Protein AF-A0A7Z9ZG39-F1 (afdb_monomer)

Nearest PDB structures (foldseek):
  4e17-assembly1_A  TM=6.446E-01  e=8.050E-02  Gallus gallus
  4dj9-assembly1_A  TM=6.312E-01  e=9.927E-02  Homo sapiens
  1dow-assembly1_A  TM=7.136E-01  e=3.326E+00  Mus musculus
  6o3e-assembly1_B  TM=4.241E-01  e=3.326E+00  Mus musculus
  4igg-assembly1_B  TM=3.725E-01  e=6.927E+00  Homo sapiens

pLDDT: mean 73.25, std 21.47, range [21.52, 98.75]

Mean predicted aligned error: 18.49 Å

Radius of gyration: 30.35 Å; Cα contacts (8 Å, |Δi|>4): 955; chains: 1; bounding box: 60×97×84 Å

Secondary structure (DSSP, 8-state):
-PPP-------EEEEEES--SS--PEEEEEEEESSTTPPP-SSPPTT--EEEEEEEEEEEEEEEEEEEEE-TT--EEEEEEEEEEEEEEEEEEEEHHHHHHHHHHHHHHHHHHHHHHHHHHHT-SSHHHHHHHHHHHHHHHHHHHHHHHHHTTS---HHHHHHHHHHHHHHHHHHHHHHHHHHTS-TTTHHHHIIIIIHHHHHHHHHHHHHHHHHHTT-----S-SS------EEEE---SS---------PPP-----------PPPPPPPP-PPP-PPPP-------PPPPP-PPPPPPPPPPPPEEEEEEPPGGGEEEEETTEEEEE--SSS-EEEEEE-SSTT-EEEEEEEEEE-TTS-TT-EEEEEEEEEEEEEEEE--TTS--EEEEEEEPGGGTTTTTT--HIIIIIIS-EEEEEEEEEEGGG--TT-EEEEEPPTTTHHHHHHHHHTTSEEEEEEEEE-S-TTS-EEEEE--SSSS---EEEEEEE--

Solvent-accessible surface area (backbone atoms only — not comparable to full-atom values): 27617 Å² total; per-residue (Å²): 136,83,78,84,81,84,75,74,63,27,46,31,49,30,51,42,70,75,68,76,92,78,63,74,58,47,77,42,77,72,41,40,13,81,40,82,85,47,66,80,49,63,57,57,66,53,58,42,41,48,42,20,46,29,32,32,43,32,57,26,68,74,34,35,41,29,46,34,34,21,41,63,89,63,49,71,22,39,77,52,74,48,76,36,65,45,63,52,79,46,66,45,80,46,37,23,58,50,41,49,51,24,47,54,52,49,36,50,52,21,47,51,51,20,48,55,24,43,52,50,19,57,69,37,94,42,48,72,55,15,33,53,26,34,60,58,17,46,56,31,43,56,52,24,51,53,46,52,54,58,57,67,71,52,92,70,53,74,66,26,51,48,28,42,49,50,16,51,56,30,42,52,51,26,51,51,47,42,49,38,48,62,76,68,52,54,67,92,46,36,56,58,44,37,63,75,44,36,47,57,28,48,53,50,18,51,53,26,37,50,53,15,54,55,58,60,66,75,69,85,84,52,53,57,34,89,52,90,51,64,47,52,77,45,72,50,72,63,67,77,99,63,93,76,84,84,87,84,84,88,82,78,85,75,86,81,76,81,80,78,84,79,80,83,84,83,82,78,84,76,86,81,79,81,87,78,87,84,82,82,85,77,91,75,81,84,79,77,91,73,81,79,77,74,84,72,78,75,78,74,82,74,82,78,67,69,73,45,77,49,77,40,65,33,52,36,66,47,11,6,22,27,32,64,76,40,46,73,44,53,48,45,55,74,46,50,17,36,29,20,37,27,66,60,69,93,77,39,33,46,28,28,16,34,40,37,36,72,41,75,88,51,66,81,73,42,48,63,78,41,42,33,41,38,42,27,22,64,39,53,90,46,50,41,71,85,43,62,41,38,37,40,40,28,37,44,41,74,84,48,54,86,48,47,80,68,38,12,22,44,47,64,65,70,65,37,49,72,75,44,75,39,41,68,74,37,44,60,89,75,58,42,62,76,37,73,45,71,25,46,52,51,82,87,49,34,60,57,58,43,50,23,49,70,64,78,27,38,51,40,35,38,32,45,58,49,62,94,43,68,81,42,56,28,32,41,25,27,34,18,35,85,85,78,46,34,34,30,42,36,40,31,27,33,60,116

Foldseek 3Di:
DDDQPDDAWAKEKEKDWDDPPPFDKDKDPFAKDLDQPDHHDQWDFFQRFKIKGKIKIARFDQTKIKTFIATPLRQGLAIDIDTDHHIDIDIDIDGLVSSLVSLLVLLVVLLVQLLVLLVVLLVDPFLVSSLVSLVVSLVSLVSNLVSLVVVLSDDFDPLLNVLSVLLNVLSVQLNVLSVCSNPPDDRVCNNVSSVVPNNVSSVSSVVSSVSSVVRVVPDPDDRSGHDTHRHPHNYDHPDPDDDDDDDDDDDDDDPPDDDDDDDDDDDDDDDDDDDDDDDDDDDDDDDDDDDDDDPDPDPDDDDFFDKDKDKFFFDQLLWAKAWPVWFFAGPGNPWWQKAFADCDDPRHTGIKTKTKTQQVVPPLPWAFQWKKKKWAFADQPQADLVQKWWKWKFWWDCVCFVCSSRGHCCVPPPVTDGPDIFADTDISVQHDHGRIDMTIDDRVRSVVVNVCSNPVSMIMMMMHMDGPRNNGGHMTTTTSCPVPDGIIMMIMIGDD

Sequence (496 aa):
MRRLILIPLILSLSVLLANSAGADVIISNLHMSDAPDGPEVVHFDSGIQTVYAIFDYQDAEEVELTVMVRDGAGHPVFEDAAIYSGSGHRVVAISGDDVFEGYQGLAQSYGTAMHEYVEQALAASSPGQARGFVVVALGPGFRLRSVLHTLSLYEMSPEAALHLGQALDLLDQALEEGSAIVEEVPDEEVHDRIEQVLLPLVEQTLDEMAQALALLGEGEGRALLDGPYMTVLLAETDIGTAPVQSVEWEVRPSEEGNPTPTTEMTPTPTPEGTPQPTETPTPTSTPTPTLTPTPTRTPTPTPTPTPVEIAIPSAGDVTGYVYSGDLLVNHFGGGPMWTGLTPGGAGKGTYHGAVQFDLSSIPSDAEIIGAQVELTGVSTRFLDPGAGGQWSLRLLDSSVDLFWRSSGYWDIVVLAEVEETIGPVLGAADLGVGIVNVFPFREDQVPRLQERLNTTGRASFRLDYTTWLPHFKTIFAWDGGLDRHPPVLRVVYTPP

Structure (mmCIF, N/CA/C/O backbone):
data_AF-A0A7Z9ZG39-F1
#
_entry.id   AF-A0A7Z9ZG39-F1
#
loop_
_atom_site.group_PDB
_atom_site.id
_atom_site.type_symbol
_atom_site.label_atom_id
_atom_site.label_alt_id
_atom_site.label_comp_id
_atom_site.label_asym_id
_atom_site.label_entity_id
_atom_site.label_seq_id
_atom_site.pdbx_PDB_ins_code
_atom_site.Cartn_x
_atom_site.Cartn_y
_atom_site.Cartn_z
_atom_site.occupancy
_atom_site.B_iso_or_equiv
_atom_site.auth_seq_id
_atom_site.auth_comp_id
_atom_site.auth_asym_id
_atom_site.auth_atom_id
_atom_site.pdbx_PDB_model_num
ATOM 1 N N . MET A 1 1 ? 27.208 -11.120 11.548 1.00 28.47 1 MET A N 1
ATOM 2 C CA . MET A 1 1 ? 26.911 -11.396 10.128 1.00 28.47 1 MET A CA 1
ATOM 3 C C . MET A 1 1 ? 25.413 -11.237 9.944 1.00 28.47 1 MET A C 1
ATOM 5 O O . MET A 1 1 ? 24.677 -12.182 10.200 1.00 28.47 1 MET A O 1
ATOM 9 N N . ARG A 1 2 ? 24.951 -10.016 9.651 1.00 23.88 2 ARG A N 1
ATOM 10 C CA . ARG A 1 2 ? 23.551 -9.780 9.276 1.00 23.88 2 ARG A CA 1
ATOM 11 C C . ARG A 1 2 ? 23.411 -10.205 7.814 1.00 23.88 2 ARG A C 1
ATOM 13 O O . ARG A 1 2 ? 24.245 -9.832 6.999 1.00 23.88 2 ARG A O 1
ATOM 20 N N . ARG A 1 3 ? 22.443 -11.078 7.535 1.00 21.64 3 ARG A N 1
ATOM 21 C CA . ARG A 1 3 ? 22.067 -11.468 6.173 1.00 21.64 3 ARG A CA 1
ATOM 22 C C . ARG A 1 3 ? 21.471 -10.233 5.495 1.00 21.64 3 ARG A C 1
ATOM 24 O O . ARG A 1 3 ? 20.555 -9.652 6.069 1.00 21.64 3 ARG A O 1
ATOM 31 N N . LEU A 1 4 ? 22.007 -9.854 4.333 1.00 24.73 4 LEU A N 1
ATOM 32 C CA . LEU A 1 4 ? 21.374 -8.909 3.413 1.00 24.73 4 LEU A CA 1
ATOM 33 C C . LEU A 1 4 ? 19.963 -9.429 3.108 1.00 24.73 4 LEU A C 1
ATOM 35 O O . LEU A 1 4 ? 19.819 -10.535 2.584 1.00 24.73 4 LEU A O 1
ATOM 39 N N . ILE A 1 5 ? 18.938 -8.665 3.472 1.00 23.45 5 ILE A N 1
ATOM 40 C CA . ILE A 1 5 ? 17.595 -8.842 2.925 1.00 23.45 5 ILE A CA 1
ATOM 41 C C . ILE A 1 5 ? 17.587 -7.977 1.664 1.00 23.45 5 ILE A C 1
ATOM 43 O O . ILE A 1 5 ? 17.615 -6.755 1.744 1.00 23.45 5 ILE A O 1
ATOM 47 N N . LEU A 1 6 ? 17.702 -8.642 0.516 1.00 29.22 6 LEU A N 1
ATOM 48 C CA . LEU A 1 6 ? 17.779 -8.044 -0.816 1.00 29.22 6 LEU A CA 1
ATOM 49 C C . LEU A 1 6 ? 16.384 -7.548 -1.217 1.00 29.22 6 LEU A C 1
ATOM 51 O O . LEU A 1 6 ? 15.484 -8.369 -1.380 1.00 29.22 6 LEU A O 1
ATOM 55 N N . ILE A 1 7 ? 16.202 -6.235 -1.368 1.00 30.14 7 ILE A N 1
ATOM 56 C CA . ILE A 1 7 ? 14.962 -5.656 -1.907 1.00 30.14 7 ILE A CA 1
ATOM 57 C C . ILE A 1 7 ? 15.173 -5.353 -3.401 1.00 30.14 7 ILE A C 1
ATOM 59 O O . ILE A 1 7 ? 16.161 -4.701 -3.741 1.00 30.14 7 ILE A O 1
ATOM 63 N N . PRO A 1 8 ? 14.301 -5.829 -4.310 1.00 32.19 8 PRO A N 1
ATOM 64 C CA . PRO A 1 8 ? 14.418 -5.551 -5.738 1.00 32.19 8 PRO A CA 1
ATOM 65 C C . PRO A 1 8 ? 14.089 -4.082 -6.041 1.00 32.19 8 PRO A C 1
ATOM 67 O O . PRO A 1 8 ? 12.988 -3.608 -5.762 1.00 32.19 8 PRO A O 1
ATOM 70 N N . LEU A 1 9 ? 15.036 -3.369 -6.654 1.00 37.06 9 LEU A N 1
ATOM 71 C CA . LEU A 1 9 ? 14.797 -2.062 -7.259 1.00 37.06 9 LEU A CA 1
ATOM 72 C C . LEU A 1 9 ? 14.167 -2.290 -8.644 1.00 37.06 9 LEU A C 1
ATOM 74 O O . LEU A 1 9 ? 14.850 -2.693 -9.583 1.00 37.06 9 LEU A O 1
ATOM 78 N N . ILE A 1 10 ? 12.855 -2.087 -8.773 1.00 39.59 10 ILE A N 1
ATOM 79 C CA . ILE A 1 10 ? 12.192 -2.074 -10.084 1.00 39.59 10 ILE A CA 1
ATOM 80 C C . ILE A 1 10 ? 12.428 -0.696 -10.686 1.00 39.59 10 ILE A C 1
ATOM 82 O O . ILE A 1 10 ? 11.985 0.284 -10.105 1.00 39.59 10 ILE A O 1
ATOM 86 N N . LEU A 1 11 ? 13.123 -0.633 -11.824 1.00 42.00 11 LEU A N 1
ATOM 87 C CA . LEU A 1 11 ? 13.349 0.605 -12.560 1.00 42.00 11 LEU A CA 1
ATOM 88 C C . LEU A 1 11 ? 12.402 0.693 -13.757 1.00 42.00 11 LEU A C 1
ATOM 90 O O . LEU A 1 11 ? 12.576 -0.011 -14.751 1.00 42.00 11 LEU A O 1
ATOM 94 N N . SER A 1 12 ? 11.404 1.574 -13.684 1.00 43.88 12 SER A N 1
ATOM 95 C CA . SER A 1 12 ? 10.583 1.921 -14.851 1.00 43.88 12 SER A CA 1
ATOM 96 C C . SER A 1 12 ? 11.220 3.080 -15.611 1.00 43.88 12 SER A C 1
ATOM 98 O O . SER A 1 12 ? 11.506 4.104 -14.991 1.00 43.88 12 SER A O 1
ATOM 100 N N . LEU A 1 13 ? 11.391 2.942 -16.928 1.00 43.03 13 LEU A N 1
ATOM 101 C CA . LEU A 1 13 ? 11.883 3.997 -17.815 1.00 43.03 13 LEU A CA 1
ATOM 102 C C . LEU A 1 13 ? 10.711 4.591 -18.587 1.00 43.03 13 LEU A C 1
ATOM 104 O O . LEU A 1 13 ? 10.083 3.903 -19.391 1.00 43.03 13 LEU A O 1
ATOM 108 N N . SER A 1 14 ? 10.451 5.877 -18.394 1.00 43.69 14 SER A N 1
ATOM 109 C CA . SER A 1 14 ? 9.454 6.602 -19.186 1.00 43.69 14 SER A CA 1
ATOM 110 C C . SER A 1 14 ? 10.080 7.809 -19.861 1.00 43.69 14 SER A C 1
ATOM 112 O O . SER A 1 14 ? 10.902 8.489 -19.248 1.00 43.69 14 SER A O 1
ATOM 114 N N . VAL A 1 15 ? 9.653 8.079 -21.096 1.00 48.12 15 VAL A N 1
ATOM 115 C CA . VAL A 1 15 ? 9.944 9.322 -21.815 1.00 48.12 15 VAL A CA 1
ATOM 116 C C . VAL A 1 15 ? 8.660 10.148 -21.875 1.00 48.12 15 VAL A C 1
ATOM 118 O O . VAL A 1 15 ? 7.709 9.745 -22.544 1.00 48.12 15 VAL A O 1
ATOM 121 N N . LEU A 1 16 ? 8.615 11.268 -21.150 1.00 44.84 16 LEU A N 1
ATOM 122 C CA . LEU A 1 16 ? 7.439 12.147 -21.073 1.00 44.84 16 LEU A CA 1
ATOM 123 C C . LEU A 1 16 ? 7.550 13.315 -22.057 1.00 44.84 16 LEU A C 1
ATOM 125 O O . LEU A 1 16 ? 8.612 13.916 -22.174 1.00 44.84 16 LEU A O 1
ATOM 129 N N . LEU A 1 17 ? 6.437 13.653 -22.715 1.00 44.56 17 LEU A N 1
ATOM 130 C CA . LEU A 1 17 ? 6.318 14.771 -23.657 1.00 44.56 17 LEU A CA 1
ATOM 131 C C . LEU A 1 17 ? 5.679 15.987 -22.982 1.00 44.56 17 LEU A C 1
ATOM 133 O O . LEU A 1 17 ? 4.456 16.051 -22.832 1.00 44.56 17 LEU A O 1
ATOM 137 N N . ALA A 1 18 ? 6.476 16.990 -22.628 1.00 39.84 18 ALA A N 1
ATOM 138 C CA . ALA A 1 18 ? 5.984 18.206 -21.980 1.00 39.84 18 ALA A CA 1
ATOM 139 C C . ALA A 1 18 ? 5.711 19.339 -22.993 1.00 39.84 18 ALA A C 1
ATOM 141 O O . ALA A 1 18 ? 6.334 20.390 -22.943 1.00 39.84 18 ALA A O 1
ATOM 142 N N . ASN A 1 19 ? 4.796 19.112 -23.949 1.00 42.44 19 ASN A N 1
ATOM 143 C CA . ASN A 1 19 ? 4.006 20.109 -24.712 1.00 42.44 19 ASN A CA 1
ATOM 144 C C . ASN A 1 19 ? 3.504 19.481 -26.021 1.00 42.44 19 ASN A C 1
ATOM 146 O O . ASN A 1 19 ? 4.259 19.295 -26.968 1.00 42.44 19 ASN A O 1
ATOM 150 N N . SER A 1 20 ? 2.206 19.188 -26.107 1.00 42.28 20 SER A N 1
ATOM 151 C CA . SER A 1 20 ? 1.603 18.468 -27.240 1.00 42.28 20 SER A CA 1
ATOM 152 C C . SER A 1 20 ? 0.794 19.353 -28.188 1.00 42.28 20 SER A C 1
ATOM 154 O O . SER A 1 20 ? -0.150 18.889 -28.829 1.00 42.28 20 SER A O 1
ATOM 156 N N . ALA A 1 21 ? 1.141 20.633 -28.334 1.00 39.59 21 ALA A N 1
ATOM 157 C CA . ALA A 1 21 ? 0.504 21.467 -29.351 1.00 39.59 21 ALA A CA 1
ATOM 158 C C . ALA A 1 21 ? 1.027 21.125 -30.767 1.00 39.59 21 ALA A C 1
ATOM 160 O O . ALA A 1 21 ? 1.595 21.976 -31.440 1.00 39.59 21 ALA A O 1
ATOM 161 N N . GLY A 1 22 ? 0.804 19.885 -31.221 1.00 47.06 22 GLY A N 1
ATOM 162 C CA . GLY A 1 22 ? 0.938 19.468 -32.620 1.00 47.06 22 GLY A CA 1
ATOM 163 C C . GLY A 1 22 ? 2.241 18.784 -33.043 1.00 47.06 22 GLY A C 1
ATOM 164 O O . GLY A 1 22 ? 2.423 18.632 -34.246 1.00 47.06 22 GLY A O 1
ATOM 165 N N . ALA A 1 23 ? 3.117 18.372 -32.123 1.00 51.19 23 ALA A N 1
ATOM 166 C CA . ALA A 1 23 ? 4.362 17.680 -32.471 1.00 51.19 23 ALA A CA 1
ATOM 167 C C . ALA A 1 23 ? 4.183 16.146 -32.521 1.00 51.19 23 ALA A C 1
ATOM 169 O O . ALA A 1 23 ? 3.855 15.529 -31.507 1.00 51.19 23 ALA A O 1
ATOM 170 N N . ASP A 1 24 ? 4.433 15.544 -33.688 1.00 60.41 24 ASP A N 1
ATOM 171 C CA . ASP A 1 24 ? 4.500 14.091 -33.907 1.00 60.41 24 ASP A CA 1
ATOM 172 C C . ASP A 1 24 ? 5.970 13.630 -33.797 1.00 60.41 24 ASP A C 1
ATOM 174 O O . ASP A 1 24 ? 6.652 13.474 -34.806 1.00 60.41 24 ASP A O 1
ATOM 178 N N . VAL A 1 25 ? 6.490 13.431 -32.578 1.00 63.00 25 VAL A N 1
ATOM 179 C CA . VAL A 1 25 ? 7.825 12.830 -32.381 1.00 63.00 25 VAL A CA 1
ATOM 180 C C . VAL A 1 25 ? 7.711 11.311 -32.261 1.00 63.00 25 VAL A C 1
ATOM 182 O O . VAL A 1 25 ? 6.893 10.791 -31.500 1.00 63.00 25 VAL A O 1
ATOM 185 N N . ILE A 1 26 ? 8.543 10.578 -33.001 1.00 68.31 26 ILE A N 1
ATOM 186 C CA . ILE A 1 26 ? 8.585 9.112 -32.945 1.00 68.31 26 ILE A CA 1
ATOM 187 C C . ILE A 1 26 ? 9.755 8.688 -32.066 1.00 68.31 26 ILE A C 1
ATOM 189 O O . ILE A 1 26 ? 10.901 8.982 -32.397 1.00 68.31 26 ILE A O 1
ATOM 193 N N . ILE A 1 27 ? 9.475 7.955 -30.987 1.00 68.38 27 ILE A N 1
ATOM 194 C CA . ILE A 1 27 ? 10.494 7.308 -30.151 1.00 68.38 27 ILE A CA 1
ATOM 195 C C . ILE A 1 27 ? 10.606 5.831 -30.540 1.00 68.38 27 ILE A C 1
ATOM 197 O O . ILE A 1 27 ? 9.600 5.150 -30.735 1.00 68.38 27 ILE A O 1
ATOM 201 N N . SER A 1 28 ? 11.831 5.329 -30.670 1.00 70.50 28 SER A N 1
ATOM 202 C CA . SER A 1 28 ? 12.117 3.932 -31.017 1.00 70.50 28 SER A CA 1
ATOM 203 C C . SER A 1 28 ? 13.381 3.434 -30.319 1.00 70.50 28 SER A C 1
ATOM 205 O O . SER A 1 28 ? 14.119 4.231 -29.749 1.00 70.50 28 SER A O 1
ATOM 207 N N . ASN A 1 29 ? 13.619 2.117 -30.335 1.00 76.12 29 ASN A N 1
ATOM 208 C CA . ASN A 1 29 ? 14.777 1.485 -29.689 1.00 76.12 29 ASN A CA 1
ATOM 209 C C . ASN A 1 29 ? 14.962 1.890 -28.214 1.00 76.12 29 ASN A C 1
ATOM 211 O O . ASN A 1 29 ? 16.092 1.976 -27.749 1.00 76.12 29 ASN A O 1
ATOM 215 N N . LEU A 1 30 ? 13.868 2.147 -27.487 1.00 74.25 30 LEU A N 1
ATOM 216 C CA . LEU A 1 30 ? 13.908 2.466 -26.062 1.00 74.25 30 LEU A CA 1
ATOM 217 C C . LEU A 1 30 ? 14.264 1.209 -25.260 1.00 74.25 30 LEU A C 1
ATOM 219 O O . LEU A 1 30 ? 13.475 0.269 -25.235 1.00 74.25 30 LEU A O 1
ATOM 223 N N . HIS A 1 31 ? 15.423 1.196 -24.610 1.00 68.88 31 HIS A N 1
ATOM 224 C CA . HIS A 1 31 ? 15.856 0.092 -23.754 1.00 68.88 31 HIS A CA 1
ATOM 225 C C . HIS A 1 31 ? 16.843 0.559 -22.683 1.00 68.88 31 HIS A C 1
ATOM 227 O O . HIS A 1 31 ? 17.377 1.668 -22.746 1.00 68.88 31 HIS A O 1
ATOM 233 N N . MET A 1 32 ? 17.095 -0.307 -21.702 1.00 69.69 32 MET A N 1
ATOM 234 C CA . MET A 1 32 ? 18.215 -0.154 -20.779 1.00 69.69 32 MET A CA 1
ATOM 235 C C . MET A 1 32 ? 19.376 -1.071 -21.173 1.00 69.69 32 MET A C 1
ATOM 237 O O . MET A 1 32 ? 19.159 -2.137 -21.746 1.00 69.69 32 MET A O 1
ATOM 241 N N . SER A 1 33 ? 20.599 -0.663 -20.847 1.00 79.12 33 SER A N 1
ATOM 242 C CA . SER A 1 33 ? 21.827 -1.412 -21.122 1.00 79.12 33 SER A CA 1
ATOM 243 C C . SER A 1 33 ? 22.873 -1.179 -20.025 1.00 79.12 33 SER A C 1
ATOM 245 O O . SER A 1 33 ? 22.845 -0.162 -19.332 1.00 79.12 33 SER A O 1
ATOM 247 N N . ASP A 1 34 ? 23.805 -2.117 -19.860 1.00 75.38 34 ASP A N 1
ATOM 248 C CA . ASP A 1 34 ? 24.980 -2.006 -18.981 1.00 75.38 34 ASP A CA 1
ATOM 249 C C . ASP A 1 34 ? 26.181 -1.327 -19.675 1.00 75.38 34 ASP A C 1
ATOM 251 O O . ASP A 1 34 ? 27.207 -1.046 -19.052 1.00 75.38 34 ASP A O 1
ATOM 255 N N . ALA A 1 35 ? 26.040 -1.016 -20.965 1.00 83.12 35 ALA A N 1
ATOM 256 C CA . ALA A 1 35 ? 26.999 -0.278 -21.778 1.00 83.12 35 ALA A CA 1
ATOM 257 C C . ALA A 1 35 ? 26.301 0.814 -22.616 1.00 83.12 35 ALA A C 1
ATOM 259 O O . ALA A 1 35 ? 25.163 0.619 -23.046 1.00 83.12 35 ALA A O 1
ATOM 260 N N . PRO A 1 36 ? 26.977 1.936 -22.929 1.00 84.19 36 PRO A N 1
ATOM 261 C CA . PRO A 1 36 ? 26.360 3.091 -23.593 1.00 84.19 36 PRO A CA 1
ATOM 262 C C . PRO A 1 36 ? 25.808 2.804 -24.997 1.00 84.19 36 PRO A C 1
ATOM 264 O O . PRO A 1 36 ? 24.872 3.469 -25.411 1.00 84.19 36 PRO A O 1
ATOM 267 N N . ASP A 1 37 ? 26.348 1.803 -25.694 1.00 85.31 37 ASP A N 1
ATOM 268 C CA . ASP A 1 37 ? 25.859 1.317 -26.995 1.00 85.31 37 ASP A CA 1
ATOM 269 C C . ASP A 1 37 ? 25.566 -0.199 -26.940 1.00 85.31 37 ASP A C 1
ATOM 271 O O . ASP A 1 37 ? 25.719 -0.927 -27.927 1.00 85.31 37 ASP A O 1
ATOM 275 N N . GLY A 1 38 ? 25.281 -0.710 -25.740 1.00 78.75 38 GLY A N 1
ATOM 276 C CA . GLY A 1 38 ? 25.063 -2.134 -25.506 1.00 78.75 38 GLY A CA 1
ATOM 277 C C . GLY A 1 38 ? 23.686 -2.605 -25.976 1.00 78.75 38 GLY A C 1
ATOM 278 O O . GLY A 1 38 ? 22.813 -1.794 -26.278 1.00 78.75 38 GLY A O 1
ATOM 279 N N . PRO A 1 39 ? 23.493 -3.928 -26.096 1.00 81.00 39 PRO A N 1
ATOM 280 C CA . PRO A 1 39 ? 22.177 -4.486 -26.371 1.00 81.00 39 PRO A CA 1
ATOM 281 C C . PRO A 1 39 ? 21.226 -4.251 -25.189 1.00 81.00 39 PRO A C 1
ATOM 283 O O . PRO A 1 39 ? 21.652 -3.935 -24.084 1.00 81.00 39 PRO A O 1
ATOM 286 N N . GLU A 1 40 ? 19.935 -4.482 -25.411 1.00 71.62 40 GLU A N 1
ATOM 287 C CA . GLU A 1 40 ? 18.938 -4.500 -24.340 1.00 71.62 40 GLU A CA 1
ATOM 288 C C . GLU A 1 40 ? 19.315 -5.489 -23.226 1.00 71.62 40 GLU A C 1
ATOM 290 O O . GLU A 1 40 ? 19.539 -6.679 -23.471 1.00 71.62 40 GLU A O 1
ATOM 295 N N . VAL A 1 41 ? 19.357 -4.974 -21.996 1.00 62.47 41 VAL A N 1
ATOM 296 C CA . VAL A 1 41 ? 19.623 -5.723 -20.770 1.00 62.47 41 VAL A CA 1
ATOM 297 C C . VAL A 1 41 ? 18.381 -5.686 -19.886 1.00 62.47 41 VAL A C 1
ATOM 299 O O . VAL A 1 41 ? 17.975 -4.644 -19.378 1.00 62.47 41 VAL A O 1
ATOM 302 N N . VAL A 1 42 ? 17.793 -6.863 -19.676 1.00 53.97 42 VAL A N 1
ATOM 303 C CA . VAL A 1 42 ? 16.624 -7.078 -18.800 1.00 53.97 42 VAL A CA 1
ATOM 304 C C . VAL A 1 42 ? 17.000 -7.692 -17.446 1.00 53.97 42 VAL A C 1
ATOM 306 O O . VAL A 1 42 ? 16.149 -7.852 -16.580 1.00 53.97 42 VAL A O 1
ATOM 309 N N . HIS A 1 43 ? 18.280 -8.016 -17.246 1.00 49.84 43 HIS A N 1
ATOM 310 C CA . HIS A 1 43 ? 18.848 -8.464 -15.976 1.00 49.84 43 HIS A CA 1
ATOM 311 C C . HIS A 1 43 ? 20.237 -7.862 -15.827 1.00 49.84 43 HIS A C 1
ATOM 313 O O . HIS A 1 43 ? 21.121 -8.163 -16.626 1.00 49.84 43 HIS A O 1
ATOM 319 N N . PHE A 1 44 ? 20.426 -7.020 -14.818 1.00 56.94 44 PHE A N 1
ATOM 320 C CA . PHE A 1 44 ? 21.751 -6.518 -14.477 1.00 56.94 44 PHE A CA 1
ATOM 321 C C . PHE A 1 44 ? 22.458 -7.511 -13.548 1.00 56.94 44 PHE A C 1
ATOM 323 O O . PHE A 1 44 ? 21.824 -8.144 -12.701 1.00 56.94 44 PHE A O 1
ATOM 330 N N . ASP A 1 45 ? 23.771 -7.648 -13.703 1.00 52.16 45 ASP A N 1
ATOM 331 C CA . ASP A 1 45 ? 24.607 -8.395 -12.764 1.00 52.16 45 ASP A CA 1
ATOM 332 C C . ASP A 1 45 ? 24.921 -7.548 -11.525 1.00 52.16 45 ASP A C 1
ATOM 334 O O . ASP A 1 45 ? 24.970 -6.318 -11.593 1.00 52.16 45 ASP A O 1
ATOM 338 N N . SER A 1 46 ? 25.202 -8.207 -10.396 1.00 47.62 46 SER A N 1
ATOM 339 C CA . SER A 1 46 ? 25.688 -7.555 -9.170 1.00 47.62 46 SER A CA 1
ATOM 340 C C . SER A 1 46 ? 26.903 -6.663 -9.429 1.00 47.62 46 SER A C 1
ATOM 342 O O . SER A 1 46 ? 27.857 -7.121 -10.059 1.00 47.62 46 SER A O 1
ATOM 344 N N . GLY A 1 47 ? 26.927 -5.448 -8.880 1.00 50.84 47 GLY A N 1
ATOM 345 C CA . GLY A 1 47 ? 28.087 -4.551 -8.943 1.00 50.84 47 GLY A CA 1
ATOM 346 C C . GLY A 1 47 ? 28.098 -3.573 -10.122 1.00 50.84 47 GLY A C 1
ATOM 347 O O . GLY A 1 47 ? 29.085 -2.857 -10.303 1.00 50.84 47 GLY A O 1
ATOM 348 N N . ILE A 1 48 ? 27.030 -3.510 -10.924 1.00 60.31 48 ILE A N 1
ATOM 349 C CA . ILE A 1 48 ? 26.873 -2.463 -11.942 1.00 60.31 48 ILE A CA 1
ATOM 350 C C . ILE A 1 48 ? 26.794 -1.095 -11.249 1.00 60.31 48 ILE A C 1
ATOM 352 O O . ILE A 1 48 ? 26.041 -0.905 -10.300 1.00 60.31 48 ILE A O 1
ATOM 356 N N . GLN A 1 49 ? 27.597 -0.132 -11.703 1.00 59.69 49 GLN A N 1
ATOM 357 C CA . GLN A 1 49 ? 27.624 1.229 -11.144 1.00 59.69 49 GLN A CA 1
ATOM 358 C C . GLN A 1 49 ? 26.801 2.225 -11.962 1.00 59.69 49 GLN A C 1
ATOM 360 O O . GLN A 1 49 ? 26.472 3.309 -11.484 1.00 59.69 49 GLN A O 1
ATOM 365 N N . THR A 1 50 ? 26.500 1.887 -13.214 1.00 71.25 50 THR A N 1
ATOM 366 C CA . THR A 1 50 ? 25.830 2.777 -14.158 1.00 71.25 50 THR A CA 1
ATOM 367 C C . THR A 1 50 ? 24.992 1.956 -15.119 1.00 71.25 50 THR A C 1
ATOM 369 O O . THR A 1 50 ? 25.477 0.978 -15.682 1.00 71.25 50 THR A O 1
ATOM 372 N N . VAL A 1 51 ? 23.751 2.380 -15.313 1.00 73.50 51 VAL A N 1
ATOM 373 C CA . VAL A 1 51 ? 22.841 1.861 -16.334 1.00 73.50 51 VAL A CA 1
ATOM 374 C C . VAL A 1 51 ? 22.618 2.951 -17.371 1.00 73.50 51 VAL A C 1
ATOM 376 O O . VAL A 1 51 ? 22.638 4.139 -17.058 1.00 73.50 51 VAL A O 1
ATOM 379 N N . TYR A 1 52 ? 22.423 2.553 -18.619 1.00 79.19 52 TYR A N 1
ATOM 380 C CA . TYR A 1 52 ? 22.204 3.463 -19.730 1.00 79.19 52 TYR A CA 1
ATOM 381 C C . TYR A 1 52 ? 20.778 3.315 -20.243 1.00 79.19 52 TYR A C 1
ATOM 383 O O . TYR A 1 52 ? 20.396 2.229 -20.666 1.00 79.19 52 TYR A O 1
ATOM 391 N N . ALA A 1 53 ? 20.005 4.399 -20.232 1.00 77.62 53 ALA A N 1
ATOM 392 C CA . ALA A 1 53 ? 18.747 4.493 -20.963 1.00 77.62 53 ALA A CA 1
ATOM 393 C C . ALA A 1 53 ? 19.042 4.953 -22.395 1.00 77.62 53 ALA A C 1
ATOM 395 O O . ALA A 1 53 ? 19.585 6.040 -22.612 1.00 77.62 53 ALA A O 1
ATOM 396 N N . ILE A 1 54 ? 18.707 4.113 -23.369 1.00 80.75 54 ILE A N 1
ATOM 397 C CA . ILE A 1 54 ? 19.039 4.302 -24.780 1.00 80.75 54 ILE A CA 1
ATOM 398 C C . ILE A 1 54 ? 17.743 4.424 -25.568 1.00 80.75 54 ILE A C 1
ATOM 400 O O . ILE A 1 54 ? 16.839 3.617 -25.374 1.00 80.75 54 ILE A O 1
ATOM 404 N N . PHE A 1 55 ? 17.642 5.423 -26.444 1.00 79.81 55 PHE A N 1
ATOM 405 C CA . PHE A 1 55 ? 16.511 5.586 -27.355 1.00 79.81 55 PHE A CA 1
ATOM 406 C C . PHE A 1 55 ? 16.875 6.406 -28.590 1.00 79.81 55 PHE A C 1
ATOM 408 O O . PHE A 1 55 ? 17.756 7.263 -28.567 1.00 79.81 55 PHE A O 1
ATOM 415 N N . ASP A 1 56 ? 16.133 6.180 -29.665 1.00 83.06 56 ASP A N 1
ATOM 416 C CA . ASP A 1 56 ? 16.152 6.996 -30.870 1.00 83.06 56 ASP A CA 1
ATOM 417 C C . ASP A 1 56 ? 14.900 7.868 -30.924 1.00 83.06 56 ASP A C 1
ATOM 419 O O . ASP A 1 56 ? 13.805 7.413 -30.589 1.00 83.06 56 ASP A O 1
ATOM 423 N N . TYR A 1 57 ? 15.046 9.100 -31.404 1.00 79.31 57 TYR A N 1
ATOM 424 C CA . TYR A 1 57 ? 13.935 10.008 -31.674 1.00 79.31 57 TYR A CA 1
ATOM 425 C C . TYR A 1 57 ? 13.948 10.459 -33.136 1.00 79.31 57 TYR A C 1
ATOM 427 O O . TYR A 1 57 ? 15.013 10.614 -33.742 1.00 79.31 57 TYR A O 1
ATOM 435 N N . GLN A 1 58 ? 12.769 10.669 -33.719 1.00 79.06 58 GLN A N 1
ATOM 436 C CA . GLN A 1 58 ? 12.608 11.186 -35.077 1.00 79.06 58 GLN A CA 1
ATOM 437 C C . GLN A 1 58 ? 11.576 12.304 -35.119 1.00 79.06 58 GLN A C 1
ATOM 439 O O . GLN A 1 58 ? 10.578 12.246 -34.403 1.00 79.06 58 GLN A O 1
ATOM 444 N N . ASP A 1 59 ? 11.828 13.286 -35.984 1.00 76.88 59 ASP A N 1
ATOM 445 C CA . ASP A 1 59 ? 10.916 14.394 -36.280 1.00 76.88 59 ASP A CA 1
ATOM 446 C C . ASP A 1 59 ? 10.526 15.228 -35.039 1.00 76.88 59 ASP A C 1
ATOM 448 O O . ASP A 1 59 ? 9.433 15.778 -34.949 1.00 76.88 59 ASP A O 1
ATOM 452 N N . ALA A 1 60 ? 11.441 15.363 -34.070 1.00 74.00 60 ALA A N 1
ATOM 453 C CA . ALA A 1 60 ? 11.229 16.219 -32.907 1.00 74.00 60 ALA A CA 1
ATOM 454 C C . ALA A 1 60 ? 11.197 17.705 -33.315 1.00 74.00 60 ALA A C 1
ATOM 456 O O . ALA A 1 60 ? 12.116 18.207 -33.969 1.00 74.00 60 ALA A O 1
ATOM 457 N N . GLU A 1 61 ? 10.168 18.436 -32.891 1.00 78.19 61 GLU A N 1
ATOM 458 C CA . GLU A 1 61 ? 9.997 19.871 -33.150 1.00 78.19 61 GLU A CA 1
ATOM 459 C C . GLU A 1 61 ? 10.061 20.675 -31.841 1.00 78.19 61 GLU A C 1
ATOM 461 O O . GLU A 1 61 ? 9.032 21.079 -31.310 1.00 78.19 61 GLU A O 1
ATOM 466 N N . GLU A 1 62 ? 11.271 20.887 -31.303 1.00 78.62 62 GLU A N 1
ATOM 467 C CA . GLU A 1 62 ? 11.494 21.565 -30.007 1.00 78.62 62 GLU A CA 1
ATOM 468 C C . GLU A 1 62 ? 10.686 20.936 -28.861 1.00 78.62 62 GLU A C 1
ATOM 470 O O . GLU A 1 62 ? 10.034 21.610 -28.062 1.00 78.62 62 GLU A O 1
ATOM 475 N N . VAL A 1 63 ? 10.734 19.609 -28.789 1.00 64.25 63 VAL A N 1
ATOM 476 C CA . VAL A 1 63 ? 9.959 18.828 -27.830 1.00 64.25 63 VAL A CA 1
ATOM 477 C C . VAL A 1 63 ? 10.808 18.528 -26.603 1.00 64.25 63 VAL A C 1
ATOM 479 O O . VAL A 1 63 ? 11.925 18.029 -26.726 1.00 64.25 63 VAL A O 1
ATOM 482 N N . GLU A 1 64 ? 10.279 18.805 -25.415 1.00 72.38 64 GLU A N 1
ATOM 483 C CA . GLU A 1 64 ? 10.892 18.368 -24.162 1.00 72.38 64 GLU A CA 1
ATOM 484 C C . GLU A 1 64 ? 10.591 16.884 -23.931 1.00 72.38 64 GLU A C 1
ATOM 486 O O . GLU A 1 64 ? 9.423 16.490 -23.857 1.00 72.38 64 GLU A O 1
ATOM 491 N N . LEU A 1 65 ? 11.653 16.078 -23.857 1.00 65.69 65 LEU A N 1
ATOM 492 C CA . LEU A 1 65 ? 11.599 14.676 -23.464 1.00 65.69 65 LEU A CA 1
ATOM 493 C C . LEU A 1 65 ? 12.242 14.530 -22.087 1.00 65.69 65 LEU A C 1
ATOM 495 O O . LEU A 1 65 ? 13.407 14.897 -21.910 1.00 65.69 65 LEU A O 1
ATOM 499 N N . THR A 1 66 ? 11.503 13.943 -21.152 1.00 63.53 66 THR A N 1
ATOM 500 C CA . THR A 1 66 ? 12.008 13.631 -19.811 1.00 63.53 66 THR A CA 1
ATOM 501 C C . THR A 1 66 ? 12.224 12.139 -19.663 1.00 63.53 66 THR A C 1
ATOM 503 O O . THR A 1 66 ? 11.255 11.385 -19.681 1.00 63.53 66 THR A O 1
ATOM 506 N N . VAL A 1 67 ? 13.476 11.724 -19.484 1.00 68.56 67 VAL A N 1
ATOM 507 C CA . VAL A 1 67 ? 13.842 10.377 -19.047 1.00 68.56 67 VAL A CA 1
ATOM 508 C C . VAL A 1 67 ? 13.658 10.300 -17.544 1.00 68.56 67 VAL A C 1
ATOM 510 O O . VAL A 1 67 ? 14.338 10.997 -16.801 1.00 68.56 67 VAL A O 1
ATOM 513 N N . MET A 1 68 ? 12.753 9.443 -17.094 1.00 59.22 68 MET A N 1
ATOM 514 C CA . MET A 1 68 ? 12.490 9.254 -15.673 1.00 59.22 68 MET A CA 1
ATOM 515 C C . MET A 1 68 ? 12.707 7.803 -15.285 1.00 59.22 68 MET A C 1
ATOM 517 O O . MET A 1 68 ? 12.276 6.892 -15.993 1.00 59.22 68 MET A O 1
ATOM 521 N N . VAL A 1 69 ? 13.348 7.623 -14.137 1.00 64.12 69 VAL A N 1
ATOM 522 C CA . VAL A 1 69 ? 13.572 6.333 -13.497 1.00 64.12 69 VAL A CA 1
ATOM 523 C C . VAL A 1 69 ? 12.829 6.346 -12.173 1.00 64.12 69 VAL A C 1
ATOM 525 O O . VAL A 1 69 ? 12.993 7.269 -11.371 1.00 64.12 69 VAL A O 1
ATOM 528 N N . ARG A 1 70 ? 12.005 5.326 -11.942 1.00 58.62 70 ARG A N 1
ATOM 529 C CA . ARG A 1 70 ? 11.304 5.151 -10.666 1.00 58.62 70 ARG A CA 1
ATOM 530 C C . ARG A 1 70 ? 11.837 3.957 -9.901 1.00 58.62 70 ARG A C 1
ATOM 532 O O . ARG A 1 70 ? 12.327 3.040 -10.540 1.00 58.62 70 ARG A O 1
ATOM 539 N N . ASP A 1 71 ? 11.749 3.976 -8.577 1.00 56.00 71 ASP A N 1
ATOM 540 C CA . ASP A 1 71 ? 12.031 2.798 -7.754 1.00 56.00 71 ASP A CA 1
ATOM 541 C C . ASP A 1 71 ? 10.846 1.818 -7.719 1.00 56.00 71 ASP A C 1
ATOM 543 O O . ASP A 1 71 ? 9.794 2.057 -8.319 1.00 56.00 71 ASP A O 1
ATOM 547 N N . GLY A 1 72 ? 11.011 0.730 -6.953 1.00 47.28 72 GLY A N 1
ATOM 548 C CA . GLY A 1 72 ? 9.941 -0.225 -6.670 1.00 47.28 72 GLY A CA 1
ATOM 549 C C . GLY A 1 72 ? 8.651 0.469 -6.258 1.00 47.28 72 GLY A C 1
ATOM 550 O O . GLY A 1 72 ? 7.630 0.217 -6.880 1.00 47.28 72 GLY A O 1
ATOM 551 N N . ALA A 1 73 ? 8.728 1.398 -5.304 1.00 47.44 73 ALA A N 1
ATOM 552 C CA . ALA A 1 73 ? 7.604 2.153 -4.752 1.00 47.44 73 ALA A CA 1
ATOM 553 C C . ALA A 1 73 ? 7.067 3.286 -5.652 1.00 47.44 73 ALA A C 1
ATOM 555 O O . ALA A 1 73 ? 6.149 4.009 -5.258 1.00 47.44 73 ALA A O 1
ATOM 556 N N . GLY A 1 74 ? 7.583 3.428 -6.877 1.00 49.66 74 GLY A N 1
ATOM 557 C CA . GLY A 1 74 ? 7.143 4.420 -7.854 1.00 49.66 74 GLY A CA 1
ATOM 558 C C . GLY A 1 74 ? 7.709 5.828 -7.636 1.00 49.66 74 GLY A C 1
ATOM 559 O O . GLY A 1 74 ? 7.299 6.757 -8.343 1.00 49.66 74 GLY A O 1
ATOM 560 N N . HIS A 1 75 ? 8.647 6.026 -6.709 1.00 55.97 75 HIS A N 1
ATOM 561 C CA . HIS A 1 75 ? 9.295 7.318 -6.495 1.00 55.97 75 HIS A CA 1
ATOM 562 C C . HIS A 1 75 ? 10.218 7.667 -7.671 1.00 55.97 75 HIS A C 1
ATOM 564 O O . HIS A 1 75 ? 10.998 6.809 -8.070 1.00 55.97 75 HIS A O 1
ATOM 570 N N . PRO A 1 76 ? 10.177 8.894 -8.228 1.00 61.78 76 PRO A N 1
ATOM 571 C CA . PRO A 1 76 ? 11.073 9.308 -9.307 1.00 61.78 76 PRO A CA 1
ATOM 572 C C . PRO A 1 76 ? 12.477 9.575 -8.747 1.00 61.78 76 PRO A C 1
ATOM 574 O O . PRO A 1 76 ? 12.778 10.670 -8.280 1.00 61.78 76 PRO A O 1
ATOM 577 N N . VAL A 1 77 ? 13.317 8.545 -8.746 1.00 64.44 77 VAL A N 1
ATOM 578 C CA . VAL A 1 77 ? 14.678 8.584 -8.189 1.00 64.44 77 VAL A CA 1
ATOM 579 C C . VAL A 1 77 ? 15.710 9.121 -9.178 1.00 64.44 77 VAL A C 1
ATOM 581 O O . VAL A 1 77 ? 16.848 9.355 -8.798 1.00 64.44 77 VAL A O 1
ATOM 584 N N . PHE A 1 78 ? 15.334 9.331 -10.438 1.00 74.12 78 PHE A N 1
ATOM 585 C CA . PHE A 1 78 ? 16.141 10.078 -11.396 1.00 74.12 78 PHE A CA 1
ATOM 586 C C . PHE A 1 78 ? 15.260 10.700 -12.478 1.00 74.12 78 PHE A C 1
ATOM 588 O O . PHE A 1 78 ? 14.273 10.098 -12.915 1.00 74.12 78 PHE A O 1
ATOM 595 N N . GLU A 1 79 ? 15.649 11.892 -12.924 1.00 75.12 79 GLU A N 1
ATOM 596 C CA . GLU A 1 79 ? 14.981 12.651 -13.974 1.00 75.12 79 GLU A CA 1
ATOM 597 C C . GLU A 1 79 ? 16.022 13.396 -14.833 1.00 75.12 79 GLU A C 1
ATOM 599 O O . GLU A 1 79 ? 16.812 14.178 -14.310 1.00 75.12 79 GLU A O 1
ATOM 604 N N . ASP A 1 80 ? 16.016 13.173 -16.151 1.00 79.19 80 ASP A N 1
ATOM 605 C CA . ASP A 1 80 ? 16.791 13.933 -17.146 1.00 79.19 80 ASP A CA 1
ATOM 606 C C . ASP A 1 80 ? 15.831 14.509 -18.190 1.00 79.19 80 ASP A C 1
ATOM 608 O O . ASP A 1 80 ? 15.330 13.792 -19.060 1.00 79.19 80 ASP A O 1
ATOM 612 N N . ALA A 1 81 ? 15.555 15.808 -18.090 1.00 77.50 81 ALA A N 1
ATOM 613 C CA . ALA A 1 81 ? 14.723 16.542 -19.036 1.00 77.50 81 ALA A CA 1
ATOM 614 C C . ALA A 1 81 ? 15.594 17.329 -20.021 1.00 77.50 81 ALA A C 1
ATOM 616 O O . ALA A 1 81 ? 16.476 18.097 -19.627 1.00 77.50 81 ALA A O 1
ATOM 617 N N . ALA A 1 82 ? 15.335 17.170 -21.319 1.00 79.12 82 ALA A N 1
ATOM 618 C CA . ALA A 1 82 ? 16.021 17.933 -22.356 1.00 79.12 82 ALA A CA 1
ATOM 619 C C . ALA A 1 82 ? 15.095 18.257 -23.533 1.00 79.12 82 ALA A C 1
ATOM 621 O O . ALA A 1 82 ? 14.136 17.542 -23.810 1.00 79.12 82 ALA A O 1
ATOM 622 N N . ILE A 1 83 ? 15.406 19.342 -24.248 1.00 80.00 83 ILE A N 1
ATOM 623 C CA . ILE A 1 83 ? 14.686 19.759 -25.458 1.00 80.00 83 ILE A CA 1
ATOM 624 C C . ILE A 1 83 ? 15.364 19.142 -26.684 1.00 80.00 83 ILE A C 1
ATOM 626 O O . ILE A 1 83 ? 16.570 19.305 -26.885 1.00 80.00 83 ILE A O 1
ATOM 630 N N . TYR A 1 84 ? 14.575 18.473 -27.521 1.00 78.12 84 TYR A N 1
ATOM 631 C CA . TYR A 1 84 ? 15.023 17.742 -28.700 1.00 78.12 84 TYR A CA 1
ATOM 632 C C . TYR A 1 84 ? 14.462 18.351 -29.987 1.00 78.12 84 TYR A C 1
ATOM 634 O O . TYR A 1 84 ? 13.295 18.741 -30.060 1.00 78.12 84 TYR A O 1
ATOM 642 N N . SER A 1 85 ? 15.305 18.380 -31.024 1.00 84.44 85 SER A N 1
ATOM 643 C CA . SER A 1 85 ? 14.942 18.851 -32.363 1.00 84.44 85 SER A CA 1
ATOM 644 C C . SER A 1 85 ? 15.555 17.955 -33.443 1.00 84.44 85 SER A C 1
ATOM 646 O O . SER A 1 85 ? 16.727 17.585 -33.360 1.00 84.44 85 SER A O 1
ATOM 648 N N . GLY A 1 86 ? 14.788 17.651 -34.490 1.00 85.75 86 GLY A N 1
ATOM 649 C CA . GLY A 1 86 ? 15.184 16.757 -35.576 1.00 85.75 86 GLY A CA 1
ATOM 650 C C . GLY A 1 86 ? 15.127 15.280 -35.181 1.00 85.75 86 GLY A C 1
ATOM 651 O O . GLY A 1 86 ? 14.259 14.863 -34.421 1.00 85.75 86 GLY A O 1
ATOM 652 N N . SER A 1 87 ? 16.058 14.486 -35.710 1.00 85.94 87 SER A N 1
ATOM 653 C CA . SER A 1 87 ? 16.154 13.048 -35.439 1.00 85.94 87 SER A CA 1
ATOM 654 C C . SER A 1 87 ? 17.542 12.706 -34.912 1.00 85.94 87 SER A C 1
ATOM 656 O O . SER A 1 87 ? 18.537 13.254 -35.398 1.00 85.94 87 SER A O 1
ATOM 658 N N . GLY A 1 88 ? 17.634 11.785 -33.958 1.00 89.38 88 GLY A N 1
ATOM 659 C CA . GLY A 1 88 ? 18.904 11.431 -33.340 1.00 89.38 88 GLY A CA 1
ATOM 660 C C . GLY A 1 88 ? 18.846 10.199 -32.446 1.00 89.38 88 GLY A C 1
ATOM 661 O O . GLY A 1 88 ? 17.786 9.630 -32.206 1.00 89.38 88 GLY A O 1
ATOM 662 N N . HIS A 1 89 ? 20.028 9.819 -31.967 1.00 90.25 89 HIS A N 1
ATOM 663 C CA . HIS A 1 89 ? 20.253 8.746 -31.005 1.00 90.25 89 HIS A CA 1
ATOM 664 C C . HIS A 1 89 ? 20.617 9.354 -29.651 1.00 90.25 89 HIS A C 1
ATOM 666 O O . HIS A 1 89 ? 21.407 10.305 -29.598 1.00 90.25 89 HIS A O 1
ATOM 672 N N . ARG A 1 90 ? 20.059 8.822 -28.565 1.00 87.19 90 ARG A N 1
ATOM 673 C CA . ARG A 1 90 ? 20.272 9.320 -27.210 1.00 87.19 90 ARG A CA 1
ATOM 674 C C . ARG A 1 90 ? 20.649 8.186 -26.268 1.00 87.19 90 ARG A C 1
ATOM 676 O O . ARG A 1 90 ? 20.006 7.147 -26.236 1.00 87.19 90 ARG A O 1
ATOM 683 N N . VAL A 1 91 ? 21.660 8.465 -25.454 1.00 88.62 91 VAL A N 1
ATOM 684 C CA . VAL A 1 91 ? 22.128 7.627 -24.352 1.00 88.62 91 VAL A CA 1
ATOM 685 C C . VAL A 1 91 ? 22.150 8.493 -23.096 1.00 88.62 91 VAL A C 1
ATOM 687 O O . VAL A 1 91 ? 22.816 9.533 -23.090 1.00 88.62 91 VAL A O 1
ATOM 690 N N . VAL A 1 92 ? 21.412 8.108 -22.059 1.00 84.44 92 VAL A N 1
ATOM 691 C CA . VAL A 1 92 ? 21.396 8.759 -20.740 1.00 84.44 92 VAL A CA 1
ATOM 692 C C . VAL A 1 92 ? 22.026 7.804 -19.737 1.00 84.44 92 VAL A C 1
ATOM 694 O O . VAL A 1 92 ? 21.538 6.694 -19.557 1.00 84.44 92 VAL A O 1
ATOM 697 N N . ALA A 1 93 ? 23.135 8.218 -19.126 1.00 83.81 93 ALA A N 1
ATOM 698 C CA . ALA A 1 93 ? 23.796 7.453 -18.077 1.00 83.81 93 ALA A CA 1
ATOM 699 C C . ALA A 1 93 ? 23.130 7.755 -16.732 1.00 83.81 93 ALA A C 1
ATOM 701 O O . ALA A 1 93 ? 22.938 8.921 -16.403 1.00 83.81 93 ALA A O 1
ATOM 702 N N . ILE A 1 94 ? 22.796 6.705 -15.989 1.00 76.19 94 ILE A N 1
ATOM 703 C CA . ILE A 1 94 ? 22.153 6.756 -14.677 1.00 76.19 94 ILE A CA 1
ATOM 704 C C . ILE A 1 94 ? 23.058 5.988 -13.718 1.00 76.19 94 ILE A C 1
ATOM 706 O O . ILE A 1 94 ? 23.176 4.762 -13.807 1.00 76.19 94 ILE A O 1
ATOM 710 N N . SER A 1 95 ? 23.754 6.702 -12.844 1.00 73.31 95 SER A N 1
ATOM 711 C CA . SER A 1 95 ? 24.677 6.124 -11.871 1.00 73.31 95 SER A CA 1
ATOM 712 C C . SER A 1 95 ? 24.003 5.796 -10.537 1.00 73.31 95 SER A C 1
ATOM 714 O O . SER A 1 95 ? 22.909 6.269 -10.228 1.00 73.31 95 SER A O 1
ATOM 716 N N . GLY A 1 96 ? 24.679 4.970 -9.730 1.00 66.00 96 GLY A N 1
ATOM 717 C CA . GLY A 1 96 ? 24.284 4.701 -8.342 1.00 66.00 96 GLY A CA 1
ATOM 718 C C . GLY A 1 96 ? 24.169 5.966 -7.501 1.00 66.00 96 GLY A C 1
ATOM 719 O O . GLY A 1 96 ? 23.260 6.081 -6.680 1.00 66.00 96 GLY A O 1
ATOM 720 N N . ASP A 1 97 ? 25.058 6.921 -7.758 1.00 69.50 97 ASP A N 1
ATOM 721 C CA . ASP A 1 97 ? 25.069 8.209 -7.079 1.00 69.50 97 ASP A CA 1
ATOM 722 C C . ASP A 1 97 ? 23.870 9.068 -7.512 1.00 69.50 97 ASP A C 1
ATOM 724 O O . ASP A 1 97 ? 23.214 9.635 -6.646 1.00 69.50 97 ASP A O 1
ATOM 728 N N . ASP A 1 98 ? 23.489 9.059 -8.796 1.00 72.50 98 ASP A N 1
ATOM 729 C CA . ASP A 1 98 ? 22.313 9.801 -9.283 1.00 72.50 98 ASP A CA 1
ATOM 730 C C . ASP A 1 98 ? 21.005 9.304 -8.636 1.00 72.50 98 ASP A C 1
ATOM 732 O O . ASP A 1 98 ? 20.171 10.093 -8.191 1.00 72.50 98 ASP A O 1
ATOM 736 N N . VAL A 1 99 ? 20.831 7.981 -8.535 1.00 69.56 99 VAL A N 1
ATOM 737 C CA . VAL A 1 99 ? 19.663 7.369 -7.872 1.00 69.56 99 VAL A CA 1
ATOM 738 C C . VAL A 1 99 ? 19.649 7.690 -6.379 1.00 69.56 99 VAL A C 1
ATOM 740 O O . VAL A 1 99 ? 18.596 7.958 -5.793 1.00 69.56 99 VAL A O 1
ATOM 743 N N . PHE A 1 100 ? 20.821 7.665 -5.747 1.00 72.25 100 PHE A N 1
ATOM 744 C CA . PHE A 1 100 ? 20.959 8.014 -4.342 1.00 72.25 100 PHE A CA 1
ATOM 745 C C . PHE A 1 100 ? 20.617 9.490 -4.089 1.00 72.25 100 PHE A C 1
ATOM 747 O O . PHE A 1 100 ? 19.838 9.781 -3.179 1.00 72.25 100 PHE A O 1
ATOM 754 N N . GLU A 1 101 ? 21.122 10.411 -4.914 1.00 78.31 101 GLU A N 1
ATOM 755 C CA . GLU A 1 101 ? 20.761 11.833 -4.875 1.00 78.31 101 GLU A CA 1
ATOM 756 C C . GLU A 1 101 ? 19.248 12.033 -5.041 1.00 78.31 101 GLU A C 1
ATOM 758 O O . GLU A 1 101 ? 18.650 12.831 -4.315 1.00 78.31 101 GLU A O 1
ATOM 763 N N . GLY A 1 102 ? 18.600 11.248 -5.908 1.00 75.25 102 GLY A N 1
ATOM 764 C CA . GLY A 1 102 ? 17.145 11.224 -6.036 1.00 75.25 102 GLY A CA 1
ATOM 765 C C . GLY A 1 102 ? 16.428 10.878 -4.733 1.00 75.25 102 GLY A C 1
ATOM 766 O O . GLY A 1 102 ? 15.521 11.601 -4.316 1.00 75.25 102 GLY A O 1
ATOM 767 N N . TYR A 1 103 ? 16.857 9.827 -4.027 1.00 75.69 103 TYR A N 1
ATOM 768 C CA . TYR A 1 103 ? 16.299 9.500 -2.709 1.00 75.69 103 TYR A CA 1
ATOM 769 C C . TYR A 1 103 ? 16.536 10.601 -1.673 1.00 75.69 103 TYR A C 1
ATOM 771 O O . TYR A 1 103 ? 15.635 10.892 -0.884 1.00 75.69 103 TYR A O 1
ATOM 779 N N . GLN A 1 104 ? 17.710 11.241 -1.674 1.00 81.75 104 GLN A N 1
ATOM 780 C CA . GLN A 1 104 ? 17.970 12.378 -0.788 1.00 81.75 104 GLN A CA 1
ATOM 781 C C . GLN A 1 104 ? 17.019 13.544 -1.088 1.00 81.75 104 GLN A C 1
ATOM 783 O O . GLN A 1 104 ? 16.435 14.112 -0.163 1.00 81.75 104 GLN A O 1
ATOM 788 N N . GLY A 1 105 ? 16.824 13.868 -2.369 1.00 80.44 105 GLY A N 1
ATOM 789 C CA . GLY A 1 105 ? 15.906 14.915 -2.813 1.00 80.44 105 GLY A CA 1
ATOM 790 C C . GLY A 1 105 ? 14.452 14.619 -2.443 1.00 80.44 105 GLY A C 1
ATOM 791 O O . GLY A 1 105 ? 13.747 15.499 -1.949 1.00 80.44 105 GLY A O 1
ATOM 792 N N . LEU A 1 106 ? 14.011 13.369 -2.601 1.00 78.00 106 LEU A N 1
ATOM 793 C CA . LEU A 1 106 ? 12.674 12.922 -2.206 1.00 78.00 106 LEU A CA 1
ATOM 794 C C . LEU A 1 106 ? 12.468 12.994 -0.691 1.00 78.00 106 LEU A C 1
ATOM 796 O O . LEU A 1 106 ? 11.445 13.511 -0.243 1.00 78.00 106 LEU A O 1
ATOM 800 N N . ALA A 1 107 ? 13.440 12.529 0.099 1.00 83.88 107 ALA A N 1
ATOM 801 C CA . ALA A 1 107 ? 13.389 12.605 1.557 1.00 83.88 107 ALA A CA 1
ATOM 802 C C . ALA A 1 107 ? 13.264 14.063 2.029 1.00 83.88 107 ALA A C 1
ATOM 804 O O . ALA A 1 107 ? 12.389 14.395 2.828 1.00 83.88 107 ALA A O 1
ATOM 805 N N . GLN A 1 108 ? 14.077 14.961 1.469 1.00 88.06 108 GLN A N 1
ATOM 806 C CA . GLN A 1 108 ? 13.989 16.391 1.763 1.00 88.06 108 GLN A CA 1
ATOM 807 C C . GLN A 1 108 ? 12.635 16.973 1.343 1.00 88.06 108 GLN A C 1
ATOM 809 O O . GLN A 1 108 ? 11.980 17.629 2.148 1.00 88.06 108 GLN A O 1
ATOM 814 N N . SER A 1 109 ? 12.178 16.696 0.119 1.00 78.19 109 SER A N 1
ATOM 815 C CA . SER A 1 109 ? 10.915 17.219 -0.411 1.00 78.19 109 SER A CA 1
ATOM 816 C C . SER A 1 109 ? 9.709 16.788 0.424 1.00 78.19 109 SER A C 1
ATOM 818 O O . SER A 1 109 ? 8.890 17.627 0.805 1.00 78.19 109 SER A O 1
ATOM 820 N N . TYR A 1 110 ? 9.604 15.499 0.754 1.00 80.19 110 TYR A N 1
ATOM 821 C CA . TYR A 1 110 ? 8.504 14.984 1.566 1.00 80.19 110 TYR A CA 1
ATOM 822 C C . TYR A 1 110 ? 8.585 15.457 3.017 1.00 80.19 110 TYR A C 1
ATOM 824 O O . TYR A 1 110 ? 7.556 15.821 3.585 1.00 80.19 110 TYR A O 1
ATOM 832 N N . GLY A 1 111 ? 9.786 15.534 3.592 1.00 83.88 111 GLY A N 1
ATOM 833 C CA . GLY A 1 111 ? 9.988 16.099 4.922 1.00 83.88 111 GLY A CA 1
ATOM 834 C C . GLY A 1 111 ? 9.562 17.562 5.020 1.00 83.88 111 GLY A C 1
ATOM 835 O O . GLY A 1 111 ? 8.784 17.920 5.904 1.00 83.88 111 GLY A O 1
ATOM 836 N N . THR A 1 112 ? 9.988 18.398 4.070 1.00 86.75 112 THR A N 1
ATOM 837 C CA . THR A 1 112 ? 9.568 19.803 3.996 1.00 86.75 112 THR A CA 1
ATOM 838 C C . THR A 1 112 ? 8.059 19.926 3.813 1.00 86.75 112 THR A C 1
ATOM 840 O O . THR A 1 112 ? 7.426 20.679 4.547 1.00 86.75 112 THR A O 1
ATOM 843 N N . ALA A 1 113 ? 7.459 19.156 2.901 1.00 67.44 113 ALA A N 1
ATOM 844 C CA . ALA A 1 113 ? 6.015 19.196 2.680 1.00 67.44 113 ALA A CA 1
ATOM 845 C C . ALA A 1 113 ? 5.224 18.799 3.939 1.00 67.44 113 ALA A C 1
ATOM 847 O O . ALA A 1 113 ? 4.253 19.466 4.290 1.00 67.44 113 ALA A O 1
ATOM 848 N N . MET A 1 114 ? 5.643 17.739 4.642 1.00 86.81 114 MET A N 1
ATOM 849 C CA . MET A 1 114 ? 5.025 17.331 5.907 1.00 86.81 114 MET A CA 1
ATOM 850 C C . MET A 1 114 ? 5.093 18.462 6.939 1.00 86.81 114 MET A C 1
ATOM 852 O O . MET A 1 114 ? 4.068 18.822 7.515 1.00 86.81 114 MET A O 1
ATOM 856 N N . HIS A 1 115 ? 6.268 19.063 7.123 1.00 97.06 115 HIS A N 1
ATOM 857 C CA . HIS A 1 115 ? 6.468 20.170 8.056 1.00 97.06 115 HIS A CA 1
ATOM 858 C C . HIS A 1 115 ? 5.608 21.396 7.717 1.00 97.06 115 HIS A C 1
ATOM 860 O O . HIS A 1 115 ? 4.900 21.904 8.583 1.00 97.06 115 HIS A O 1
ATOM 866 N N . GLU A 1 116 ? 5.584 21.827 6.453 1.00 81.44 116 GLU A N 1
ATOM 867 C CA . GLU A 1 116 ? 4.768 22.964 6.003 1.00 81.44 116 GLU A CA 1
ATOM 868 C C . GLU A 1 116 ? 3.272 22.760 6.275 1.00 81.44 116 GLU A C 1
ATOM 870 O O . GLU A 1 116 ? 2.566 23.708 6.631 1.00 81.44 116 GLU A O 1
ATOM 875 N N . TYR A 1 117 ? 2.758 21.537 6.111 1.00 77.12 117 TYR A N 1
ATOM 876 C CA . TYR A 1 117 ? 1.358 21.246 6.418 1.00 77.12 117 TYR A CA 1
ATOM 877 C C . TYR A 1 117 ? 1.083 21.185 7.922 1.00 77.12 117 TYR A C 1
ATOM 879 O O . TYR A 1 117 ? 0.015 21.625 8.349 1.00 77.12 117 TYR A O 1
ATOM 887 N N . VAL A 1 118 ? 2.030 20.714 8.736 1.00 88.62 118 VAL A N 1
ATOM 888 C CA . VAL A 1 118 ? 1.908 20.766 10.202 1.00 88.62 118 VAL A CA 1
ATOM 889 C C . VAL A 1 118 ? 1.923 22.216 10.701 1.00 88.62 118 VAL A C 1
ATOM 891 O O . VAL A 1 118 ? 1.082 22.586 11.520 1.00 88.62 118 VAL A O 1
ATOM 894 N N . GLU A 1 119 ? 2.778 23.082 10.153 1.00 96.50 119 GLU A N 1
ATOM 895 C CA . GLU A 1 119 ? 2.759 24.519 10.464 1.00 96.50 119 GLU A CA 1
ATOM 896 C C . GLU A 1 119 ? 1.441 25.187 10.036 1.00 96.50 119 GLU A C 1
ATOM 898 O O . GLU A 1 119 ? 0.875 25.999 10.773 1.00 96.50 119 GLU A O 1
ATOM 903 N N . GLN A 1 120 ? 0.896 24.822 8.869 1.00 81.44 120 GLN A N 1
ATOM 904 C CA . GLN A 1 120 ? -0.428 25.288 8.438 1.00 81.44 120 GLN A CA 1
ATOM 905 C C . GLN A 1 120 ? -1.546 24.793 9.360 1.00 81.44 120 GLN A C 1
ATOM 907 O O . GLN A 1 120 ? -2.494 25.539 9.620 1.00 81.44 120 GLN A O 1
ATOM 912 N N . ALA A 1 121 ? -1.438 23.566 9.876 1.00 80.00 121 ALA A N 1
ATOM 913 C CA . ALA A 1 121 ? -2.370 23.030 10.858 1.00 80.00 121 ALA A CA 1
ATOM 914 C C . ALA A 1 121 ? -2.325 23.835 12.164 1.00 80.00 121 ALA A C 1
ATOM 916 O O . ALA A 1 121 ? -3.378 24.203 12.685 1.00 80.00 121 ALA A O 1
ATOM 917 N N . LEU A 1 122 ? -1.127 24.187 12.639 1.00 96.38 122 LEU A N 1
ATOM 918 C CA . LEU A 1 122 ? -0.938 25.029 13.820 1.00 96.38 122 LEU A CA 1
ATOM 919 C C . LEU A 1 122 ? -1.501 26.447 13.617 1.00 96.38 122 LEU A C 1
ATOM 921 O O . LEU A 1 122 ? -2.147 27.002 14.504 1.00 96.38 122 LEU A O 1
ATOM 925 N N . ALA A 1 123 ? -1.313 27.023 12.428 1.00 94.31 123 ALA A N 1
ATOM 926 C CA . ALA A 1 123 ? -1.833 28.343 12.069 1.00 94.31 123 ALA A CA 1
ATOM 927 C C . ALA A 1 123 ? -3.339 28.356 11.729 1.00 94.31 123 ALA A C 1
ATOM 929 O O . ALA A 1 123 ? -3.910 29.422 11.466 1.00 94.31 123 ALA A O 1
ATOM 930 N N . ALA A 1 124 ? -3.998 27.194 11.691 1.00 87.56 124 ALA A N 1
ATOM 931 C CA . ALA A 1 124 ? -5.386 27.078 11.272 1.00 87.56 124 ALA A CA 1
ATOM 932 C C . ALA A 1 124 ? -6.344 27.784 12.241 1.00 87.56 124 ALA A C 1
ATOM 934 O O . ALA A 1 124 ? -6.189 27.753 13.459 1.00 87.56 124 ALA A O 1
ATOM 935 N N . SER A 1 125 ? -7.409 28.374 11.694 1.00 90.56 125 SER A N 1
ATOM 936 C CA . SER A 1 125 ? -8.359 29.189 12.467 1.00 90.56 125 SER A CA 1
ATOM 937 C C . SER A 1 125 ? -9.380 28.386 13.282 1.00 90.56 125 SER A C 1
ATOM 939 O O . SER A 1 125 ? -10.126 28.961 14.075 1.00 90.56 125 SER A O 1
ATOM 941 N N . SER A 1 126 ? -9.454 27.069 13.068 1.00 84.69 126 SER A N 1
ATOM 942 C CA . SER A 1 126 ? -10.379 26.174 13.768 1.00 84.69 126 SER A CA 1
ATOM 943 C C . SER A 1 126 ? -9.823 24.748 13.861 1.00 84.69 126 SER A C 1
ATOM 945 O O . SE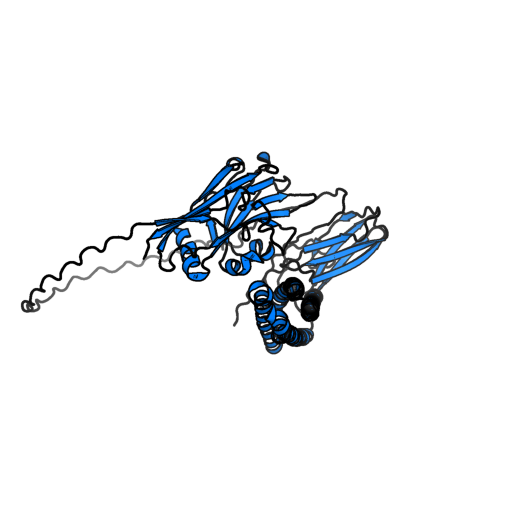R A 1 126 ? -9.055 24.356 12.979 1.00 84.69 126 SER A O 1
ATOM 947 N N . PRO A 1 127 ? -10.245 23.947 14.859 1.00 77.44 127 PRO A N 1
ATOM 948 C CA . PRO A 1 127 ? -9.813 22.554 15.008 1.00 77.44 127 PRO A CA 1
ATOM 949 C C . PRO A 1 127 ? -10.115 21.688 13.779 1.00 77.44 127 PRO A C 1
ATOM 951 O O . PRO A 1 127 ? -9.269 20.922 13.332 1.00 77.44 127 PRO A O 1
ATOM 954 N N . GLY A 1 128 ? -11.286 21.860 13.156 1.00 60.19 128 GLY A N 1
ATOM 955 C CA . GLY A 1 128 ? -11.636 21.126 11.934 1.00 60.19 128 GLY A CA 1
ATOM 956 C C . GLY A 1 128 ? -10.730 21.462 10.742 1.00 60.19 128 GLY A C 1
ATOM 957 O O . GLY A 1 128 ? -10.371 20.579 9.967 1.00 60.19 128 GLY A O 1
ATOM 958 N N . GLN A 1 129 ? -10.315 22.727 10.610 1.00 64.19 129 GLN A N 1
ATOM 959 C CA . GLN A 1 129 ? -9.341 23.132 9.592 1.00 64.19 129 GLN A CA 1
ATOM 960 C C . GLN A 1 129 ? -7.939 22.592 9.914 1.00 64.19 129 GLN A C 1
ATOM 962 O O . GLN A 1 129 ? -7.246 22.147 9.002 1.00 64.19 129 GLN A O 1
ATOM 967 N N . ALA A 1 130 ? -7.548 22.592 11.193 1.00 66.19 130 ALA A N 1
ATOM 968 C CA . ALA A 1 130 ? -6.284 22.024 11.653 1.00 66.19 130 ALA A CA 1
ATOM 969 C C . ALA A 1 130 ? -6.194 20.528 11.314 1.00 66.19 130 ALA A C 1
ATOM 971 O O . ALA A 1 130 ? -5.245 20.114 10.654 1.00 66.19 130 ALA A O 1
ATOM 972 N N . ARG A 1 131 ? -7.233 19.738 11.631 1.00 68.62 131 ARG A N 1
ATOM 973 C CA . ARG A 1 131 ? -7.317 18.316 11.241 1.00 68.62 131 ARG A CA 1
ATOM 974 C C . ARG A 1 131 ? -7.195 18.117 9.736 1.00 68.62 131 ARG A C 1
ATOM 976 O O . ARG A 1 131 ? -6.497 17.211 9.303 1.00 68.62 131 ARG A O 1
ATOM 983 N N . GLY A 1 132 ? -7.839 18.970 8.937 1.00 51.59 132 GLY A N 1
ATOM 984 C CA . GLY A 1 132 ? -7.724 18.918 7.479 1.00 51.59 132 GLY A CA 1
ATOM 985 C C . GLY A 1 132 ? -6.274 19.034 7.002 1.00 51.59 132 GLY A C 1
ATOM 986 O O . GLY A 1 132 ? -5.846 18.249 6.163 1.00 51.59 132 GLY A O 1
ATOM 987 N N . PHE A 1 133 ? -5.500 19.959 7.571 1.00 60.34 133 PHE A N 1
ATOM 988 C CA . PHE A 1 133 ? -4.076 20.083 7.256 1.00 60.34 133 PHE A CA 1
ATOM 989 C C . PHE A 1 133 ? -3.238 18.921 7.802 1.00 60.34 133 PHE A C 1
ATOM 991 O O . PHE A 1 133 ? -2.351 18.461 7.091 1.00 60.34 133 PHE A O 1
ATOM 998 N N . VAL A 1 134 ? -3.550 18.387 8.989 1.00 58.44 134 VAL A N 1
ATOM 999 C CA . VAL A 1 134 ? -2.884 17.180 9.517 1.00 58.44 134 VAL A CA 1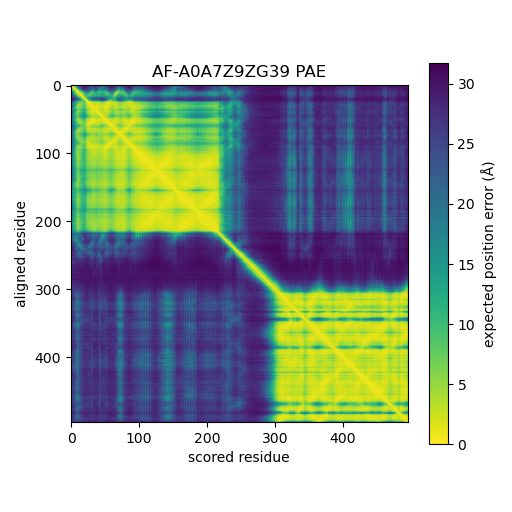
ATOM 1000 C C . VAL A 1 134 ? -3.111 15.977 8.596 1.00 58.44 134 VAL A C 1
ATOM 1002 O O . VAL A 1 134 ? -2.150 15.300 8.250 1.00 58.44 134 VAL A O 1
ATOM 1005 N N . VAL A 1 135 ? -4.335 15.755 8.099 1.00 59.06 135 VAL A N 1
ATOM 1006 C CA . VAL A 1 135 ? -4.620 14.704 7.100 1.00 59.06 135 VAL A CA 1
ATOM 1007 C C . VAL A 1 135 ? -3.760 14.883 5.848 1.00 59.06 135 VAL A C 1
ATOM 1009 O O . VAL A 1 135 ? -3.206 13.915 5.331 1.00 59.06 135 VAL A O 1
ATOM 1012 N N . VAL A 1 136 ? -3.619 16.120 5.363 1.00 52.31 136 VAL A N 1
ATOM 1013 C CA . VAL A 1 136 ? -2.770 16.412 4.201 1.00 52.31 136 VAL A CA 1
ATOM 1014 C C . VAL A 1 136 ? -1.286 16.188 4.522 1.00 52.31 136 VAL A C 1
ATOM 1016 O O . VAL A 1 136 ? -0.574 15.704 3.649 1.00 52.31 136 VAL A O 1
ATOM 1019 N N . ALA A 1 137 ? -0.832 16.462 5.752 1.00 61.59 137 ALA A N 1
ATOM 1020 C CA . ALA A 1 137 ? 0.540 16.231 6.216 1.00 61.59 137 ALA A CA 1
ATOM 1021 C C . ALA A 1 137 ? 0.907 14.741 6.339 1.00 61.59 137 ALA A C 1
ATOM 1023 O O . ALA A 1 137 ? 2.057 14.372 6.095 1.00 61.59 137 ALA A O 1
ATOM 1024 N N . LEU A 1 138 ? -0.058 13.871 6.665 1.00 59.81 138 LEU A N 1
ATOM 1025 C CA . LEU A 1 138 ? 0.166 12.422 6.741 1.00 59.81 138 LEU A CA 1
ATOM 1026 C C . LEU A 1 138 ? 0.605 11.840 5.388 1.00 59.81 138 LEU A C 1
ATOM 1028 O O . LEU A 1 138 ? 1.477 10.978 5.343 1.00 59.81 138 LEU A O 1
ATOM 1032 N N . GLY A 1 139 ? 0.064 12.349 4.275 1.00 57.09 139 GLY A N 1
ATOM 1033 C CA . GLY A 1 139 ? 0.419 11.916 2.918 1.00 57.09 139 GLY A CA 1
ATOM 1034 C C . GLY A 1 139 ? 1.929 11.955 2.613 1.00 57.09 139 GLY A C 1
ATOM 1035 O O . GLY A 1 139 ? 2.510 10.906 2.324 1.00 57.09 139 GLY A O 1
ATOM 1036 N N . PRO A 1 140 ? 2.595 13.126 2.655 1.00 62.91 140 PRO A N 1
ATOM 1037 C CA . PRO A 1 140 ? 4.043 13.208 2.513 1.00 62.91 140 PRO A CA 1
ATOM 1038 C C . PRO A 1 140 ? 4.788 12.502 3.654 1.00 62.91 140 PRO A C 1
ATOM 1040 O O . PRO A 1 140 ? 5.834 11.926 3.383 1.00 62.91 140 PRO A O 1
ATOM 1043 N N . GLY A 1 141 ? 4.252 12.447 4.880 1.00 64.31 141 GLY A N 1
ATOM 1044 C CA . GLY A 1 141 ? 4.869 11.695 5.980 1.00 64.31 141 GLY A CA 1
ATOM 1045 C C . GLY A 1 141 ? 5.007 10.191 5.702 1.00 64.31 141 GLY A C 1
ATOM 1046 O O . GLY A 1 141 ? 6.082 9.621 5.884 1.00 64.31 141 GLY A O 1
ATOM 1047 N N . PHE A 1 142 ? 3.970 9.544 5.162 1.00 68.31 142 PHE A N 1
ATOM 1048 C CA . PHE A 1 142 ? 4.046 8.135 4.756 1.00 68.31 142 PHE A CA 1
ATOM 1049 C C . PHE A 1 142 ? 5.017 7.910 3.584 1.00 68.31 142 PHE A C 1
ATOM 1051 O O . PHE A 1 142 ? 5.750 6.920 3.571 1.00 68.31 142 PHE A O 1
ATOM 1058 N N . ARG A 1 143 ? 5.084 8.843 2.622 1.00 65.50 143 ARG A N 1
ATOM 1059 C CA . ARG A 1 143 ? 6.063 8.776 1.517 1.00 65.50 143 ARG A CA 1
ATOM 1060 C C . ARG A 1 143 ? 7.494 8.945 2.015 1.00 65.50 143 ARG A C 1
ATOM 1062 O O . ARG A 1 143 ? 8.374 8.191 1.611 1.00 65.50 143 ARG A O 1
ATOM 1069 N N . LEU A 1 144 ? 7.715 9.881 2.938 1.00 80.06 144 LEU A N 1
ATOM 1070 C CA . LEU A 1 144 ? 8.997 10.064 3.606 1.00 80.06 144 LEU A CA 1
ATOM 1071 C C . LEU A 1 144 ? 9.429 8.772 4.299 1.00 80.06 144 LEU A C 1
ATOM 1073 O O . LEU A 1 144 ? 10.548 8.314 4.092 1.00 80.06 144 LEU A O 1
ATOM 1077 N N . ARG A 1 145 ? 8.524 8.144 5.055 1.00 80.50 145 ARG A N 1
ATOM 1078 C CA . ARG A 1 145 ? 8.790 6.872 5.734 1.00 80.50 145 ARG A CA 1
ATOM 1079 C C . ARG A 1 145 ? 9.245 5.796 4.755 1.00 80.50 145 ARG A C 1
ATOM 1081 O O . ARG A 1 145 ? 10.224 5.105 5.025 1.00 80.50 145 ARG A O 1
ATOM 1088 N N . SER A 1 146 ? 8.568 5.679 3.611 1.00 70.81 146 SER A N 1
ATOM 1089 C CA . SER A 1 146 ? 8.953 4.730 2.564 1.00 70.81 146 SER A CA 1
ATOM 1090 C C . SER A 1 146 ? 10.359 5.009 2.033 1.00 70.81 146 SER A C 1
ATOM 1092 O O . SER A 1 146 ? 11.156 4.081 1.924 1.00 70.81 146 SER A O 1
ATOM 1094 N N . VAL A 1 147 ? 10.688 6.270 1.742 1.00 70.00 147 VAL A N 1
ATOM 1095 C CA . VAL A 1 147 ? 12.017 6.668 1.253 1.00 70.00 147 VAL A CA 1
ATOM 1096 C C . VAL A 1 147 ? 13.108 6.381 2.290 1.00 70.00 147 VAL A C 1
ATOM 1098 O O . VAL A 1 147 ? 14.137 5.797 1.952 1.00 70.00 147 VAL A O 1
ATOM 1101 N N . LEU A 1 148 ? 12.888 6.734 3.561 1.00 78.75 148 LEU A N 1
ATOM 1102 C CA . LEU A 1 148 ? 13.848 6.485 4.642 1.00 78.75 148 LEU A CA 1
ATOM 1103 C C . LEU A 1 148 ? 14.047 4.987 4.901 1.00 78.75 148 LEU A C 1
ATOM 1105 O O . LEU A 1 148 ? 15.172 4.547 5.143 1.00 78.75 148 LEU A O 1
ATOM 1109 N N . HIS A 1 149 ? 12.981 4.189 4.800 1.00 72.44 149 HIS A N 1
ATOM 1110 C CA . HIS A 1 149 ? 13.090 2.738 4.888 1.00 72.44 149 HIS A CA 1
ATOM 1111 C C . HIS A 1 149 ? 13.939 2.182 3.742 1.00 72.44 149 HIS A C 1
ATOM 1113 O O . HIS A 1 149 ? 14.840 1.389 4.003 1.00 72.44 149 HIS A O 1
ATOM 1119 N N . THR A 1 150 ? 13.733 2.645 2.505 1.00 67.31 150 THR A N 1
ATOM 1120 C CA . THR A 1 150 ? 14.566 2.247 1.362 1.00 67.31 150 THR A CA 1
ATOM 1121 C C . THR A 1 150 ? 16.029 2.631 1.574 1.00 67.31 150 THR A C 1
ATOM 1123 O O . THR A 1 150 ? 16.918 1.799 1.398 1.00 67.31 150 THR A O 1
ATOM 1126 N N . LEU A 1 151 ? 16.294 3.853 2.048 1.00 71.06 151 LEU A N 1
ATOM 1127 C CA . LEU A 1 151 ? 17.643 4.296 2.397 1.00 71.06 151 LEU A CA 1
ATOM 1128 C C . LEU A 1 151 ? 18.283 3.404 3.470 1.00 71.06 151 LEU A C 1
ATOM 1130 O O . LEU A 1 151 ? 19.476 3.130 3.384 1.00 71.06 151 LEU A O 1
ATOM 1134 N N . SER A 1 152 ? 17.507 2.884 4.428 1.00 67.12 152 SER A N 1
ATOM 1135 C CA . SER A 1 152 ? 18.018 2.029 5.515 1.00 67.12 152 SER A CA 1
ATOM 1136 C C . SER A 1 152 ? 18.582 0.682 5.057 1.00 67.12 152 SER A C 1
ATOM 1138 O O . SER A 1 152 ? 19.282 0.010 5.816 1.00 67.12 152 SER A O 1
ATOM 1140 N N . LEU A 1 153 ? 18.292 0.298 3.815 1.00 63.28 153 LEU A N 1
ATOM 1141 C CA . LEU A 1 153 ? 18.763 -0.940 3.203 1.00 63.28 153 LEU A CA 1
ATOM 1142 C C . LEU A 1 153 ? 20.157 -0.792 2.594 1.00 63.28 153 LEU A C 1
ATOM 1144 O O . LEU A 1 153 ? 20.823 -1.800 2.359 1.00 63.28 153 LEU A O 1
ATOM 1148 N N . TYR A 1 154 ? 20.598 0.443 2.343 1.00 62.72 154 TYR A N 1
ATOM 1149 C CA . TYR A 1 154 ? 21.930 0.712 1.819 1.00 62.72 154 TYR A CA 1
ATOM 1150 C C . TYR A 1 154 ? 22.995 0.449 2.883 1.00 62.72 154 TYR A C 1
ATOM 1152 O O . TYR A 1 154 ? 22.798 0.687 4.079 1.00 62.72 154 TYR A O 1
ATOM 1160 N N . GLU A 1 155 ? 24.168 -0.010 2.443 1.00 62.53 155 GLU A N 1
ATOM 1161 C CA . GLU A 1 155 ? 25.326 -0.054 3.327 1.00 62.53 155 GLU A CA 1
ATOM 1162 C C . GLU A 1 155 ? 25.694 1.364 3.776 1.00 62.53 155 GLU A C 1
ATOM 1164 O O . GLU A 1 155 ? 25.856 2.283 2.971 1.00 62.53 155 GLU A O 1
ATOM 1169 N N . MET A 1 156 ? 25.825 1.542 5.088 1.00 71.19 156 MET A N 1
ATOM 1170 C CA . MET A 1 156 ? 26.090 2.841 5.690 1.00 71.19 156 MET A CA 1
ATOM 1171 C C . MET A 1 156 ? 26.918 2.717 6.964 1.00 71.19 156 MET A C 1
ATOM 1173 O O . MET A 1 156 ? 27.045 1.638 7.556 1.00 71.19 156 MET A O 1
ATOM 1177 N N . SER A 1 157 ? 27.495 3.839 7.395 1.00 77.62 157 SER A N 1
ATOM 1178 C CA . SER A 1 157 ? 28.235 3.887 8.651 1.00 77.62 157 SER A CA 1
ATOM 1179 C C . SER A 1 157 ? 27.298 3.597 9.837 1.00 77.62 157 SER A C 1
ATOM 1181 O O . SER A 1 157 ? 26.104 3.903 9.776 1.00 77.62 157 SER A O 1
ATOM 1183 N N . PRO A 1 158 ? 27.807 3.035 10.948 1.00 80.31 158 PRO A N 1
ATOM 1184 C CA . PRO A 1 158 ? 26.999 2.832 12.151 1.00 80.31 158 PRO A CA 1
ATOM 1185 C C . PRO A 1 158 ? 26.352 4.118 12.680 1.00 80.31 158 PRO A C 1
ATOM 1187 O O . PRO A 1 158 ? 25.293 4.057 13.294 1.00 80.31 158 PRO A O 1
ATOM 1190 N N . GLU A 1 159 ? 26.994 5.263 12.447 1.00 84.06 159 GLU A N 1
ATOM 1191 C CA . GLU A 1 159 ? 26.500 6.584 12.840 1.00 84.06 159 GLU A CA 1
ATOM 1192 C C . GLU A 1 159 ? 25.337 7.030 11.944 1.00 84.06 159 GLU A C 1
ATOM 1194 O O . GLU A 1 159 ? 24.286 7.399 12.456 1.00 84.06 159 GLU A O 1
ATOM 1199 N N . ALA A 1 160 ? 25.458 6.873 10.620 1.00 79.50 160 ALA A N 1
ATOM 1200 C CA . ALA A 1 160 ? 24.356 7.129 9.691 1.00 79.50 160 ALA A CA 1
ATOM 1201 C C . ALA A 1 160 ? 23.146 6.221 9.974 1.00 79.50 160 ALA A C 1
ATOM 1203 O O . ALA A 1 160 ? 22.013 6.693 9.999 1.00 79.50 160 ALA A O 1
ATOM 1204 N N . ALA A 1 161 ? 23.386 4.934 10.257 1.00 75.56 161 ALA A N 1
ATOM 1205 C CA . ALA A 1 161 ? 22.331 3.982 10.607 1.00 75.56 161 ALA A CA 1
ATOM 1206 C C . ALA A 1 161 ? 21.614 4.342 11.915 1.00 75.56 161 ALA A C 1
ATOM 1208 O O . ALA A 1 161 ? 20.416 4.091 12.043 1.00 75.56 161 ALA A O 1
ATOM 1209 N N . LEU A 1 162 ? 22.338 4.906 12.887 1.00 82.56 162 LEU A N 1
ATOM 1210 C CA . LEU A 1 162 ? 21.760 5.361 14.148 1.00 82.56 162 LEU A CA 1
ATOM 1211 C C . LEU A 1 162 ? 20.794 6.525 13.909 1.00 82.56 162 LEU A C 1
ATOM 1213 O O . LEU A 1 162 ? 19.626 6.407 14.272 1.00 82.56 162 LEU A O 1
ATOM 1217 N N . HIS A 1 163 ? 21.262 7.585 13.248 1.00 88.81 163 HIS A N 1
ATOM 1218 C CA . HIS A 1 163 ? 20.446 8.761 12.937 1.00 88.81 163 HIS A CA 1
ATOM 1219 C C . HIS A 1 163 ? 19.235 8.405 12.064 1.00 88.81 163 HIS A C 1
ATOM 1221 O O . HIS A 1 163 ? 18.117 8.833 12.336 1.00 88.81 163 HIS A O 1
ATOM 1227 N N . LEU A 1 164 ? 19.413 7.542 11.057 1.00 82.56 164 LEU A N 1
ATOM 1228 C CA . LEU A 1 164 ? 18.309 7.107 10.198 1.00 82.56 164 LEU A CA 1
ATOM 1229 C C . LEU A 1 164 ? 17.265 6.277 10.958 1.00 82.56 164 LEU A C 1
ATOM 1231 O O . LEU A 1 164 ? 16.068 6.441 10.738 1.00 82.56 164 LEU A O 1
ATOM 1235 N N . GLY A 1 165 ? 17.709 5.401 11.865 1.00 75.44 165 GLY A N 1
ATOM 1236 C CA . GLY A 1 165 ? 16.811 4.651 12.743 1.00 75.44 165 GLY A CA 1
ATOM 1237 C C . GLY A 1 165 ? 16.023 5.571 13.676 1.00 75.44 165 GLY A C 1
ATOM 1238 O O . GLY A 1 165 ? 14.811 5.426 13.791 1.00 75.44 165 GLY A O 1
ATOM 1239 N N . GLN A 1 166 ? 16.687 6.565 14.271 1.00 89.94 166 GLN A N 1
ATOM 1240 C CA . GLN A 1 166 ? 16.034 7.571 15.113 1.00 89.94 166 GLN A CA 1
ATOM 1241 C C . GLN A 1 166 ? 15.012 8.398 14.326 1.00 89.94 166 GLN A C 1
ATOM 1243 O O . GLN A 1 166 ? 13.908 8.617 14.817 1.00 89.94 166 GLN A O 1
ATOM 1248 N N . ALA A 1 167 ? 15.342 8.804 13.096 1.00 92.88 167 ALA A N 1
ATOM 1249 C CA . ALA A 1 167 ? 14.413 9.506 12.217 1.00 92.88 167 ALA A CA 1
ATOM 1250 C C . ALA A 1 167 ? 13.162 8.665 11.916 1.00 92.88 167 ALA A C 1
ATOM 1252 O O . ALA A 1 167 ? 12.053 9.182 11.997 1.00 92.88 167 ALA A O 1
ATOM 1253 N N . LEU A 1 168 ? 13.315 7.370 11.614 1.00 80.06 168 LEU A N 1
ATOM 1254 C CA . LEU A 1 168 ? 12.184 6.461 11.385 1.00 80.06 168 LEU A CA 1
ATOM 1255 C C . LEU A 1 168 ? 11.309 6.291 12.636 1.00 80.06 168 LEU A C 1
ATOM 1257 O O . LEU A 1 168 ? 10.089 6.381 12.534 1.00 80.06 168 LEU A O 1
ATOM 1261 N N . ASP A 1 169 ? 11.914 6.106 13.810 1.00 85.94 169 ASP A N 1
ATOM 1262 C CA . ASP A 1 169 ? 11.176 5.950 15.070 1.00 85.94 169 ASP A CA 1
ATOM 1263 C C . ASP A 1 169 ? 10.393 7.223 15.444 1.00 85.94 169 ASP A C 1
ATOM 1265 O O . ASP A 1 169 ? 9.275 7.147 15.961 1.00 85.94 169 ASP A O 1
ATOM 1269 N N . LEU A 1 170 ? 10.976 8.404 15.209 1.00 97.12 170 LEU A N 1
ATOM 1270 C CA . LEU A 1 170 ? 10.321 9.697 15.430 1.00 97.12 170 LEU A CA 1
ATOM 1271 C C . LEU A 1 170 ? 9.210 9.951 14.408 1.00 97.12 170 LEU A C 1
ATOM 1273 O O . LEU A 1 170 ? 8.145 10.448 14.776 1.00 97.12 170 LEU A O 1
ATOM 1277 N N . LEU A 1 171 ? 9.430 9.569 13.148 1.00 90.38 171 LEU A N 1
ATOM 1278 C CA . LEU A 1 171 ? 8.430 9.681 12.094 1.00 90.38 171 LEU A CA 1
ATOM 1279 C C . LEU A 1 171 ? 7.224 8.783 12.373 1.00 90.38 171 LEU A C 1
ATOM 1281 O O . LEU A 1 171 ? 6.092 9.229 12.208 1.00 90.38 171 LEU A O 1
ATOM 1285 N N . ASP A 1 172 ? 7.446 7.557 12.844 1.00 78.12 172 ASP A N 1
ATOM 1286 C CA . ASP A 1 172 ? 6.367 6.635 13.212 1.00 78.12 172 ASP A CA 1
ATOM 1287 C C . ASP A 1 172 ? 5.526 7.207 14.362 1.00 78.12 172 ASP A C 1
ATOM 1289 O O . ASP A 1 172 ? 4.297 7.210 14.279 1.00 78.12 172 ASP A O 1
ATOM 1293 N N . GLN A 1 173 ? 6.169 7.808 15.369 1.00 90.31 173 GLN A N 1
ATOM 1294 C CA . GLN A 1 173 ? 5.474 8.537 16.438 1.00 90.31 173 GLN A CA 1
ATOM 1295 C C . GLN A 1 173 ? 4.703 9.756 15.910 1.00 90.31 173 GLN A C 1
ATOM 1297 O O . GLN A 1 173 ? 3.575 10.002 16.333 1.00 90.31 173 GLN A O 1
ATOM 1302 N N . ALA A 1 174 ? 5.282 10.524 14.982 1.00 90.25 174 ALA A N 1
ATOM 1303 C CA . ALA A 1 174 ? 4.615 11.678 14.380 1.00 90.25 174 ALA A CA 1
ATOM 1304 C C . ALA A 1 174 ? 3.374 11.265 13.570 1.00 90.25 174 ALA A C 1
ATOM 1306 O O . ALA A 1 174 ? 2.345 11.936 13.625 1.00 90.25 174 ALA A O 1
ATOM 1307 N N . LEU A 1 175 ? 3.452 10.159 12.825 1.00 75.00 175 LEU A N 1
ATOM 1308 C CA . LEU A 1 175 ? 2.336 9.617 12.046 1.00 75.00 175 LEU A CA 1
ATOM 1309 C C . LEU A 1 175 ? 1.224 9.062 12.947 1.00 75.00 175 LEU A C 1
ATOM 1311 O O . LEU A 1 175 ? 0.041 9.281 12.664 1.00 75.00 175 LEU A O 1
ATOM 1315 N N . GLU A 1 176 ? 1.587 8.387 14.041 1.00 77.50 176 GLU A N 1
ATOM 1316 C CA . GLU A 1 176 ? 0.643 7.916 15.061 1.00 77.50 176 GLU A CA 1
ATOM 1317 C C . GLU A 1 176 ? -0.076 9.097 15.729 1.00 77.50 176 GLU A C 1
ATOM 1319 O O . GLU A 1 176 ? -1.307 9.140 15.753 1.00 77.50 176 GLU A O 1
ATOM 1324 N N . GLU A 1 177 ? 0.670 10.110 16.178 1.00 93.62 177 GLU A N 1
ATOM 1325 C CA . GLU A 1 177 ? 0.097 11.309 16.796 1.00 93.62 177 GLU A CA 1
ATOM 1326 C C . GLU A 1 177 ? -0.766 12.104 15.807 1.00 93.62 177 GLU A C 1
ATOM 1328 O O . GLU A 1 177 ? -1.865 12.539 16.147 1.00 93.62 177 GLU A O 1
ATOM 1333 N N . GLY A 1 178 ? -0.323 12.254 14.556 1.00 72.06 178 GLY A N 1
ATOM 1334 C CA . GLY A 1 178 ? -1.113 12.890 13.504 1.00 72.06 178 GLY A CA 1
ATOM 1335 C C . GLY A 1 178 ? -2.444 12.170 13.267 1.00 72.06 178 GLY A C 1
ATOM 1336 O O . GLY A 1 178 ? -3.480 12.821 13.141 1.00 72.06 178 GLY A O 1
ATOM 1337 N N . SER A 1 179 ? -2.444 10.836 13.281 1.00 70.12 179 SER A N 1
ATOM 1338 C CA . SER A 1 179 ? -3.666 10.029 13.156 1.00 70.12 179 SER A CA 1
ATOM 1339 C C . SER A 1 179 ? -4.585 10.200 14.373 1.00 70.12 179 SER A C 1
ATOM 1341 O O . SER A 1 179 ? -5.784 10.439 14.215 1.00 70.12 179 SER A O 1
ATOM 1343 N N . ALA A 1 180 ? -4.027 10.198 15.588 1.00 75.56 180 ALA A N 1
ATOM 1344 C CA . ALA A 1 180 ? -4.780 10.453 16.816 1.00 75.56 180 ALA A CA 1
ATOM 1345 C C . ALA A 1 180 ? -5.399 11.863 16.835 1.00 75.56 180 ALA A C 1
ATOM 1347 O O . ALA A 1 180 ? -6.563 12.028 17.207 1.00 75.56 180 ALA A O 1
ATOM 1348 N N . ILE A 1 181 ? -4.675 12.887 16.366 1.00 70.50 181 ILE A N 1
ATOM 1349 C CA . ILE A 1 181 ? -5.198 14.254 16.209 1.00 70.50 181 ILE A CA 1
ATOM 1350 C C . ILE A 1 181 ? -6.383 14.292 15.243 1.00 70.50 181 ILE A C 1
ATOM 1352 O O . ILE A 1 181 ? -7.280 15.116 15.414 1.00 70.50 181 ILE A O 1
ATOM 1356 N N . VAL A 1 182 ? -6.421 13.422 14.235 1.00 63.41 182 VAL A N 1
ATOM 1357 C CA . VAL A 1 182 ? -7.525 13.360 13.272 1.00 63.41 182 VAL A CA 1
ATOM 1358 C C . VAL A 1 182 ? -8.746 12.654 13.853 1.00 63.41 182 VAL A C 1
ATOM 1360 O O . VAL A 1 182 ? -9.855 13.150 13.647 1.00 63.41 182 VAL A O 1
ATOM 1363 N N . GLU A 1 183 ? -8.572 11.576 14.617 1.00 65.88 183 GLU A N 1
ATOM 1364 C CA . GLU A 1 183 ? -9.681 10.682 14.988 1.00 65.88 183 GLU A CA 1
ATOM 1365 C C . GLU A 1 183 ? -10.100 10.748 16.464 1.00 65.88 183 GLU A C 1
ATOM 1367 O O . GLU A 1 183 ? -11.285 10.616 16.775 1.00 65.88 183 GLU A O 1
ATOM 1372 N N . GLU A 1 184 ? -9.160 10.982 17.377 1.00 74.06 184 GLU A N 1
ATOM 1373 C CA . GLU A 1 184 ? -9.340 10.690 18.805 1.00 74.06 184 GLU A CA 1
ATOM 1374 C C . GLU A 1 184 ? -9.263 11.929 19.703 1.00 74.06 184 GLU A C 1
ATOM 1376 O O . GLU A 1 184 ? -9.976 12.023 20.705 1.00 74.06 184 GLU A O 1
ATOM 1381 N N . VAL A 1 185 ? -8.408 12.895 19.354 1.00 83.31 185 VAL A N 1
ATOM 1382 C CA . VAL A 1 185 ? -8.156 14.085 20.182 1.00 83.31 185 VAL A CA 1
ATOM 1383 C C . VAL A 1 185 ? -9.402 14.982 20.214 1.00 83.31 185 VAL A C 1
ATOM 1385 O O . VAL A 1 185 ? -9.969 15.235 19.155 1.00 83.31 185 VAL A O 1
ATOM 1388 N N . PRO A 1 186 ? -9.864 15.489 21.372 1.00 91.62 186 PRO A N 1
ATOM 1389 C CA . PRO A 1 186 ? -10.974 16.445 21.446 1.00 91.62 186 PRO A CA 1
ATOM 1390 C C . PRO A 1 186 ? -10.642 17.792 20.786 1.00 91.62 186 PRO A C 1
ATOM 1392 O O . PRO A 1 186 ? -9.508 18.253 20.855 1.00 91.62 186 PRO A O 1
ATOM 1395 N N . ASP A 1 187 ? -11.633 18.473 20.198 1.00 87.31 187 ASP A N 1
ATOM 1396 C CA . ASP A 1 187 ? -11.422 19.736 19.461 1.00 87.31 187 ASP A CA 1
ATOM 1397 C C . ASP A 1 187 ? -10.710 20.831 20.271 1.00 87.31 187 ASP A C 1
ATOM 1399 O O . ASP A 1 187 ? -9.932 21.597 19.705 1.00 87.31 187 ASP A O 1
ATOM 1403 N N . GLU A 1 188 ? -10.954 20.907 21.582 1.00 95.00 188 GLU A N 1
ATOM 1404 C CA . GLU A 1 188 ? -10.287 21.863 22.476 1.00 95.00 188 GLU A CA 1
ATOM 1405 C C . GLU A 1 188 ? -8.788 21.602 22.683 1.00 95.00 188 GLU A C 1
ATOM 1407 O O . GLU A 1 188 ? -8.078 22.520 23.084 1.00 95.00 188 GLU A O 1
ATOM 1412 N N . GLU A 1 189 ? -8.306 20.392 22.394 1.00 96.88 189 GLU A N 1
ATOM 1413 C CA . GLU A 1 189 ? -6.912 19.977 22.589 1.00 96.88 189 GLU A CA 1
ATOM 1414 C C . GLU A 1 189 ? -6.119 19.910 21.274 1.00 96.88 189 GLU A C 1
ATOM 1416 O O . GLU A 1 189 ? -4.899 19.781 21.309 1.00 96.88 189 GLU A O 1
ATOM 1421 N N . VAL A 1 190 ? -6.777 20.010 20.110 1.00 90.44 190 VAL A N 1
ATOM 1422 C CA . VAL A 1 190 ? -6.148 19.800 18.790 1.00 90.44 190 VAL A CA 1
ATOM 1423 C C . VAL A 1 190 ? -4.942 20.716 18.566 1.00 90.44 190 VAL A C 1
ATOM 1425 O O . VAL A 1 190 ? -3.871 20.232 18.209 1.00 90.44 190 VAL A O 1
ATOM 1428 N N . HIS A 1 191 ? -5.085 22.026 18.783 1.00 97.31 191 HIS A N 1
ATOM 1429 C CA . HIS A 1 191 ? -3.987 22.979 18.576 1.00 97.31 191 HIS A CA 1
ATOM 1430 C C . HIS A 1 191 ? -2.835 22.759 19.554 1.00 97.31 191 HIS A C 1
ATOM 1432 O O . HIS A 1 191 ? -1.685 22.725 19.123 1.00 97.31 191 HIS A O 1
ATOM 1438 N N . ASP A 1 192 ? -3.146 22.539 20.833 1.00 97.88 192 ASP A N 1
ATOM 1439 C CA . ASP A 1 192 ? -2.140 22.257 21.861 1.00 97.88 192 ASP A CA 1
ATOM 1440 C C . ASP A 1 192 ? -1.366 20.976 21.524 1.00 97.88 192 ASP A C 1
ATOM 1442 O O . ASP A 1 192 ? -0.151 20.914 21.699 1.00 97.88 192 ASP A O 1
ATOM 1446 N N . ARG A 1 193 ? -2.053 19.958 20.993 1.00 97.56 193 ARG A N 1
ATOM 1447 C CA . ARG A 1 193 ? -1.441 18.689 20.598 1.00 97.56 193 ARG A CA 1
ATOM 1448 C C . ARG A 1 193 ? -0.540 18.825 19.374 1.00 97.56 193 ARG A C 1
ATOM 1450 O O . ARG A 1 193 ? 0.546 18.246 19.350 1.00 97.56 193 ARG A O 1
ATOM 1457 N N . ILE A 1 194 ? -0.955 19.628 18.394 1.00 97.69 194 ILE A N 1
ATOM 1458 C CA . ILE A 1 194 ? -0.125 19.956 17.233 1.00 97.69 194 ILE A CA 1
ATOM 1459 C C . ILE A 1 194 ? 1.139 20.702 17.679 1.00 97.69 194 ILE A C 1
ATOM 1461 O O . ILE A 1 194 ? 2.238 20.312 17.294 1.00 97.69 194 ILE A O 1
ATOM 1465 N N . GLU A 1 195 ? 0.992 21.739 18.507 1.00 98.50 195 GLU A N 1
ATOM 1466 C CA . GLU A 1 195 ? 2.101 22.593 18.952 1.00 98.50 195 GLU A CA 1
ATOM 1467 C C . GLU A 1 195 ? 3.094 21.850 19.850 1.00 98.50 195 GLU A C 1
ATOM 1469 O O . GLU A 1 195 ? 4.304 21.979 19.685 1.00 98.50 195 GLU A O 1
ATOM 1474 N N . GLN A 1 196 ? 2.595 21.088 20.825 1.00 97.94 196 GLN A N 1
ATOM 1475 C CA . GLN A 1 196 ? 3.432 20.526 21.887 1.00 97.94 196 GLN A CA 1
ATOM 1476 C C . GLN A 1 196 ? 3.971 19.132 21.567 1.00 97.94 196 GLN A C 1
ATOM 1478 O O . GLN A 1 196 ? 4.912 18.696 22.232 1.00 97.94 196 GLN A O 1
ATOM 1483 N N . VAL A 1 197 ? 3.383 18.422 20.596 1.00 98.31 197 VAL A N 1
ATOM 1484 C CA . VAL A 1 197 ? 3.747 17.029 20.295 1.00 98.31 197 VAL A CA 1
ATOM 1485 C C . VAL A 1 197 ? 4.061 16.834 18.819 1.00 98.31 197 VAL A C 1
ATOM 1487 O O . VAL A 1 197 ? 5.204 16.520 18.493 1.00 98.31 197 VAL A O 1
ATOM 1490 N N . LEU A 1 198 ? 3.090 17.046 17.923 1.00 97.94 198 LEU A N 1
ATOM 1491 C CA . LEU A 1 198 ? 3.265 16.698 16.509 1.00 97.94 198 LEU A CA 1
ATOM 1492 C C . LEU A 1 198 ? 4.391 17.501 15.848 1.00 97.94 198 LEU A C 1
ATOM 1494 O O . LEU A 1 198 ? 5.274 16.908 15.234 1.00 97.94 198 LEU A O 1
ATOM 1498 N N . LEU A 1 199 ? 4.383 18.830 15.986 1.00 98.50 199 LEU A N 1
ATOM 1499 C CA . LEU A 1 199 ? 5.400 19.688 15.377 1.00 98.50 199 LEU A CA 1
ATOM 1500 C C . LEU A 1 199 ? 6.815 19.363 15.901 1.00 98.50 199 LEU A C 1
ATOM 1502 O O . LEU A 1 199 ? 7.677 19.081 15.070 1.00 98.50 199 LEU A O 1
ATOM 1506 N N . PRO A 1 200 ? 7.060 19.261 17.226 1.00 98.69 200 PRO A N 1
ATOM 1507 C CA . PRO A 1 200 ? 8.363 18.842 17.742 1.00 98.69 200 PRO A CA 1
ATOM 1508 C C . PRO A 1 200 ? 8.831 17.464 17.260 1.00 98.69 200 PRO A C 1
ATOM 1510 O O . PRO A 1 200 ? 10.035 17.266 17.097 1.00 98.69 200 PRO A O 1
ATOM 1513 N N . LEU A 1 201 ? 7.922 16.501 17.059 1.00 98.44 201 LEU A N 1
ATOM 1514 C CA . LEU A 1 201 ? 8.273 15.187 16.505 1.00 98.44 201 LEU A CA 1
ATOM 1515 C C . LEU A 1 201 ? 8.696 15.293 15.035 1.00 98.44 201 LEU A C 1
ATOM 1517 O O . LEU A 1 201 ? 9.685 14.672 14.641 1.00 98.44 201 LEU A O 1
ATOM 1521 N N . VAL A 1 202 ? 7.987 16.097 14.233 1.00 97.88 202 VAL A N 1
ATOM 1522 C CA . VAL A 1 202 ? 8.353 16.348 12.830 1.00 97.88 202 VAL A CA 1
ATOM 1523 C C . VAL A 1 202 ? 9.705 17.055 12.746 1.00 97.88 202 VAL A C 1
ATOM 1525 O O . VAL A 1 202 ? 10.574 16.603 12.010 1.00 97.88 202 VAL A O 1
ATOM 1528 N N . GLU A 1 203 ? 9.925 18.113 13.527 1.00 98.38 203 GLU A N 1
ATOM 1529 C CA . GLU A 1 203 ? 11.199 18.846 13.547 1.00 98.38 203 GLU A CA 1
ATOM 1530 C C . GLU A 1 203 ? 12.375 17.929 13.917 1.00 98.38 203 GLU A C 1
ATOM 1532 O O . GLU A 1 203 ? 13.371 17.879 13.196 1.00 98.38 203 GLU A O 1
ATOM 1537 N N . GLN A 1 204 ? 12.231 17.117 14.972 1.00 98.19 204 GLN A N 1
ATOM 1538 C CA . GLN A 1 204 ? 13.265 16.153 15.368 1.00 98.19 204 GLN A CA 1
ATOM 1539 C C . GLN A 1 204 ? 13.501 15.079 14.300 1.00 98.19 204 GLN A C 1
ATOM 1541 O O . GLN A 1 204 ? 14.644 14.699 14.054 1.00 98.19 204 GLN A O 1
ATOM 1546 N N . THR A 1 205 ? 12.442 14.608 13.634 1.00 97.75 205 THR A N 1
ATOM 1547 C CA . THR A 1 205 ? 12.565 13.679 12.500 1.00 97.75 205 THR A CA 1
ATOM 1548 C C . THR A 1 205 ? 13.440 14.279 11.403 1.00 97.75 205 THR A C 1
ATOM 1550 O O . THR A 1 205 ? 14.325 13.601 10.879 1.00 97.75 205 THR A O 1
ATOM 1553 N N . LEU A 1 206 ? 13.216 15.551 11.056 1.00 97.06 206 LEU A N 1
ATOM 1554 C CA . LEU A 1 206 ? 13.977 16.237 10.013 1.00 97.06 206 LEU A CA 1
ATOM 1555 C C . LEU A 1 206 ? 15.433 16.480 10.416 1.00 97.06 206 LEU A C 1
ATOM 1557 O O . LEU A 1 206 ? 16.315 16.340 9.568 1.00 97.06 206 LEU A O 1
ATOM 1561 N N . ASP A 1 207 ? 15.698 16.781 11.687 1.00 97.88 207 ASP A N 1
ATOM 1562 C CA . ASP A 1 207 ? 17.058 16.952 12.209 1.00 97.88 207 ASP A CA 1
ATOM 1563 C C . ASP A 1 207 ? 17.859 15.640 12.174 1.00 97.88 207 ASP A C 1
ATOM 1565 O O . ASP A 1 207 ? 19.016 15.620 11.743 1.00 97.88 207 ASP A O 1
ATOM 1569 N N . GLU A 1 208 ? 17.257 14.529 12.603 1.00 96.56 208 GLU A N 1
ATOM 1570 C CA . GLU A 1 208 ? 17.883 13.202 12.555 1.00 96.56 208 GLU A CA 1
ATOM 1571 C C . GLU A 1 208 ? 18.073 12.726 11.109 1.00 96.56 208 GLU A C 1
ATOM 1573 O O . GLU A 1 208 ? 19.145 12.244 10.732 1.00 96.56 208 GLU A O 1
ATOM 1578 N N . MET A 1 209 ? 17.074 12.954 10.252 1.00 94.12 209 MET A N 1
ATOM 1579 C CA . MET A 1 209 ? 17.185 12.695 8.820 1.00 94.12 209 MET A CA 1
ATOM 1580 C C . MET A 1 209 ? 18.339 13.495 8.205 1.00 94.12 209 MET A C 1
ATOM 1582 O O . MET A 1 209 ? 19.154 12.927 7.483 1.00 94.12 209 MET A O 1
ATOM 1586 N N . ALA A 1 210 ? 18.447 14.795 8.487 1.00 93.12 210 ALA A N 1
ATOM 1587 C CA . ALA A 1 210 ? 19.503 15.638 7.935 1.00 93.12 210 ALA A CA 1
ATOM 1588 C C . ALA A 1 210 ? 20.902 15.151 8.347 1.00 93.12 210 ALA A C 1
ATOM 1590 O O . ALA A 1 210 ? 21.807 15.114 7.511 1.00 93.12 210 ALA A O 1
ATOM 1591 N N . GLN A 1 211 ? 21.070 14.718 9.601 1.00 91.50 211 GLN A N 1
ATOM 1592 C CA . GLN A 1 211 ? 22.315 14.113 10.087 1.00 91.50 211 GLN A CA 1
ATOM 1593 C C . GLN A 1 211 ? 22.633 12.805 9.350 1.00 91.50 211 GLN A C 1
ATOM 1595 O O . GLN A 1 211 ? 23.752 12.630 8.862 1.00 91.50 211 GLN A O 1
ATOM 1600 N N . ALA A 1 212 ? 21.645 11.919 9.196 1.00 86.62 212 ALA A N 1
ATOM 1601 C CA . ALA A 1 212 ? 21.807 10.676 8.449 1.00 86.62 212 ALA A CA 1
ATOM 1602 C C . ALA A 1 212 ? 22.205 10.934 6.987 1.00 86.62 212 ALA A C 1
ATOM 1604 O O . ALA A 1 212 ? 23.177 10.360 6.497 1.00 86.62 212 ALA A O 1
ATOM 1605 N N . LEU A 1 213 ? 21.497 11.833 6.296 1.00 84.19 213 LEU A N 1
ATOM 1606 C CA . LEU A 1 213 ? 21.759 12.161 4.894 1.00 84.19 213 LEU A CA 1
ATOM 1607 C C . LEU A 1 213 ? 23.133 12.815 4.696 1.00 84.19 213 LEU A C 1
ATOM 1609 O O . LEU A 1 213 ? 23.796 12.517 3.705 1.00 84.19 213 LEU A O 1
ATOM 1613 N N . ALA A 1 214 ? 23.580 13.660 5.630 1.00 85.81 214 ALA A N 1
ATOM 1614 C CA . ALA A 1 214 ? 24.908 14.270 5.582 1.00 85.81 214 ALA A CA 1
ATOM 1615 C C . ALA A 1 214 ? 26.019 13.216 5.686 1.00 85.81 214 ALA A C 1
ATOM 1617 O O . ALA A 1 214 ? 26.951 13.231 4.887 1.00 85.81 214 ALA A O 1
ATOM 1618 N N . LEU A 1 215 ? 25.884 12.261 6.611 1.00 80.31 215 LEU A N 1
ATOM 1619 C CA . LEU A 1 215 ? 26.842 11.163 6.780 1.00 80.31 215 LEU A CA 1
ATOM 1620 C C . LEU A 1 215 ? 26.831 10.190 5.598 1.00 80.31 215 LEU A C 1
ATOM 1622 O O . LEU A 1 215 ? 27.861 9.615 5.249 1.00 80.31 215 LEU A O 1
ATOM 1626 N N . LEU A 1 216 ? 25.675 10.012 4.958 1.00 69.25 216 LEU A N 1
ATOM 1627 C CA . LEU A 1 216 ? 25.596 9.273 3.707 1.00 69.25 216 LEU A CA 1
ATOM 1628 C C . LEU A 1 216 ? 26.233 10.061 2.542 1.00 69.25 216 LEU A C 1
ATOM 1630 O O . LEU A 1 216 ? 26.717 9.451 1.600 1.00 69.25 216 LEU A O 1
ATOM 1634 N N . GLY A 1 217 ? 26.304 11.389 2.566 1.00 60.81 217 GLY A N 1
ATOM 1635 C CA . GLY A 1 217 ? 26.908 12.179 1.483 1.00 60.81 217 GLY A CA 1
ATOM 1636 C C . GLY A 1 217 ? 28.433 12.039 1.318 1.00 60.81 217 GLY A C 1
ATOM 1637 O O . GLY A 1 217 ? 28.974 12.528 0.333 1.00 60.81 217 GLY A O 1
ATOM 1638 N N . GLU A 1 218 ? 29.143 11.391 2.249 1.00 57.72 218 GLU A N 1
ATOM 1639 C CA . GLU A 1 218 ? 30.620 11.386 2.293 1.00 57.72 218 GLU A CA 1
ATOM 1640 C C . GLU A 1 218 ? 31.310 10.205 1.562 1.00 57.72 218 GLU A C 1
ATOM 1642 O O . GLU A 1 218 ? 32.538 10.098 1.600 1.00 57.72 218 GLU A O 1
ATOM 1647 N N . GLY A 1 219 ? 30.569 9.302 0.904 1.00 51.94 219 GLY A N 1
ATOM 1648 C CA . GLY A 1 219 ? 31.133 8.135 0.198 1.00 51.94 219 GLY A CA 1
ATOM 1649 C C . GLY A 1 219 ? 31.158 8.280 -1.331 1.00 51.94 219 GLY A C 1
ATOM 1650 O O . GLY A 1 219 ? 30.111 8.501 -1.925 1.00 51.94 219 GLY A O 1
ATOM 1651 N N . GLU A 1 220 ? 32.324 8.098 -1.969 1.00 40.50 220 GLU A N 1
ATOM 1652 C CA . GLU A 1 220 ? 32.469 8.021 -3.439 1.00 40.50 220 GLU A CA 1
ATOM 1653 C C . GLU A 1 220 ? 32.358 6.570 -3.951 1.00 40.50 220 GLU A C 1
ATOM 1655 O O . GLU A 1 220 ? 32.907 5.649 -3.339 1.00 40.50 220 GLU A O 1
ATOM 1660 N N . GLY A 1 221 ? 31.733 6.371 -5.121 1.00 41.66 221 GLY A N 1
ATOM 1661 C CA . GLY A 1 221 ? 31.797 5.110 -5.873 1.00 41.66 221 GLY A CA 1
ATOM 1662 C C . GLY A 1 221 ? 30.790 4.050 -5.433 1.00 41.66 221 GLY A C 1
ATOM 1663 O O . GLY A 1 221 ? 31.144 2.872 -5.321 1.00 41.66 221 GLY A O 1
ATOM 1664 N N . ARG A 1 222 ? 29.541 4.453 -5.179 1.00 52.00 222 ARG A N 1
ATOM 1665 C CA . ARG A 1 222 ? 28.475 3.526 -4.795 1.00 52.00 222 ARG A CA 1
ATOM 1666 C C . ARG A 1 222 ? 28.144 2.598 -5.953 1.00 52.00 222 ARG A C 1
ATOM 1668 O O . ARG A 1 222 ? 27.893 3.037 -7.074 1.00 52.00 222 ARG A O 1
ATOM 1675 N N . ALA A 1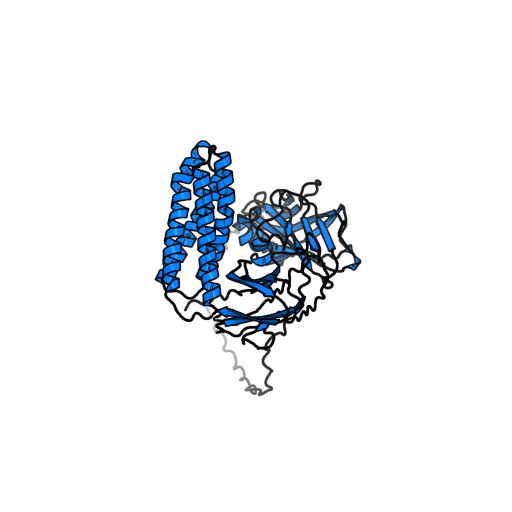 223 ? 28.122 1.296 -5.688 1.00 37.81 223 ALA A N 1
ATOM 1676 C CA . ALA A 1 223 ? 27.462 0.389 -6.608 1.00 37.81 223 ALA A CA 1
ATOM 1677 C C . ALA A 1 223 ? 25.979 0.793 -6.672 1.00 37.81 223 ALA A C 1
ATOM 1679 O O . ALA A 1 223 ? 25.353 0.981 -5.630 1.00 37.81 223 ALA A O 1
ATOM 1680 N N . LEU A 1 224 ? 25.403 0.895 -7.877 1.00 40.62 224 LEU A N 1
ATOM 1681 C CA . LEU A 1 224 ? 23.945 1.040 -8.064 1.00 40.62 224 LEU A CA 1
ATOM 1682 C C . LEU A 1 224 ? 23.209 -0.150 -7.402 1.00 40.62 224 LEU A C 1
ATOM 1684 O O . LEU A 1 224 ? 21.999 -0.129 -7.198 1.00 40.62 224 LEU A O 1
ATOM 1688 N N . LEU A 1 225 ? 23.969 -1.212 -7.126 1.00 38.75 225 LEU A N 1
ATOM 1689 C CA . LEU A 1 225 ? 23.566 -2.589 -7.141 1.00 38.75 225 LEU A CA 1
ATOM 1690 C C . LEU A 1 225 ? 24.676 -3.421 -6.426 1.00 38.75 225 LEU A C 1
ATOM 1692 O O . LEU A 1 225 ? 25.713 -3.669 -7.031 1.00 38.75 225 LEU A O 1
ATOM 1696 N N . ASP A 1 226 ? 24.412 -4.005 -5.233 1.00 33.91 226 ASP A N 1
ATOM 1697 C CA . ASP A 1 226 ? 25.163 -5.171 -4.669 1.00 33.91 226 ASP A CA 1
ATOM 1698 C C . ASP A 1 226 ? 24.258 -6.431 -4.421 1.00 33.91 226 ASP A C 1
ATOM 1700 O O . ASP A 1 226 ? 23.541 -6.500 -3.426 1.00 33.91 226 ASP A O 1
ATOM 1704 N N . GLY A 1 227 ? 24.230 -7.429 -5.335 1.00 33.41 227 GLY A N 1
ATOM 1705 C CA . GLY A 1 227 ? 23.350 -8.634 -5.308 1.00 33.41 227 GLY A CA 1
ATOM 1706 C C . GLY A 1 227 ? 22.766 -9.103 -6.674 1.00 33.41 227 GLY A C 1
ATOM 1707 O O . GLY A 1 227 ? 22.953 -8.422 -7.663 1.00 33.41 227 GLY A O 1
ATOM 1708 N N . PRO A 1 228 ? 22.108 -10.274 -6.824 1.00 26.94 228 PRO A N 1
ATOM 1709 C CA . PRO A 1 228 ? 21.488 -10.677 -8.104 1.00 26.94 228 PRO A CA 1
ATOM 1710 C C . PRO A 1 228 ? 20.167 -9.918 -8.351 1.00 26.94 228 PRO A C 1
ATOM 1712 O O . PRO A 1 228 ? 19.307 -9.913 -7.467 1.00 26.94 228 PRO A O 1
ATOM 1715 N N . TYR A 1 229 ? 19.979 -9.295 -9.524 1.00 43.31 229 TYR A N 1
ATOM 1716 C CA . TYR A 1 229 ? 18.808 -8.441 -9.802 1.00 43.31 229 TYR A CA 1
ATOM 1717 C C . TYR A 1 229 ? 17.801 -9.046 -10.771 1.00 43.31 229 TYR A C 1
ATOM 1719 O O . TYR A 1 229 ? 18.136 -9.699 -11.756 1.00 43.31 229 TYR A O 1
ATOM 1727 N N . MET A 1 230 ? 16.540 -8.707 -10.531 1.00 25.67 230 MET A N 1
ATOM 1728 C CA . MET A 1 230 ? 15.477 -8.778 -11.523 1.00 25.67 230 MET A CA 1
ATOM 1729 C C . MET A 1 230 ? 15.166 -7.349 -11.956 1.00 25.67 230 MET A C 1
ATOM 1731 O O . MET A 1 230 ? 14.614 -6.583 -11.167 1.00 25.67 230 MET A O 1
ATOM 1735 N N . THR A 1 231 ? 15.499 -6.984 -13.192 1.00 30.19 231 THR A N 1
ATOM 1736 C CA . THR A 1 231 ? 14.939 -5.772 -13.788 1.00 30.19 231 THR A CA 1
ATOM 1737 C C . THR A 1 231 ? 13.506 -6.108 -14.193 1.00 30.19 231 THR A C 1
ATOM 1739 O O . THR A 1 231 ? 13.272 -7.039 -14.960 1.00 30.19 231 THR A O 1
ATOM 1742 N N . VAL A 1 232 ? 12.521 -5.370 -13.688 1.00 25.53 232 VAL A N 1
ATOM 1743 C CA . VAL A 1 232 ? 11.221 -5.272 -14.361 1.00 25.53 232 VAL A CA 1
ATOM 1744 C C . VAL A 1 232 ? 11.265 -3.965 -15.135 1.00 25.53 232 VAL A C 1
ATOM 1746 O O . VAL A 1 232 ? 11.107 -2.892 -14.563 1.00 25.53 232 VAL A O 1
ATOM 1749 N N . LEU A 1 233 ? 11.546 -4.060 -16.433 1.00 29.33 233 LEU A N 1
ATOM 1750 C CA . LEU A 1 233 ? 11.453 -2.931 -17.347 1.00 29.33 233 LEU A CA 1
ATOM 1751 C C . LEU A 1 233 ? 9.962 -2.638 -17.588 1.00 29.33 233 LEU A C 1
ATOM 1753 O O . LEU A 1 233 ? 9.317 -3.307 -18.390 1.00 29.33 233 LEU A O 1
ATOM 1757 N N . LEU A 1 234 ? 9.400 -1.643 -16.901 1.00 27.73 234 LEU A N 1
ATOM 1758 C CA . LEU A 1 234 ? 8.172 -0.988 -17.357 1.00 27.73 234 LEU A CA 1
ATOM 1759 C C . LEU A 1 234 ? 8.595 0.160 -18.275 1.00 27.73 234 LEU A C 1
ATOM 1761 O O . LEU A 1 234 ? 8.888 1.258 -17.805 1.00 27.73 234 LEU A O 1
ATOM 1765 N N . ALA A 1 235 ? 8.682 -0.106 -19.577 1.00 27.25 235 ALA A N 1
ATOM 1766 C CA . ALA A 1 235 ? 8.733 0.953 -20.574 1.00 27.25 235 ALA A CA 1
ATOM 1767 C C . ALA A 1 235 ? 7.302 1.471 -20.793 1.00 27.25 235 ALA A C 1
ATOM 1769 O O . ALA A 1 235 ? 6.590 0.998 -21.676 1.00 27.25 235 ALA A O 1
ATOM 1770 N N . GLU A 1 236 ? 6.844 2.422 -19.976 1.00 29.70 236 GLU A N 1
ATOM 1771 C CA . GLU A 1 236 ? 5.658 3.206 -20.331 1.00 29.70 236 GLU A CA 1
ATOM 1772 C C . GLU A 1 236 ? 6.103 4.375 -21.214 1.00 29.70 236 GLU A C 1
ATOM 1774 O O . GLU A 1 236 ? 6.607 5.396 -20.748 1.00 29.70 236 GLU A O 1
ATOM 1779 N N . THR A 1 237 ? 5.940 4.217 -22.530 1.00 28.55 237 THR A N 1
ATOM 1780 C CA . THR A 1 237 ? 5.903 5.363 -23.442 1.00 28.55 237 THR A CA 1
ATOM 1781 C C . THR A 1 237 ? 4.535 6.017 -23.270 1.00 28.55 237 THR A C 1
ATOM 1783 O O . THR A 1 237 ? 3.531 5.490 -23.754 1.00 28.55 237 THR A O 1
ATOM 1786 N N . ASP A 1 238 ? 4.465 7.135 -22.549 1.00 25.45 238 ASP A N 1
ATOM 1787 C CA . ASP A 1 238 ? 3.230 7.911 -22.432 1.00 25.45 238 ASP A CA 1
ATOM 1788 C C . ASP A 1 238 ? 3.055 8.735 -23.719 1.00 25.45 238 ASP A C 1
ATOM 1790 O O . ASP A 1 238 ? 3.440 9.900 -23.827 1.00 25.45 238 ASP A O 1
ATOM 1794 N N . ILE A 1 239 ? 2.566 8.072 -24.771 1.00 25.61 239 ILE A N 1
ATOM 1795 C CA . ILE A 1 239 ? 2.247 8.716 -26.046 1.00 25.61 239 ILE A CA 1
ATOM 1796 C C . ILE A 1 239 ? 0.861 9.343 -25.914 1.00 25.61 239 ILE A C 1
ATOM 1798 O O . ILE A 1 239 ? -0.163 8.654 -25.873 1.00 25.61 239 ILE A O 1
ATOM 1802 N N . GLY A 1 240 ? 0.813 10.673 -25.903 1.00 25.77 240 GLY A N 1
ATOM 1803 C CA . GLY A 1 240 ? -0.433 11.406 -26.090 1.00 25.77 240 GLY A CA 1
ATOM 1804 C C . GLY A 1 240 ? -1.137 11.011 -27.399 1.00 25.77 240 GLY A C 1
ATOM 1805 O O . GLY A 1 240 ? -0.543 11.008 -28.466 1.00 25.77 240 GLY A O 1
ATOM 1806 N N . THR A 1 241 ? -2.424 10.677 -27.298 1.00 24.78 241 THR A N 1
ATOM 1807 C CA . THR A 1 241 ? -3.507 10.659 -28.315 1.00 24.78 241 THR A CA 1
ATOM 1808 C C . THR A 1 241 ? -3.249 10.336 -29.809 1.00 24.78 241 THR A C 1
ATOM 1810 O O . THR A 1 241 ? -4.102 10.682 -30.628 1.00 24.78 241 THR A O 1
ATOM 1813 N N . ALA A 1 242 ? -2.200 9.617 -30.214 1.00 21.56 242 ALA A N 1
ATOM 1814 C CA . ALA A 1 242 ? -2.095 9.041 -31.567 1.00 21.56 242 ALA A CA 1
ATOM 1815 C C . ALA A 1 242 ? -1.269 7.736 -31.586 1.00 21.56 242 ALA A C 1
ATOM 1817 O O . ALA A 1 242 ? -0.444 7.520 -30.703 1.00 21.56 242 ALA A O 1
ATOM 1818 N N . PRO A 1 243 ? -1.545 6.802 -32.521 1.00 29.27 243 PRO A N 1
ATOM 1819 C CA . PRO A 1 243 ? -1.271 5.387 -32.319 1.00 29.27 243 PRO A CA 1
ATOM 1820 C C . PRO A 1 243 ? 0.162 5.036 -32.706 1.00 29.27 243 PRO A C 1
ATOM 1822 O O . PRO A 1 243 ? 0.537 5.207 -33.864 1.00 29.27 243 PRO A O 1
ATOM 1825 N N . VAL A 1 244 ? 0.923 4.432 -31.795 1.00 25.06 244 VAL A N 1
ATOM 1826 C CA . VAL A 1 244 ? 2.138 3.699 -32.167 1.00 25.06 244 VAL A CA 1
ATOM 1827 C C . VAL A 1 244 ? 2.175 2.338 -31.481 1.00 25.06 244 VAL A C 1
ATOM 1829 O O . VAL A 1 244 ? 1.704 2.142 -30.365 1.00 25.06 244 VAL A O 1
ATOM 1832 N N . GLN A 1 245 ? 2.641 1.391 -32.288 1.00 28.22 245 GLN A N 1
ATOM 1833 C CA . GLN A 1 245 ? 2.607 -0.053 -32.164 1.00 28.22 245 GLN A CA 1
ATOM 1834 C C . GLN A 1 245 ? 3.457 -0.533 -30.988 1.00 28.22 245 GLN A C 1
ATOM 1836 O O . GLN A 1 245 ? 4.662 -0.302 -30.960 1.00 28.22 245 GLN A O 1
ATOM 1841 N N . SER A 1 246 ? 2.829 -1.246 -30.054 1.00 23.36 246 SER A N 1
ATOM 1842 C CA . SER A 1 246 ? 3.540 -2.021 -29.047 1.00 23.36 246 SER A CA 1
ATOM 1843 C C . SER A 1 246 ? 4.187 -3.252 -29.687 1.00 23.36 246 SER A C 1
ATOM 1845 O O . SER A 1 246 ? 3.566 -3.975 -30.471 1.00 23.36 246 SER A O 1
ATOM 1847 N N . VAL A 1 247 ? 5.439 -3.511 -29.322 1.00 22.53 247 VAL A N 1
ATOM 1848 C CA . VAL A 1 247 ? 6.003 -4.859 -29.309 1.00 22.53 247 VAL A CA 1
ATOM 1849 C C . VAL A 1 247 ? 6.285 -5.152 -27.844 1.00 22.53 247 VAL A C 1
ATOM 1851 O O . VAL A 1 247 ? 7.182 -4.563 -27.257 1.00 22.53 247 VAL A O 1
ATOM 1854 N N . GLU A 1 248 ? 5.467 -6.012 -27.251 1.00 24.41 248 GLU A N 1
ATOM 1855 C CA . GLU A 1 248 ? 5.581 -6.465 -25.866 1.00 24.41 248 GLU A CA 1
ATOM 1856 C C . GLU A 1 248 ? 5.837 -7.978 -25.933 1.00 24.41 248 GLU A C 1
ATOM 1858 O O . GLU A 1 248 ? 5.084 -8.695 -26.599 1.00 24.41 248 GLU A O 1
ATOM 1863 N N . TRP A 1 249 ? 6.916 -8.471 -25.318 1.00 25.19 249 TRP A N 1
ATOM 1864 C CA . TRP A 1 249 ? 7.155 -9.910 -25.171 1.00 25.19 249 TRP A CA 1
ATOM 1865 C C . TRP A 1 249 ? 7.240 -10.279 -23.691 1.00 25.19 249 TRP A C 1
ATOM 1867 O O . TRP A 1 249 ? 8.049 -9.742 -22.943 1.00 25.19 249 TRP A O 1
ATOM 1877 N N . GLU A 1 250 ? 6.413 -11.249 -23.307 1.00 23.92 250 GLU A N 1
ATOM 1878 C CA . GLU A 1 250 ? 6.464 -12.007 -22.056 1.00 23.92 250 GLU A CA 1
ATOM 1879 C C . GLU A 1 250 ? 7.373 -13.230 -22.266 1.00 23.92 250 GLU A C 1
ATOM 1881 O O . GLU A 1 250 ? 7.170 -13.966 -23.235 1.00 23.92 250 GLU A O 1
ATOM 1886 N N . VAL A 1 251 ? 8.296 -13.536 -21.344 1.00 21.52 251 VAL A N 1
ATOM 1887 C CA . VAL A 1 251 ? 8.725 -14.932 -21.141 1.00 21.52 251 VAL A CA 1
ATOM 1888 C C . VAL A 1 251 ? 8.857 -15.249 -19.651 1.00 21.52 251 VAL A C 1
ATOM 1890 O O . VAL A 1 251 ? 9.523 -14.565 -18.884 1.00 21.52 251 VAL A O 1
ATOM 1893 N N . ARG A 1 252 ? 8.177 -16.332 -19.277 1.00 23.27 252 ARG A N 1
ATOM 1894 C CA . ARG A 1 252 ? 8.094 -16.961 -17.955 1.00 23.27 252 ARG A CA 1
ATOM 1895 C C . ARG A 1 252 ? 9.432 -17.552 -17.487 1.00 23.27 252 ARG A C 1
ATOM 1897 O O . ARG A 1 252 ? 10.266 -17.878 -18.329 1.00 23.27 252 ARG A O 1
ATOM 1904 N N . PRO A 1 253 ? 9.604 -17.778 -16.171 1.00 22.86 253 PRO A N 1
ATOM 1905 C CA . PRO A 1 253 ? 10.841 -18.306 -15.598 1.00 22.86 253 PRO A CA 1
ATOM 1906 C C . PRO A 1 253 ? 11.258 -19.639 -16.231 1.00 22.86 253 PRO A C 1
ATOM 1908 O O . PRO A 1 253 ? 10.455 -20.569 -16.324 1.00 22.86 253 PRO A O 1
ATOM 1911 N N . SER A 1 254 ? 12.537 -19.768 -16.595 1.00 28.14 254 SER A N 1
ATOM 1912 C CA . SER A 1 254 ? 13.182 -21.077 -16.550 1.00 28.14 254 SER A CA 1
ATOM 1913 C C . SER A 1 254 ? 13.547 -21.354 -15.098 1.00 28.14 254 SER A C 1
ATOM 1915 O O . SER A 1 254 ? 14.279 -20.570 -14.500 1.00 28.14 254 SER A O 1
ATOM 1917 N N . GLU A 1 255 ? 13.052 -22.456 -14.539 1.00 37.91 255 GLU A N 1
ATOM 1918 C CA . GLU A 1 255 ? 13.595 -23.031 -13.309 1.00 37.91 255 GLU A CA 1
ATOM 1919 C C . GLU A 1 255 ? 15.114 -23.197 -13.472 1.00 37.91 255 GLU A C 1
ATOM 1921 O O . GLU A 1 255 ? 15.585 -24.075 -14.202 1.00 37.91 255 GLU A O 1
ATOM 1926 N N . GLU A 1 256 ? 15.897 -22.323 -12.844 1.00 36.72 256 GLU A N 1
ATOM 1927 C CA . GLU A 1 256 ? 17.341 -22.487 -12.798 1.00 36.72 256 GLU A CA 1
ATOM 1928 C C . GLU A 1 256 ? 17.693 -23.760 -12.020 1.00 36.72 256 GLU A C 1
ATOM 1930 O O . GLU A 1 256 ? 17.368 -23.926 -10.847 1.00 36.72 256 GLU A O 1
ATOM 1935 N N . GLY A 1 257 ? 18.434 -24.648 -12.685 1.00 32.56 257 GLY A N 1
ATOM 1936 C CA . GLY A 1 257 ? 19.511 -25.379 -12.029 1.00 32.56 257 GLY A CA 1
ATOM 1937 C C . GLY A 1 257 ? 19.122 -26.549 -11.129 1.00 32.56 257 GLY A C 1
ATOM 1938 O O . GLY A 1 257 ? 19.599 -26.640 -10.002 1.00 32.56 257 GLY A O 1
ATOM 1939 N N . ASN A 1 258 ? 18.388 -27.533 -11.649 1.00 32.16 258 ASN A N 1
ATOM 1940 C CA . ASN A 1 258 ? 18.516 -28.897 -11.133 1.00 32.16 258 ASN A CA 1
ATOM 1941 C C . ASN A 1 258 ? 19.915 -29.441 -11.513 1.00 32.16 258 ASN A C 1
ATOM 1943 O O . ASN A 1 258 ? 20.201 -29.563 -12.711 1.00 32.16 258 ASN A O 1
ATOM 1947 N N . PRO A 1 259 ? 20.819 -29.772 -10.569 1.00 37.72 259 PRO A N 1
ATOM 1948 C CA . PRO A 1 259 ? 22.067 -30.427 -10.928 1.00 37.72 259 PRO A CA 1
ATOM 1949 C C . PRO A 1 259 ? 21.768 -31.838 -11.456 1.00 37.72 259 PRO A C 1
ATOM 1951 O O . PRO A 1 259 ? 21.102 -32.648 -10.816 1.00 37.72 259 PRO A O 1
ATOM 1954 N N . THR A 1 260 ? 22.278 -32.119 -12.654 1.00 28.17 260 THR A N 1
ATOM 1955 C CA . THR A 1 260 ? 22.251 -33.427 -13.328 1.00 28.17 260 THR A CA 1
ATOM 1956 C C . THR A 1 260 ? 22.569 -34.582 -12.359 1.00 28.17 260 THR A C 1
ATOM 1958 O O . THR A 1 260 ? 23.567 -34.499 -11.638 1.00 28.17 260 THR A O 1
ATOM 1961 N N . PRO A 1 261 ? 21.802 -35.692 -12.357 1.00 34.03 261 PRO A N 1
ATOM 1962 C CA . PRO A 1 261 ? 22.137 -36.862 -11.562 1.00 34.03 261 PRO A CA 1
ATOM 1963 C C . PRO A 1 261 ? 23.336 -37.572 -12.195 1.00 34.03 261 PRO A C 1
ATOM 1965 O O . PRO A 1 261 ? 23.237 -38.176 -13.263 1.00 34.03 261 PRO A O 1
ATOM 1968 N N . THR A 1 262 ? 24.486 -37.511 -11.529 1.00 31.09 262 THR A N 1
ATOM 1969 C CA . THR A 1 262 ? 25.624 -38.370 -11.854 1.00 31.09 262 THR A CA 1
ATOM 1970 C C . THR A 1 262 ? 25.259 -39.807 -11.494 1.00 31.09 262 THR A C 1
ATOM 1972 O O . THR A 1 262 ? 24.989 -40.135 -10.339 1.00 31.09 262 THR A O 1
ATOM 1975 N N . THR A 1 263 ? 25.235 -40.666 -12.505 1.00 33.62 263 THR A N 1
ATOM 1976 C CA . THR A 1 263 ? 25.088 -42.115 -12.392 1.00 33.62 263 THR A CA 1
ATOM 1977 C C . THR A 1 263 ? 26.139 -42.725 -11.461 1.00 33.62 263 THR A C 1
ATOM 1979 O O . THR A 1 263 ? 27.336 -42.573 -11.687 1.00 33.62 263 THR A O 1
ATOM 1982 N N . GLU A 1 264 ? 25.638 -43.474 -10.478 1.00 36.84 264 GLU A N 1
ATOM 1983 C CA . GLU A 1 264 ? 26.071 -44.839 -10.160 1.00 36.84 264 GLU A CA 1
ATOM 1984 C C . GLU A 1 264 ? 27.530 -45.040 -9.710 1.00 36.84 264 GLU A C 1
ATOM 1986 O O . GLU A 1 264 ? 28.439 -45.190 -10.518 1.00 36.84 264 GLU A O 1
ATOM 1991 N N . MET A 1 265 ? 27.719 -45.215 -8.396 1.00 34.53 265 MET A N 1
ATOM 1992 C CA . MET A 1 265 ? 28.429 -46.390 -7.876 1.00 34.53 265 MET A CA 1
ATOM 1993 C C . MET A 1 265 ? 27.814 -46.836 -6.545 1.00 34.53 265 MET A C 1
ATOM 1995 O O . MET A 1 265 ? 27.876 -46.160 -5.521 1.00 34.53 265 MET A O 1
ATOM 1999 N N . THR A 1 266 ? 27.203 -48.009 -6.610 1.00 36.25 266 THR A N 1
ATOM 2000 C CA . THR A 1 266 ? 26.576 -48.787 -5.544 1.00 36.25 266 THR A CA 1
ATOM 2001 C C . THR A 1 266 ? 27.617 -49.274 -4.525 1.00 36.25 266 THR A C 1
ATOM 2003 O O . THR A 1 266 ? 28.537 -49.993 -4.921 1.00 36.25 266 THR A O 1
ATOM 2006 N N . PRO A 1 267 ? 27.496 -48.989 -3.214 1.00 44.50 267 PRO A N 1
ATOM 2007 C CA . PRO A 1 267 ? 28.186 -49.781 -2.207 1.00 44.50 267 PRO A CA 1
ATOM 2008 C C . PRO A 1 267 ? 27.410 -51.082 -1.952 1.00 44.50 267 PRO A C 1
ATOM 2010 O O . PRO A 1 267 ? 26.236 -51.086 -1.588 1.00 44.50 267 PRO A O 1
ATOM 2013 N N . THR A 1 268 ? 28.092 -52.201 -2.173 1.00 39.25 268 THR A N 1
ATOM 2014 C CA . THR A 1 268 ? 27.666 -53.571 -1.870 1.00 39.25 268 THR A CA 1
ATOM 2015 C C . THR A 1 268 ? 27.236 -53.719 -0.401 1.00 39.25 268 THR A C 1
ATOM 2017 O O . THR A 1 268 ? 28.018 -53.350 0.478 1.00 39.25 268 THR A O 1
ATOM 2020 N N . PRO A 1 269 ? 26.060 -54.297 -0.085 1.00 46.59 269 PRO A N 1
ATOM 2021 C CA . PRO A 1 269 ? 25.706 -54.606 1.294 1.00 46.59 269 PRO A CA 1
ATOM 2022 C C . PRO A 1 269 ? 26.534 -55.793 1.806 1.00 46.59 269 PRO A C 1
ATOM 2024 O O . PRO A 1 269 ? 26.528 -56.888 1.239 1.00 46.59 269 PRO A O 1
ATOM 2027 N N . THR A 1 270 ? 27.259 -55.556 2.895 1.00 47.38 270 THR A N 1
ATOM 2028 C CA . THR A 1 270 ? 27.958 -56.569 3.693 1.00 47.38 270 THR A CA 1
ATOM 2029 C C . THR A 1 270 ? 26.928 -57.464 4.400 1.00 47.38 270 THR A C 1
ATOM 2031 O O . THR A 1 270 ? 25.965 -56.930 4.949 1.00 47.38 270 THR A O 1
ATOM 2034 N N . PRO A 1 271 ? 27.085 -58.802 4.414 1.00 53.72 271 PRO A N 1
ATOM 2035 C CA . PRO A 1 271 ? 26.118 -59.695 5.043 1.00 53.72 271 PRO A CA 1
ATOM 2036 C C . PRO A 1 271 ? 26.091 -59.508 6.565 1.00 53.72 271 PRO A C 1
ATOM 2038 O O . PRO A 1 271 ? 27.119 -59.572 7.242 1.00 53.72 271 PRO A O 1
ATOM 2041 N N . GLU A 1 272 ? 24.885 -59.282 7.076 1.00 45.12 272 GLU A N 1
ATOM 2042 C CA . GLU A 1 272 ? 24.559 -59.120 8.488 1.00 45.12 272 GLU A CA 1
ATOM 2043 C C . GLU A 1 272 ? 24.690 -60.460 9.229 1.00 45.12 272 GLU A C 1
ATOM 2045 O O . GLU A 1 272 ? 24.246 -61.514 8.764 1.00 45.12 272 GLU A O 1
ATOM 2050 N N . GLY A 1 273 ? 25.375 -60.417 10.372 1.00 50.34 273 GLY A N 1
ATOM 2051 C CA . GLY A 1 273 ? 25.682 -61.577 11.193 1.00 50.34 273 GLY A CA 1
ATOM 2052 C C . GLY A 1 273 ? 24.450 -62.151 11.895 1.00 50.34 273 GLY A C 1
ATOM 2053 O O . GLY A 1 273 ? 23.665 -61.444 12.513 1.00 50.34 273 GLY A O 1
ATOM 2054 N N . THR A 1 274 ? 24.350 -63.473 11.820 1.00 52.78 274 THR A N 1
ATOM 2055 C CA . THR A 1 274 ? 23.511 -64.400 12.593 1.00 52.78 274 THR A CA 1
ATOM 2056 C C . THR A 1 274 ? 23.191 -63.946 14.031 1.00 52.78 274 THR A C 1
ATOM 2058 O O . THR A 1 274 ? 24.126 -63.670 14.787 1.00 52.78 274 THR A O 1
ATOM 2061 N N . PRO A 1 275 ? 21.919 -63.975 14.481 1.00 54.44 275 PRO A N 1
ATOM 2062 C CA . PRO A 1 275 ? 21.594 -63.783 15.891 1.00 54.44 275 PRO A CA 1
ATOM 2063 C C . PRO A 1 275 ? 21.976 -65.024 16.719 1.00 54.44 275 PRO A C 1
ATOM 2065 O O . PRO A 1 275 ? 21.599 -66.153 16.399 1.00 54.44 275 PRO A O 1
ATOM 2068 N N . GLN A 1 276 ? 22.741 -64.802 17.790 1.00 53.72 276 GLN A N 1
ATOM 2069 C CA . GLN A 1 276 ? 23.114 -65.797 18.803 1.00 53.72 276 GLN A CA 1
ATOM 2070 C C . GLN A 1 276 ? 21.952 -66.013 19.799 1.00 53.72 276 GLN A C 1
ATOM 2072 O O . GLN A 1 276 ? 21.234 -65.056 20.097 1.00 53.72 276 GLN A O 1
ATOM 2077 N N . PRO A 1 277 ? 21.742 -67.240 20.319 1.00 58.03 277 PRO A N 1
ATOM 2078 C CA . PRO A 1 277 ? 20.585 -67.570 21.138 1.00 58.03 277 PRO A CA 1
ATOM 2079 C C . PRO A 1 277 ? 20.542 -66.879 22.504 1.00 58.03 277 PRO A C 1
ATOM 2081 O O . PRO A 1 277 ? 21.544 -66.616 23.164 1.00 58.03 277 PRO A O 1
ATOM 2084 N N . THR A 1 278 ? 19.288 -66.677 22.880 1.00 46.53 278 THR A N 1
ATOM 2085 C CA . THR A 1 278 ? 18.665 -66.248 24.124 1.00 46.53 278 THR A CA 1
ATOM 2086 C C . THR A 1 278 ? 19.251 -66.900 25.378 1.00 46.53 27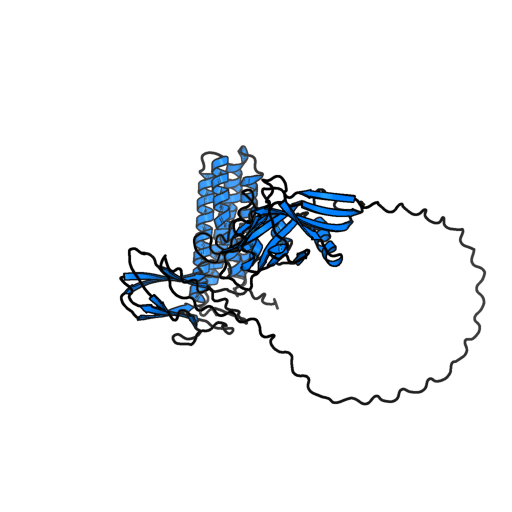8 THR A C 1
ATOM 2088 O O . THR A 1 278 ? 19.271 -68.127 25.489 1.00 46.53 278 THR A O 1
ATOM 2091 N N . GLU A 1 279 ? 19.606 -66.083 26.374 1.00 58.66 279 GLU A N 1
ATOM 2092 C CA . GLU A 1 279 ? 19.712 -66.536 27.761 1.00 58.66 279 GLU A CA 1
ATOM 2093 C C . GLU A 1 279 ? 18.392 -66.319 28.511 1.00 58.66 279 GLU A C 1
ATOM 2095 O O . GLU A 1 279 ? 17.714 -65.296 28.403 1.00 58.66 279 GLU A O 1
ATOM 2100 N N . THR A 1 280 ? 18.033 -67.361 29.247 1.00 51.34 280 THR A N 1
ATOM 2101 C CA . THR A 1 280 ? 16.820 -67.556 30.036 1.00 51.34 280 THR A CA 1
ATOM 2102 C C . THR A 1 280 ? 16.782 -66.613 31.247 1.00 51.34 280 THR A C 1
ATOM 2104 O O . THR A 1 280 ? 17.738 -66.614 32.023 1.00 51.34 280 THR A O 1
ATOM 2107 N N . PRO A 1 281 ? 15.692 -65.863 31.495 1.00 60.78 281 PRO A N 1
ATOM 2108 C CA . PRO A 1 281 ? 15.566 -65.079 32.716 1.00 60.78 281 PRO A CA 1
ATOM 2109 C C . PRO A 1 281 ? 15.292 -65.970 33.937 1.00 60.78 281 PRO A C 1
ATOM 2111 O O . PRO A 1 281 ? 14.406 -66.826 33.946 1.00 60.78 281 PRO A O 1
ATOM 2114 N N . THR A 1 282 ? 16.072 -65.731 34.986 1.00 57.59 282 THR A N 1
ATOM 2115 C CA . THR A 1 282 ? 15.960 -66.290 36.337 1.00 57.59 282 THR A CA 1
ATOM 2116 C C . THR A 1 282 ? 14.683 -65.782 37.028 1.00 57.59 282 THR A C 1
ATOM 2118 O O . THR A 1 282 ? 14.364 -64.599 36.900 1.00 57.59 282 THR A O 1
ATOM 2121 N N . PRO A 1 283 ? 13.951 -66.614 37.795 1.00 57.69 283 PRO A N 1
ATOM 2122 C CA . PRO A 1 283 ? 12.738 -66.179 38.484 1.00 57.69 283 PRO A CA 1
ATOM 2123 C C . PRO A 1 283 ? 13.068 -65.209 39.625 1.00 57.69 283 PRO A C 1
ATOM 2125 O O . PRO A 1 283 ? 13.705 -65.586 40.610 1.00 57.69 283 PRO A O 1
ATOM 2128 N N . THR A 1 284 ? 12.609 -63.965 39.514 1.00 56.38 284 THR A N 1
ATOM 2129 C CA . THR A 1 284 ? 12.601 -63.000 40.616 1.00 56.38 284 THR A CA 1
ATOM 2130 C C . THR A 1 284 ? 11.283 -63.048 41.383 1.00 56.38 284 THR A C 1
ATOM 2132 O O . THR A 1 284 ? 10.202 -63.273 40.842 1.00 56.38 284 THR A O 1
ATOM 2135 N N . SER A 1 285 ? 11.427 -62.889 42.695 1.00 56.34 285 SER A N 1
ATOM 2136 C CA . SER A 1 285 ? 10.418 -63.036 43.736 1.00 56.34 285 SER A CA 1
ATOM 2137 C C . SER A 1 285 ? 9.186 -62.154 43.549 1.00 56.34 285 SER A C 1
ATOM 2139 O O . SER A 1 285 ? 9.287 -60.949 43.327 1.00 56.34 285 SER A O 1
ATOM 2141 N N . THR A 1 286 ? 8.038 -62.783 43.766 1.00 55.22 286 THR A N 1
ATOM 2142 C CA . THR A 1 286 ? 6.691 -62.232 43.898 1.00 55.22 286 THR A CA 1
ATOM 2143 C C . THR A 1 286 ? 6.641 -60.989 44.802 1.00 55.22 286 THR A C 1
ATOM 2145 O O . THR A 1 286 ? 6.905 -61.114 46.002 1.00 55.22 286 THR A O 1
ATOM 2148 N N . PRO A 1 287 ? 6.265 -59.801 44.292 1.00 63.53 287 PRO A N 1
ATOM 2149 C CA . PRO A 1 287 ? 5.867 -58.694 45.144 1.00 63.53 287 PRO A CA 1
ATOM 2150 C C . PRO A 1 287 ? 4.452 -58.912 45.701 1.00 63.53 287 PRO A C 1
ATOM 2152 O O . PRO A 1 287 ? 3.539 -59.409 45.043 1.00 63.53 287 PRO A O 1
ATOM 2155 N N . THR A 1 288 ? 4.332 -58.544 46.967 1.00 60.41 288 THR A N 1
ATOM 2156 C CA . THR A 1 288 ? 3.183 -58.554 47.875 1.00 60.41 288 THR A CA 1
ATOM 2157 C C . THR A 1 288 ? 1.946 -57.858 47.274 1.00 60.41 288 THR A C 1
ATOM 2159 O O . THR A 1 288 ? 2.113 -56.858 46.573 1.00 60.41 288 THR A O 1
ATOM 2162 N N . PRO A 1 289 ? 0.706 -58.317 47.558 1.00 63.84 289 PRO A N 1
ATOM 2163 C CA . PRO A 1 289 ? -0.515 -57.688 47.052 1.00 63.84 289 PRO A CA 1
ATOM 2164 C C . PRO A 1 289 ? -0.580 -56.209 47.441 1.00 63.84 289 PRO A C 1
ATOM 2166 O O . PRO A 1 289 ? -0.643 -55.854 48.619 1.00 63.84 289 PRO A O 1
ATOM 2169 N N . THR A 1 290 ? -0.552 -55.349 46.430 1.00 62.16 290 THR A N 1
ATOM 2170 C CA . THR A 1 290 ? -0.791 -53.914 46.566 1.00 62.16 290 THR A CA 1
ATOM 2171 C C . THR A 1 290 ? -2.293 -53.684 46.698 1.00 62.16 290 THR A C 1
ATOM 2173 O O . THR A 1 290 ? -3.090 -54.339 46.025 1.00 62.16 290 THR A O 1
ATOM 2176 N N . LEU A 1 291 ? -2.679 -52.784 47.604 1.00 63.06 291 LEU A N 1
ATOM 2177 C CA . LEU A 1 291 ? -4.072 -52.445 47.882 1.00 63.06 291 LEU A CA 1
ATOM 2178 C C . LEU A 1 291 ? -4.777 -52.009 46.596 1.00 63.06 291 LEU A C 1
ATOM 2180 O O . LEU A 1 291 ? -4.314 -51.106 45.900 1.00 63.06 291 LEU A O 1
ATOM 2184 N N . THR A 1 292 ? -5.902 -52.656 46.305 1.00 60.59 292 THR A N 1
ATOM 2185 C CA . THR A 1 292 ? -6.797 -52.320 45.201 1.00 60.59 292 THR A CA 1
ATOM 2186 C C . THR A 1 292 ? -7.160 -50.833 45.288 1.00 60.59 292 THR A C 1
ATOM 2188 O O . THR A 1 292 ? -7.729 -50.426 46.307 1.00 60.59 292 THR A O 1
ATOM 2191 N N . PRO A 1 293 ? -6.842 -49.998 44.281 1.00 67.44 293 PRO A N 1
ATOM 2192 C CA . PRO A 1 293 ? -7.290 -48.617 44.281 1.00 67.44 293 PRO A CA 1
ATOM 2193 C C . PRO A 1 293 ? -8.819 -48.599 44.251 1.00 67.44 293 PRO A C 1
ATOM 2195 O O . PRO A 1 293 ? -9.459 -49.255 43.428 1.00 67.44 293 PRO A O 1
ATOM 2198 N N . THR A 1 294 ? -9.402 -47.864 45.193 1.00 66.25 294 THR A N 1
ATOM 2199 C CA . THR A 1 294 ? -10.820 -47.498 45.210 1.00 66.25 294 THR A CA 1
ATOM 2200 C C . THR A 1 294 ? -11.215 -46.968 43.827 1.00 66.25 294 THR A C 1
ATOM 2202 O O . THR A 1 294 ? -10.452 -46.166 43.287 1.00 66.25 294 THR A O 1
ATOM 2205 N N . PRO A 1 295 ? -12.363 -47.369 43.244 1.00 68.88 295 PRO A N 1
ATOM 2206 C CA . PRO A 1 295 ? -12.794 -46.859 41.948 1.00 68.88 295 PRO A CA 1
ATOM 2207 C C . PRO A 1 295 ? -12.880 -45.335 42.007 1.00 68.88 295 PRO A C 1
ATOM 2209 O O . PRO A 1 295 ? -13.748 -44.761 42.670 1.00 68.88 295 PRO A O 1
ATOM 2212 N N . THR A 1 296 ? -11.939 -44.679 41.334 1.00 67.75 296 THR A N 1
ATOM 2213 C CA . THR A 1 296 ? -11.993 -43.252 41.059 1.00 67.75 296 THR A CA 1
ATOM 2214 C C . THR A 1 296 ? -13.276 -43.022 40.278 1.00 67.75 296 THR A C 1
ATOM 2216 O O . THR A 1 296 ? -13.533 -43.725 39.299 1.00 67.75 296 THR A O 1
ATOM 2219 N N . ARG A 1 297 ? -14.121 -42.091 40.739 1.00 72.38 297 ARG A N 1
ATOM 2220 C CA . ARG A 1 297 ? -15.342 -41.736 40.011 1.00 72.38 297 ARG A CA 1
ATOM 2221 C C . ARG A 1 297 ? -14.942 -41.401 38.581 1.00 72.38 297 ARG A C 1
ATOM 2223 O O . ARG A 1 297 ? -14.134 -40.498 38.375 1.00 72.38 297 ARG A O 1
ATOM 2230 N N . THR A 1 298 ? -15.474 -42.151 37.623 1.00 68.81 298 THR A N 1
ATOM 2231 C CA . THR A 1 298 ? -15.354 -41.819 36.209 1.00 68.81 298 THR A CA 1
ATOM 2232 C C . THR A 1 298 ? -15.875 -40.391 36.056 1.00 68.81 298 THR A C 1
ATOM 2234 O O . THR A 1 298 ? -17.005 -40.141 36.491 1.00 68.81 298 THR A O 1
ATOM 2237 N N . PRO A 1 299 ? -15.070 -39.436 35.557 1.00 73.75 299 PRO A N 1
ATOM 2238 C CA . PRO A 1 299 ? -15.567 -38.093 35.317 1.00 73.75 299 PRO A CA 1
ATOM 2239 C C . PRO A 1 299 ? -16.769 -38.211 34.384 1.00 73.75 299 PRO A C 1
ATOM 2241 O O . PRO A 1 299 ? -16.711 -38.887 33.355 1.00 73.75 299 PRO A O 1
ATOM 2244 N N . THR A 1 300 ? -17.889 -37.626 34.796 1.00 74.44 300 THR A N 1
ATOM 2245 C CA . THR A 1 300 ? -19.062 -37.482 33.938 1.00 74.44 300 THR A CA 1
ATOM 2246 C C . THR A 1 300 ? -18.604 -36.760 32.670 1.00 74.44 300 THR A C 1
ATOM 2248 O O . THR A 1 300 ? -17.886 -35.768 32.812 1.00 74.44 300 THR A O 1
ATOM 2251 N N . PRO A 1 301 ? -18.952 -37.230 31.457 1.00 73.50 301 PRO A N 1
ATOM 2252 C CA . PRO A 1 301 ? -18.558 -36.540 30.237 1.00 73.50 301 PRO A CA 1
ATOM 2253 C C . PRO A 1 301 ? -19.055 -35.097 30.307 1.00 73.50 301 PRO A C 1
ATOM 2255 O O . PRO A 1 301 ? -20.253 -34.853 30.477 1.00 73.50 301 PRO A O 1
ATOM 2258 N N . THR A 1 302 ? -18.125 -34.150 30.232 1.00 75.19 302 THR A N 1
ATOM 2259 C CA . THR A 1 302 ? -18.452 -32.740 30.044 1.00 75.19 302 THR A CA 1
ATOM 2260 C C . THR A 1 302 ? -19.209 -32.629 28.717 1.00 75.19 302 THR A C 1
ATOM 2262 O O . THR A 1 302 ? -18.772 -33.243 27.739 1.00 75.19 302 THR A O 1
ATOM 2265 N N . PRO A 1 303 ? -20.361 -31.936 28.659 1.00 74.81 303 PRO A N 1
ATOM 2266 C CA . PRO A 1 303 ? -21.076 -31.755 27.402 1.00 74.81 303 PRO A CA 1
ATOM 2267 C C . PRO A 1 303 ? -20.151 -31.086 26.382 1.00 74.81 303 PRO A C 1
ATOM 2269 O O . PRO A 1 303 ? -19.504 -30.090 26.696 1.00 74.81 303 PRO A O 1
ATOM 2272 N N . THR A 1 304 ? -20.075 -31.647 25.177 1.00 77.69 304 THR A N 1
ATOM 2273 C CA . THR A 1 304 ? -19.352 -31.028 24.063 1.00 77.69 304 THR A CA 1
ATOM 2274 C C . THR A 1 304 ? -20.044 -29.707 23.707 1.00 77.69 304 THR A C 1
ATOM 2276 O O . THR A 1 304 ? -21.271 -29.720 23.531 1.00 77.69 304 THR A O 1
ATOM 2279 N N . PRO A 1 305 ? -19.317 -28.577 23.622 1.00 81.12 305 PRO A N 1
ATOM 2280 C CA . PRO A 1 305 ? -19.907 -27.313 23.201 1.00 81.12 305 PRO A CA 1
ATOM 2281 C C . PRO A 1 305 ? -20.525 -27.467 21.806 1.00 81.12 305 PRO A C 1
ATOM 2283 O O . PRO A 1 305 ? -19.990 -28.152 20.935 1.00 81.12 305 PRO A O 1
ATOM 2286 N N . THR A 1 306 ? -21.708 -26.884 21.612 1.00 92.31 306 THR A N 1
ATOM 2287 C CA . THR A 1 306 ? -22.405 -26.921 20.319 1.00 92.31 306 THR A CA 1
ATOM 2288 C C . THR A 1 306 ? -21.831 -25.824 19.420 1.00 92.31 306 THR A C 1
ATOM 2290 O O . THR A 1 306 ? -21.771 -24.684 19.883 1.00 92.31 306 THR A O 1
ATOM 2293 N N . PRO A 1 307 ? -21.430 -26.125 18.169 1.00 95.38 307 PRO A N 1
ATOM 2294 C CA . PR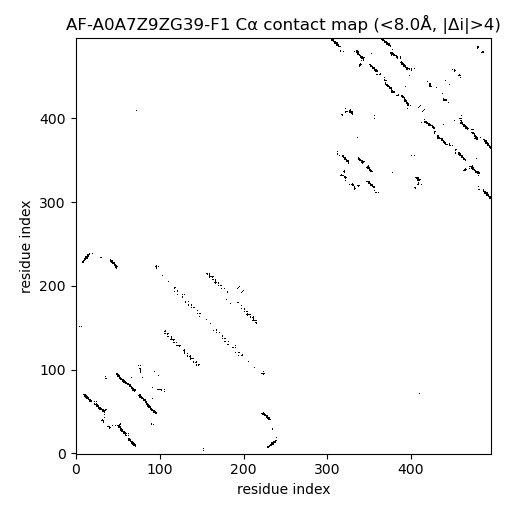O A 1 307 ? -20.953 -25.111 17.236 1.00 95.38 307 PRO A CA 1
ATOM 2295 C C . PRO A 1 307 ? -21.973 -23.992 17.007 1.00 95.38 307 PRO A C 1
ATOM 2297 O O . PRO A 1 307 ? -23.177 -24.244 16.915 1.00 95.38 307 PRO A O 1
ATOM 2300 N N . VAL A 1 308 ? -21.473 -22.766 16.891 1.00 96.69 308 VAL A N 1
ATOM 2301 C CA . VAL A 1 308 ? -22.234 -21.550 16.599 1.00 96.69 308 VAL A CA 1
ATOM 2302 C C . VAL A 1 308 ? -21.796 -21.027 15.236 1.00 96.69 308 VAL A C 1
ATOM 2304 O O . VAL A 1 308 ? -20.605 -20.991 14.944 1.00 96.69 308 VAL A O 1
ATOM 2307 N N . GLU A 1 309 ? -22.756 -20.619 14.408 1.00 97.62 309 GLU A N 1
ATOM 2308 C CA . GLU A 1 309 ? -22.500 -19.933 13.140 1.00 97.62 309 GLU A CA 1
ATOM 2309 C C . GLU A 1 309 ? -22.882 -18.455 13.268 1.00 97.62 309 GLU A C 1
ATOM 2311 O O . GLU A 1 309 ? -23.976 -18.126 13.739 1.00 97.62 309 GLU A O 1
ATOM 2316 N N . ILE A 1 310 ? -21.993 -17.569 12.825 1.00 97.75 310 ILE A N 1
ATOM 2317 C CA . ILE A 1 310 ? -22.216 -16.124 12.761 1.00 97.75 310 ILE A CA 1
ATOM 2318 C C . ILE A 1 310 ? -21.936 -15.604 11.350 1.00 97.75 310 ILE A C 1
ATOM 2320 O O . ILE A 1 310 ? -21.045 -16.092 10.659 1.00 97.75 310 ILE A O 1
ATOM 2324 N N . ALA A 1 311 ? -22.704 -14.601 10.925 1.00 98.00 311 ALA A N 1
ATOM 2325 C CA . ALA A 1 311 ? -22.480 -13.861 9.690 1.00 98.00 311 ALA A CA 1
ATOM 2326 C C . ALA A 1 311 ? -21.964 -12.459 10.026 1.00 98.00 311 ALA A C 1
ATOM 2328 O O . ALA A 1 311 ? -22.645 -11.700 10.716 1.00 98.00 311 ALA A O 1
ATOM 2329 N N . ILE A 1 312 ? -20.780 -12.129 9.521 1.00 97.81 312 ILE A N 1
ATOM 2330 C CA . ILE A 1 312 ? -20.075 -10.873 9.762 1.00 97.81 312 ILE A CA 1
ATOM 2331 C C . ILE A 1 312 ? -20.114 -10.066 8.458 1.00 97.81 312 ILE A C 1
ATOM 2333 O O . ILE A 1 312 ? -19.334 -10.350 7.545 1.00 97.81 312 ILE A O 1
ATOM 2337 N N . PRO A 1 313 ? -21.044 -9.107 8.306 1.00 96.06 313 PRO A N 1
ATOM 2338 C CA . PRO A 1 313 ? -21.026 -8.207 7.163 1.00 96.06 313 PRO A CA 1
ATOM 2339 C C . PRO A 1 313 ? -19.834 -7.252 7.273 1.00 96.06 313 PRO A C 1
ATOM 2341 O O . PRO A 1 313 ? -19.539 -6.749 8.359 1.00 96.06 313 PRO A O 1
ATOM 2344 N N . SER A 1 314 ? -19.168 -6.975 6.155 1.00 95.06 314 SER A N 1
ATOM 2345 C CA . SER A 1 314 ? -18.150 -5.926 6.114 1.00 95.06 314 SER A CA 1
ATOM 2346 C C . SER A 1 314 ? -18.790 -4.535 6.187 1.00 95.06 314 SER A C 1
ATOM 2348 O O . SER A 1 314 ? -19.913 -4.323 5.715 1.00 95.06 314 SER A O 1
ATOM 2350 N N . ALA A 1 315 ? -18.076 -3.583 6.791 1.00 88.75 315 ALA A N 1
ATOM 2351 C CA . ALA A 1 315 ? -18.479 -2.185 6.798 1.00 88.75 315 ALA A CA 1
ATOM 2352 C C . ALA A 1 315 ? -18.115 -1.513 5.461 1.00 88.75 315 ALA A C 1
ATOM 2354 O O . ALA A 1 315 ? -17.113 -1.838 4.821 1.00 88.75 315 ALA A O 1
ATOM 2355 N N . GLY A 1 316 ? -18.950 -0.570 5.018 1.00 84.38 316 GLY A N 1
ATOM 2356 C CA . GLY A 1 316 ? -18.784 0.059 3.704 1.00 84.38 316 GLY A CA 1
ATOM 2357 C C . GLY A 1 316 ? -17.498 0.884 3.577 1.00 84.38 316 GLY A C 1
ATOM 2358 O O . GLY A 1 316 ? -16.906 0.923 2.507 1.00 84.38 316 GLY A O 1
ATOM 2359 N N . ASP A 1 317 ? -17.029 1.500 4.665 1.00 83.81 317 ASP A N 1
ATOM 2360 C CA . ASP A 1 317 ? -15.807 2.320 4.724 1.00 83.81 317 ASP A CA 1
ATOM 2361 C C . ASP A 1 317 ? -14.503 1.510 4.631 1.00 83.81 317 ASP A C 1
ATOM 2363 O O . ASP A 1 317 ? -13.442 2.088 4.426 1.00 83.81 317 ASP A O 1
ATOM 2367 N N . VAL A 1 318 ? -14.572 0.181 4.752 1.00 89.75 318 VAL A N 1
ATOM 2368 C CA . VAL A 1 318 ? -13.425 -0.740 4.616 1.00 89.75 318 VAL A CA 1
ATOM 2369 C C . VAL A 1 318 ? -13.562 -1.668 3.407 1.00 89.75 318 VAL A C 1
ATOM 2371 O O . VAL A 1 318 ? -12.881 -2.691 3.318 1.00 89.75 318 VAL A O 1
ATOM 2374 N N . THR A 1 319 ? -14.463 -1.324 2.487 1.00 94.62 319 THR A N 1
ATOM 2375 C CA . THR A 1 319 ? -14.772 -2.109 1.294 1.00 94.62 319 THR A CA 1
ATOM 2376 C C . THR A 1 319 ? -14.729 -1.227 0.053 1.00 94.62 319 THR A C 1
ATOM 2378 O O . THR A 1 319 ? -15.258 -0.114 0.044 1.00 94.62 319 THR A O 1
ATOM 2381 N N . GLY A 1 320 ? -14.135 -1.733 -1.024 1.00 94.69 320 GLY A N 1
ATOM 2382 C CA . GLY A 1 320 ? -14.111 -1.053 -2.313 1.00 94.69 320 GLY A CA 1
ATOM 2383 C C . GLY A 1 320 ? -13.083 -1.665 -3.248 1.00 94.69 320 GLY A C 1
ATOM 2384 O O . GLY A 1 320 ? -13.043 -2.880 -3.441 1.00 94.69 320 GLY A O 1
ATOM 2385 N N . TYR A 1 321 ? -12.264 -0.822 -3.865 1.00 95.31 321 TYR A N 1
ATOM 2386 C CA . TYR A 1 321 ? -11.199 -1.279 -4.746 1.00 95.31 321 TYR A CA 1
ATOM 2387 C C . TYR A 1 321 ? -9.946 -0.421 -4.614 1.00 95.31 321 TYR A C 1
ATOM 2389 O O . TYR A 1 321 ? -9.991 0.729 -4.177 1.00 95.31 321 TYR A O 1
ATOM 2397 N N . VAL A 1 322 ? -8.836 -0.993 -5.056 1.00 92.44 322 VAL A N 1
ATOM 2398 C CA . VAL A 1 322 ? -7.599 -0.279 -5.364 1.00 92.44 322 VAL A CA 1
ATOM 2399 C C . VAL A 1 322 ? -7.305 -0.404 -6.853 1.00 92.44 322 VAL A C 1
ATOM 2401 O O . VAL A 1 322 ? -7.745 -1.352 -7.510 1.00 92.44 322 VAL A O 1
ATOM 2404 N N . TYR A 1 323 ? -6.602 0.577 -7.405 1.00 87.25 323 TYR A N 1
ATOM 2405 C CA . TYR A 1 323 ? -6.405 0.711 -8.844 1.00 87.25 323 TYR A CA 1
ATOM 2406 C C . TYR A 1 323 ? -4.950 1.041 -9.163 1.00 87.25 323 TYR A C 1
ATOM 2408 O O . TYR A 1 323 ? -4.365 1.921 -8.544 1.00 87.25 323 TYR A O 1
ATOM 2416 N N . SER A 1 324 ? -4.372 0.355 -10.150 1.00 77.62 324 SER A N 1
ATOM 2417 C CA . SER A 1 324 ? -2.943 0.471 -10.463 1.00 77.62 324 SER A CA 1
ATOM 2418 C C . SER A 1 324 ? -2.529 1.847 -10.989 1.00 77.62 324 SER A C 1
ATOM 2420 O O . SER A 1 324 ? -1.345 2.151 -10.997 1.00 77.62 324 SER A O 1
ATOM 2422 N N . GLY A 1 325 ? -3.475 2.673 -11.446 1.00 69.81 325 GLY A N 1
ATOM 2423 C CA . GLY A 1 325 ? -3.194 4.065 -11.811 1.00 69.81 325 GLY A CA 1
ATOM 2424 C C . GLY A 1 325 ? -3.235 5.041 -10.629 1.00 69.81 325 GLY A C 1
ATOM 2425 O O . GLY A 1 325 ? -2.819 6.179 -10.794 1.00 69.81 325 GLY A O 1
ATOM 2426 N N . ASP A 1 326 ? -3.694 4.599 -9.453 1.00 72.88 326 ASP A N 1
ATOM 2427 C CA . ASP A 1 326 ? -3.789 5.383 -8.219 1.00 72.88 326 ASP A CA 1
ATOM 2428 C C . ASP A 1 326 ? -3.068 4.638 -7.082 1.00 72.88 326 ASP A C 1
ATOM 2430 O O . ASP A 1 326 ? -3.681 3.991 -6.231 1.00 72.88 326 ASP A O 1
ATOM 2434 N N . LEU A 1 327 ? -1.734 4.704 -7.076 1.00 60.41 327 LEU A N 1
ATOM 2435 C CA . LEU A 1 327 ? -0.912 3.808 -6.254 1.00 60.41 327 LEU A CA 1
ATOM 2436 C C . LEU A 1 327 ? -1.098 3.973 -4.736 1.00 60.41 327 LEU A C 1
ATOM 2438 O O . LEU A 1 327 ? -0.958 3.009 -3.990 1.00 60.41 327 LEU A O 1
ATOM 2442 N N . LEU A 1 328 ? -1.416 5.184 -4.278 1.00 55.91 328 LEU A N 1
ATOM 2443 C CA . LEU A 1 328 ? -1.361 5.560 -2.858 1.00 55.91 328 LEU A CA 1
ATOM 2444 C C . LEU A 1 328 ? -2.728 5.794 -2.217 1.00 55.91 328 LEU A C 1
ATOM 2446 O O . LEU A 1 328 ? -2.800 6.156 -1.050 1.00 55.91 328 LEU A O 1
ATOM 2450 N N . VAL A 1 329 ? -3.808 5.646 -2.979 1.00 65.44 329 VAL A N 1
ATOM 2451 C CA . VAL A 1 329 ? -5.163 5.848 -2.470 1.00 65.44 329 VAL A CA 1
ATOM 2452 C C . VAL A 1 329 ? -5.997 4.610 -2.738 1.00 65.44 329 VAL A C 1
ATOM 2454 O O . VAL A 1 329 ? -5.849 3.941 -3.761 1.00 65.44 329 VAL A O 1
ATOM 2457 N N . ASN A 1 330 ? -6.889 4.302 -1.807 1.00 83.69 330 ASN A N 1
ATOM 2458 C CA . ASN A 1 330 ? -7.975 3.372 -2.056 1.00 83.69 330 ASN A CA 1
ATOM 2459 C C . ASN A 1 330 ? -9.248 4.126 -2.442 1.00 83.69 330 ASN A C 1
ATOM 2461 O O . ASN A 1 330 ? -9.386 5.334 -2.249 1.00 83.69 330 ASN A O 1
ATOM 2465 N N . HIS A 1 331 ? -10.190 3.375 -2.999 1.00 84.62 331 HIS A N 1
ATOM 2466 C CA . HIS A 1 331 ? -11.518 3.854 -3.353 1.00 84.62 331 HIS A CA 1
ATOM 2467 C C . HIS A 1 331 ? -12.570 3.170 -2.467 1.00 84.62 331 HIS A C 1
ATOM 2469 O O . HIS A 1 331 ? -13.552 2.610 -2.965 1.00 84.62 331 HIS A O 1
ATOM 2475 N N . PHE A 1 332 ? -12.337 3.145 -1.150 1.00 88.06 332 PHE A N 1
ATOM 2476 C CA . PHE A 1 332 ? -13.268 2.561 -0.176 1.00 88.06 332 PHE A CA 1
ATOM 2477 C C . PHE A 1 332 ? -14.439 3.493 0.137 1.00 88.06 332 PHE A C 1
ATOM 2479 O O . PHE A 1 332 ? -14.389 4.697 -0.114 1.00 88.06 332 PHE A O 1
ATOM 2486 N N . GLY A 1 333 ? -15.548 2.938 0.635 1.00 78.75 333 GLY A N 1
ATOM 2487 C CA . GLY A 1 333 ? -16.730 3.715 1.039 1.00 78.75 333 GLY A CA 1
ATOM 2488 C C . GLY A 1 333 ? -17.536 4.342 -0.106 1.00 78.75 333 GLY A C 1
ATOM 2489 O O . GLY A 1 333 ? -18.617 4.881 0.134 1.00 78.75 333 GLY A O 1
ATOM 2490 N N . GLY A 1 334 ? -17.043 4.274 -1.346 1.00 66.88 334 GLY A N 1
ATOM 2491 C CA . GLY A 1 334 ? -17.576 5.026 -2.483 1.00 66.88 334 GLY A CA 1
ATOM 2492 C C . GLY A 1 334 ? -18.383 4.229 -3.511 1.00 66.88 334 GLY A C 1
ATOM 2493 O O . GLY A 1 334 ? -18.904 4.835 -4.449 1.00 66.88 334 GLY A O 1
ATOM 2494 N N . GLY A 1 335 ? -18.497 2.899 -3.401 1.00 79.25 335 GLY A N 1
ATOM 2495 C CA . GLY A 1 335 ? -19.103 2.117 -4.481 1.00 79.25 335 GLY A CA 1
ATOM 2496 C C . GLY A 1 335 ? -18.868 0.605 -4.438 1.00 79.25 335 GLY A C 1
ATOM 2497 O O . GLY A 1 335 ? -18.541 0.054 -3.390 1.00 79.25 335 GLY A O 1
ATOM 2498 N N . PRO A 1 336 ? -19.069 -0.083 -5.576 1.00 90.31 336 PRO A N 1
ATOM 2499 C CA . PRO A 1 336 ? -18.808 -1.511 -5.694 1.00 90.31 336 PRO A CA 1
ATOM 2500 C C . PRO A 1 336 ? -17.308 -1.828 -5.687 1.00 90.31 336 PRO A C 1
ATOM 2502 O O . PRO A 1 336 ? -16.471 -0.996 -6.041 1.00 90.31 336 PRO A O 1
ATOM 2505 N N . MET A 1 337 ? -16.980 -3.073 -5.356 1.00 95.31 337 MET A N 1
ATOM 2506 C CA . MET A 1 337 ? -15.634 -3.617 -5.495 1.00 95.31 337 MET A CA 1
ATOM 2507 C C . MET A 1 337 ? -15.379 -3.969 -6.961 1.00 95.31 337 MET A C 1
ATOM 2509 O O . MET A 1 337 ? -15.794 -5.028 -7.441 1.00 95.31 337 MET A O 1
ATOM 2513 N N . TRP A 1 338 ? -14.736 -3.060 -7.693 1.00 94.50 338 TRP A N 1
ATOM 2514 C CA . TRP A 1 338 ? -14.319 -3.306 -9.071 1.00 94.50 338 TRP A CA 1
ATOM 2515 C C . TRP A 1 338 ? -13.091 -4.214 -9.105 1.00 94.50 338 TRP A C 1
ATOM 2517 O O . TRP A 1 338 ? -12.119 -3.991 -8.388 1.00 94.50 338 TRP A O 1
ATOM 2527 N N . THR A 1 339 ? -13.105 -5.229 -9.967 1.00 96.62 339 THR A N 1
ATOM 2528 C CA . THR A 1 339 ? -11.934 -6.080 -10.205 1.00 96.62 339 THR A CA 1
ATOM 2529 C C . THR A 1 339 ? -11.832 -6.464 -11.669 1.00 96.62 339 THR A C 1
ATOM 2531 O O . THR A 1 339 ? -12.801 -6.944 -12.268 1.00 96.62 339 THR A O 1
ATOM 2534 N N . GLY A 1 340 ? -10.653 -6.277 -12.250 1.00 92.81 340 GLY A N 1
ATOM 2535 C CA . GLY A 1 340 ? -10.421 -6.562 -13.657 1.00 92.81 340 GLY A CA 1
ATOM 2536 C C . GLY A 1 340 ? -9.316 -5.719 -14.267 1.00 92.81 340 GLY A C 1
ATOM 2537 O O . GLY A 1 340 ? -8.543 -5.080 -13.562 1.00 92.81 340 GLY A O 1
ATOM 2538 N N . LEU A 1 341 ? -9.273 -5.695 -15.593 1.00 88.56 341 LEU A N 1
ATOM 2539 C CA . LEU A 1 341 ? -8.269 -4.988 -16.377 1.00 88.56 341 LEU A CA 1
ATOM 2540 C C . LEU A 1 341 ? -8.934 -4.050 -17.388 1.00 88.56 341 LEU A C 1
ATOM 2542 O O . LEU A 1 341 ? -9.871 -4.429 -18.097 1.00 88.56 341 LEU A O 1
ATOM 2546 N N . THR A 1 342 ? -8.402 -2.835 -17.502 1.00 82.06 342 THR A N 1
ATOM 2547 C CA . THR A 1 342 ? -8.654 -1.943 -18.640 1.00 82.06 342 THR A CA 1
ATOM 2548 C C . THR A 1 342 ? -7.340 -1.701 -19.390 1.00 82.06 342 THR A C 1
ATOM 2550 O O . THR A 1 342 ? -6.463 -1.038 -18.848 1.00 82.06 342 THR A O 1
ATOM 2553 N N . PRO A 1 343 ? -7.185 -2.186 -20.633 1.00 69.75 343 PRO A N 1
ATOM 2554 C CA . PRO A 1 343 ? -5.924 -2.082 -21.374 1.00 69.75 343 PRO A CA 1
ATOM 2555 C C . PRO A 1 343 ? -5.654 -0.731 -22.048 1.00 69.75 343 PRO A C 1
ATOM 2557 O O . PRO A 1 343 ? -4.577 -0.544 -22.604 1.00 69.75 343 PRO A O 1
ATOM 2560 N N . GLY A 1 344 ? -6.591 0.223 -22.024 1.00 61.50 344 GLY A N 1
ATOM 2561 C CA . GLY A 1 344 ? -6.368 1.541 -22.625 1.00 61.50 344 GLY A CA 1
ATOM 2562 C C . GLY A 1 344 ? -7.481 2.561 -22.380 1.00 61.50 344 GLY A C 1
ATOM 2563 O O . GLY A 1 344 ? -8.592 2.211 -21.974 1.00 61.50 344 GLY A O 1
ATOM 2564 N N . GLY A 1 345 ? -7.173 3.831 -22.666 1.00 53.69 345 GLY A N 1
ATOM 2565 C CA . GLY A 1 345 ? -8.055 4.980 -22.432 1.00 53.69 345 GLY A CA 1
ATOM 2566 C C . GLY A 1 345 ? -8.079 5.446 -20.970 1.00 53.69 345 GLY A C 1
ATOM 2567 O O . GLY A 1 345 ? -7.278 5.008 -20.149 1.00 53.69 345 GLY A O 1
ATOM 2568 N N . ALA A 1 346 ? -9.009 6.346 -20.637 1.00 44.72 346 ALA A N 1
ATOM 2569 C CA . ALA A 1 346 ? -9.206 6.788 -19.256 1.00 44.72 346 ALA A CA 1
ATOM 2570 C C . ALA A 1 346 ? -9.564 5.592 -18.351 1.00 44.72 346 ALA A C 1
ATOM 2572 O O . ALA A 1 346 ? -10.520 4.864 -18.636 1.00 44.72 346 ALA A O 1
ATOM 2573 N N . GLY A 1 347 ? -8.799 5.401 -17.271 1.00 58.47 347 GLY A N 1
ATOM 2574 C CA . GLY A 1 347 ? -8.925 4.242 -16.381 1.00 58.47 347 GLY A CA 1
ATOM 2575 C C . GLY A 1 347 ? -8.114 3.012 -16.809 1.00 58.47 347 GLY A C 1
ATOM 2576 O O . GLY A 1 347 ? -8.471 1.906 -16.410 1.00 58.47 347 GLY A O 1
ATOM 2577 N N . LYS A 1 348 ? -7.075 3.167 -17.651 1.00 77.38 348 LYS A N 1
ATOM 2578 C CA . LYS A 1 348 ? -6.119 2.094 -17.985 1.00 77.38 348 LYS A CA 1
ATOM 2579 C C . LYS A 1 348 ? -5.422 1.582 -16.723 1.00 77.38 348 LYS A C 1
ATOM 2581 O O . LYS A 1 348 ? -4.675 2.315 -16.090 1.00 77.38 348 LYS A O 1
ATOM 2586 N N . GLY A 1 349 ? -5.577 0.298 -16.431 1.00 80.62 349 GLY A N 1
ATOM 2587 C CA . GLY A 1 349 ? -4.904 -0.345 -15.311 1.00 80.62 349 GLY A CA 1
ATOM 2588 C C . GLY A 1 349 ? -5.671 -1.539 -14.767 1.00 80.62 349 GLY A C 1
ATOM 2589 O O . GLY A 1 349 ? -6.723 -1.929 -15.292 1.00 80.62 349 GLY A O 1
ATOM 2590 N N . THR A 1 350 ? -5.124 -2.109 -13.703 1.00 89.62 350 THR A N 1
ATOM 2591 C CA . THR A 1 350 ? -5.692 -3.248 -12.991 1.00 89.62 350 THR A CA 1
ATOM 2592 C C . THR A 1 350 ? -6.441 -2.757 -11.764 1.00 89.62 350 THR A C 1
ATOM 2594 O O . THR A 1 350 ? -5.942 -1.951 -10.981 1.00 89.62 350 THR A O 1
ATOM 2597 N N . TYR A 1 351 ? -7.659 -3.253 -11.610 1.00 94.31 351 TYR A N 1
ATOM 2598 C CA . TYR A 1 351 ? -8.518 -3.015 -10.465 1.00 94.31 351 TYR A CA 1
ATOM 2599 C C . TYR A 1 351 ? -8.511 -4.270 -9.600 1.00 94.31 351 TYR A C 1
ATOM 2601 O O . TYR A 1 351 ? -8.739 -5.366 -10.120 1.00 94.31 351 TYR A O 1
ATOM 2609 N N . HIS A 1 352 ? -8.305 -4.103 -8.297 1.00 97.19 352 HIS A N 1
ATOM 2610 C CA . HIS A 1 352 ? -8.441 -5.169 -7.311 1.00 97.19 352 HIS A CA 1
ATOM 2611 C C . HIS A 1 352 ? -9.555 -4.810 -6.339 1.00 97.19 352 HIS A C 1
ATOM 2613 O O . HIS A 1 352 ? -9.508 -3.758 -5.703 1.00 97.19 352 HIS A O 1
ATOM 2619 N N . GLY A 1 353 ? -10.549 -5.689 -6.220 1.00 97.56 353 GLY A N 1
ATOM 2620 C CA . GLY A 1 353 ? -11.563 -5.562 -5.178 1.00 97.56 353 GLY A CA 1
ATOM 2621 C C . GLY A 1 353 ? -10.917 -5.825 -3.825 1.00 97.56 353 GLY A C 1
ATOM 2622 O O . GLY A 1 353 ? -10.021 -6.659 -3.729 1.00 97.56 353 GLY A O 1
ATOM 2623 N N . ALA A 1 354 ? -11.336 -5.120 -2.787 1.00 97.69 354 ALA A N 1
ATOM 2624 C CA . ALA A 1 354 ? -10.697 -5.192 -1.484 1.00 97.69 354 ALA A CA 1
ATOM 2625 C C . ALA A 1 354 ? -11.749 -5.054 -0.377 1.00 97.69 354 ALA A C 1
ATOM 2627 O O . ALA A 1 354 ? -12.640 -4.206 -0.463 1.00 97.69 354 ALA A O 1
ATOM 2628 N N . VAL A 1 355 ? -11.658 -5.913 0.641 1.00 98.12 355 VAL A N 1
ATOM 2629 C CA . VAL A 1 355 ? -12.600 -5.966 1.767 1.00 98.12 355 VAL A CA 1
ATOM 2630 C C . VAL A 1 355 ? -11.917 -6.417 3.058 1.00 98.12 355 VAL A C 1
ATOM 2632 O O . VAL A 1 355 ? -11.113 -7.344 3.036 1.00 98.12 355 VAL A O 1
ATOM 2635 N N . GLN A 1 356 ? -12.291 -5.823 4.193 1.00 97.88 356 GLN A N 1
ATOM 2636 C CA . GLN A 1 356 ? -11.886 -6.282 5.527 1.00 97.88 356 GLN A CA 1
ATOM 2637 C C . GLN A 1 356 ? -13.095 -6.659 6.394 1.00 97.88 356 GLN A C 1
ATOM 2639 O O . GLN A 1 356 ? -14.150 -6.028 6.326 1.00 97.88 356 GLN A O 1
ATOM 2644 N N . PHE A 1 357 ? -12.934 -7.669 7.248 1.00 98.25 357 PHE A N 1
ATOM 2645 C CA . PHE A 1 357 ? -13.926 -8.088 8.240 1.00 98.25 357 PHE A CA 1
ATOM 2646 C C . PHE A 1 357 ? -13.411 -7.888 9.666 1.00 98.25 357 PHE A C 1
ATOM 2648 O O . PHE A 1 357 ? -12.251 -8.176 9.953 1.00 98.25 357 PHE A O 1
ATOM 2655 N N . ASP A 1 358 ? -14.293 -7.430 10.554 1.00 96.19 358 ASP A N 1
ATOM 2656 C CA . ASP A 1 358 ? -14.035 -7.278 11.987 1.00 96.19 358 ASP A CA 1
ATOM 2657 C C . ASP A 1 358 ? -14.504 -8.534 12.738 1.00 96.19 358 ASP A C 1
ATOM 2659 O O . ASP A 1 358 ? -15.692 -8.872 12.751 1.00 96.19 358 ASP A O 1
ATOM 2663 N N . LEU A 1 359 ? -13.561 -9.246 13.350 1.00 96.88 359 LEU A N 1
ATOM 2664 C CA . LEU A 1 359 ? -13.797 -10.514 14.035 1.00 96.88 359 LEU A CA 1
ATOM 2665 C C . LEU A 1 359 ? -14.191 -10.336 15.507 1.00 96.88 359 LEU A C 1
ATOM 2667 O O . LEU A 1 359 ? -14.456 -11.332 16.174 1.00 96.88 359 LEU A O 1
ATOM 2671 N N . SER A 1 360 ? -14.294 -9.104 16.020 1.00 93.12 360 SER A N 1
ATOM 2672 C CA . SER A 1 360 ? -14.604 -8.813 17.435 1.00 93.12 360 SER A CA 1
ATOM 2673 C C . SER A 1 360 ? -15.954 -9.355 17.923 1.00 93.12 360 SER A C 1
ATOM 2675 O O . SER A 1 360 ? -16.196 -9.448 19.127 1.00 93.12 360 SER A O 1
ATOM 2677 N N . SER A 1 361 ? -16.841 -9.733 17.000 1.00 93.69 361 SER A N 1
ATOM 2678 C CA . SER A 1 361 ? -18.106 -10.409 17.310 1.00 93.69 361 SER A CA 1
ATOM 2679 C C . SER A 1 361 ? -17.943 -11.881 17.720 1.00 93.69 361 SER A C 1
ATOM 2681 O O . SER A 1 361 ? -18.880 -12.465 18.270 1.00 93.69 361 SER A O 1
ATOM 2683 N N . ILE A 1 362 ? -16.771 -12.475 17.485 1.00 96.31 362 ILE A N 1
ATOM 2684 C CA . ILE A 1 362 ? -16.408 -13.829 17.906 1.00 96.31 362 ILE A CA 1
ATOM 2685 C C . ILE A 1 362 ? -15.674 -13.734 19.258 1.00 96.31 362 ILE A C 1
ATOM 2687 O O . ILE A 1 362 ? -14.783 -12.895 19.401 1.00 96.31 362 ILE A O 1
ATOM 2691 N N . PRO A 1 363 ? -16.008 -14.568 20.264 1.00 95.19 363 PRO A N 1
ATOM 2692 C CA . PRO A 1 363 ? -15.256 -14.609 21.520 1.00 95.19 363 PRO A CA 1
ATOM 2693 C C . PRO A 1 363 ? -13.766 -14.882 21.277 1.00 95.19 363 PRO A C 1
ATOM 2695 O O . PRO A 1 363 ? -13.424 -15.760 20.491 1.00 95.19 363 PRO A O 1
ATOM 2698 N N . SER A 1 364 ? -12.875 -14.167 21.967 1.00 89.69 364 SER A N 1
ATOM 2699 C CA . SER A 1 364 ? -11.425 -14.260 21.730 1.00 89.69 364 SER A CA 1
ATOM 2700 C C . SER A 1 364 ? -10.804 -15.610 22.117 1.00 89.69 364 SER A C 1
ATOM 2702 O O . SER A 1 364 ? -9.664 -15.882 21.764 1.00 89.69 364 SER A O 1
ATOM 2704 N N . ASP A 1 365 ? -11.521 -16.440 22.874 1.00 89.81 365 ASP A N 1
ATOM 2705 C CA . ASP A 1 365 ? -11.156 -17.806 23.263 1.00 89.81 365 ASP A CA 1
ATOM 2706 C C . ASP A 1 365 ? -11.941 -18.887 22.495 1.00 89.81 365 ASP A C 1
ATOM 2708 O O . ASP A 1 365 ? -11.805 -20.074 22.792 1.00 89.81 365 ASP A O 1
ATOM 2712 N N . ALA A 1 366 ? -12.744 -18.497 21.499 1.00 95.31 366 ALA A N 1
ATOM 2713 C CA . ALA A 1 366 ? -13.429 -19.434 20.620 1.00 95.31 366 ALA A CA 1
ATOM 2714 C C . ALA A 1 366 ? -12.459 -20.131 19.653 1.00 95.31 366 ALA A C 1
ATOM 2716 O O . ALA A 1 366 ? -11.519 -19.527 19.129 1.00 95.31 366 ALA A O 1
ATOM 2717 N N . GLU A 1 367 ? -12.756 -21.395 19.352 1.00 96.69 367 GLU A N 1
ATOM 2718 C CA . GLU A 1 367 ? -12.067 -22.165 18.313 1.00 96.69 367 GLU A CA 1
ATOM 2719 C C . GLU A 1 367 ? -12.890 -22.117 17.020 1.00 96.69 367 GLU A C 1
ATOM 2721 O O . GLU A 1 367 ? -14.005 -22.640 16.950 1.00 96.69 367 GLU A O 1
ATOM 2726 N N . ILE A 1 368 ? -12.353 -21.464 15.993 1.00 97.75 368 ILE A N 1
ATOM 2727 C CA . ILE A 1 368 ? -12.920 -21.425 14.649 1.00 97.75 368 ILE A CA 1
ATOM 2728 C C . ILE A 1 368 ? -12.705 -22.791 13.998 1.00 97.75 368 ILE A C 1
ATOM 2730 O O . ILE A 1 368 ? -11.581 -23.270 13.879 1.00 97.75 368 ILE A O 1
ATOM 2734 N N . ILE A 1 369 ? -13.795 -23.394 13.525 1.00 97.25 369 ILE A N 1
ATOM 2735 C CA . ILE A 1 369 ? -13.794 -24.718 12.887 1.00 97.25 369 ILE A CA 1
ATOM 2736 C C . ILE A 1 369 ? -14.200 -24.673 11.407 1.00 97.25 369 ILE A C 1
ATOM 2738 O O . ILE A 1 369 ? -14.136 -25.686 10.717 1.00 97.25 369 ILE A O 1
ATOM 2742 N N . GLY A 1 370 ? -14.624 -23.513 10.899 1.00 97.81 370 GLY A N 1
ATOM 2743 C CA . GLY A 1 370 ? -14.942 -23.321 9.486 1.00 97.81 370 GLY A CA 1
ATOM 2744 C C . GLY A 1 370 ? -15.288 -21.876 9.153 1.00 97.81 370 GLY A C 1
ATOM 2745 O O . GLY A 1 370 ? -15.739 -21.123 10.015 1.00 97.81 370 GLY A O 1
ATOM 2746 N N . ALA A 1 371 ? -15.093 -21.484 7.894 1.00 98.56 371 ALA A N 1
ATOM 2747 C CA . ALA A 1 371 ? -15.469 -20.160 7.415 1.00 98.56 371 ALA A CA 1
ATOM 2748 C C . ALA A 1 371 ? -15.734 -20.133 5.902 1.00 98.56 371 ALA A C 1
ATOM 2750 O O . ALA A 1 371 ? -15.260 -20.994 5.157 1.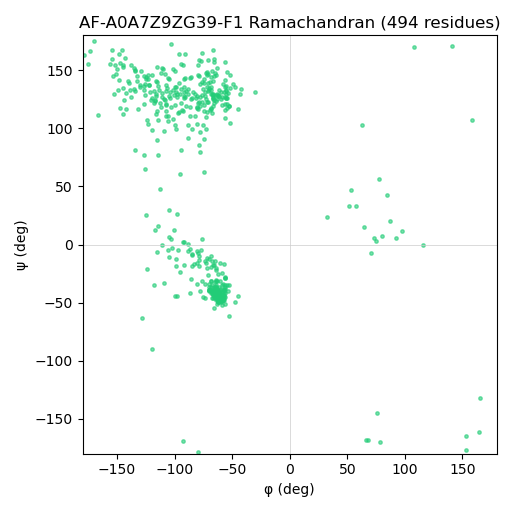00 98.56 371 ALA A O 1
ATOM 2751 N N . GLN A 1 372 ? -16.467 -19.121 5.439 1.00 98.56 372 GLN A N 1
ATOM 2752 C CA . GLN A 1 372 ? -16.616 -18.803 4.017 1.00 98.56 372 GLN A CA 1
ATOM 2753 C C . GLN A 1 372 ? -16.852 -17.308 3.798 1.00 98.56 372 GLN A C 1
ATOM 2755 O O . GLN A 1 372 ? -17.524 -16.663 4.601 1.00 98.56 372 GLN A O 1
ATOM 2760 N N . VAL A 1 373 ? -16.344 -16.776 2.686 1.00 98.75 373 VAL A N 1
ATOM 2761 C CA . VAL A 1 373 ? -16.640 -15.410 2.228 1.00 98.75 373 VAL A CA 1
ATOM 2762 C C . VAL A 1 373 ? -17.708 -15.458 1.138 1.00 98.75 373 VAL A C 1
ATOM 2764 O O . VAL A 1 373 ? -17.637 -16.278 0.225 1.00 98.75 373 VAL A O 1
ATOM 2767 N N . GLU A 1 374 ? -18.695 -14.574 1.220 1.00 98.31 374 GLU A N 1
ATOM 2768 C CA . GLU A 1 374 ? -19.782 -14.425 0.253 1.00 98.31 374 GLU A CA 1
ATOM 2769 C C . GLU A 1 374 ? -19.734 -13.031 -0.368 1.00 98.31 374 GLU A C 1
ATOM 2771 O O . GLU A 1 374 ? -19.833 -12.030 0.344 1.00 98.31 374 GLU A O 1
ATOM 2776 N N . LEU A 1 375 ? -19.608 -12.968 -1.696 1.00 98.00 375 LEU A N 1
ATOM 2777 C CA . LEU A 1 375 ? -19.576 -11.721 -2.461 1.00 98.00 375 LEU A CA 1
ATOM 2778 C C . LEU A 1 375 ? -20.713 -11.713 -3.485 1.00 98.00 375 LEU A C 1
ATOM 2780 O O . LEU A 1 375 ? -20.876 -12.671 -4.239 1.00 98.00 375 LEU A O 1
ATOM 2784 N N . THR A 1 376 ? -21.485 -10.626 -3.550 1.00 96.69 376 THR A N 1
ATOM 2785 C CA . THR A 1 376 ? -22.651 -10.525 -4.447 1.00 96.69 376 THR A CA 1
ATOM 2786 C C . THR A 1 376 ? -22.345 -9.633 -5.642 1.00 96.69 376 THR A C 1
ATOM 2788 O O . THR A 1 376 ? -21.904 -8.506 -5.466 1.00 96.69 376 THR A O 1
ATOM 2791 N N . GLY A 1 377 ? -22.576 -10.104 -6.865 1.00 95.88 377 GLY A N 1
ATOM 2792 C CA . GLY A 1 377 ? -22.367 -9.308 -8.074 1.00 95.88 377 GLY A CA 1
ATOM 2793 C C . GLY A 1 377 ? -23.392 -8.184 -8.250 1.00 95.88 377 GLY A C 1
ATOM 2794 O O . GLY A 1 377 ? -24.589 -8.407 -8.071 1.00 95.88 377 GLY A O 1
ATOM 2795 N N . VAL A 1 378 ? -22.958 -6.995 -8.679 1.00 93.50 378 VAL A N 1
ATOM 2796 C CA . VAL A 1 378 ? -23.850 -5.831 -8.899 1.00 93.50 378 VAL A CA 1
ATOM 2797 C C . VAL A 1 378 ? -23.777 -5.243 -10.300 1.00 93.50 378 VAL A C 1
ATOM 2799 O O . VAL A 1 378 ? -24.731 -4.605 -10.743 1.00 93.50 378 VAL A O 1
ATOM 2802 N N . SER A 1 379 ? -22.698 -5.478 -11.054 1.00 89.94 379 SER A N 1
ATOM 2803 C CA . SER A 1 379 ? -22.621 -4.988 -12.432 1.00 89.94 379 SER A CA 1
ATOM 2804 C C . SER A 1 379 ? -21.725 -5.835 -13.327 1.00 89.94 379 SER A C 1
ATOM 2806 O O . SER A 1 379 ? -20.559 -6.082 -13.034 1.00 89.94 379 SER A O 1
ATOM 2808 N N . THR A 1 380 ? -22.274 -6.207 -14.485 1.00 91.06 380 THR A N 1
ATOM 2809 C CA . THR A 1 380 ? -21.563 -6.830 -15.611 1.00 91.06 380 THR A CA 1
ATOM 2810 C C . THR A 1 380 ? -21.247 -5.821 -16.718 1.00 91.06 380 THR A C 1
ATOM 2812 O O . THR A 1 380 ? -20.910 -6.215 -17.829 1.00 91.06 380 THR A O 1
ATOM 2815 N N . ARG A 1 381 ? -21.386 -4.511 -16.457 1.00 87.06 381 ARG A N 1
ATOM 2816 C CA . ARG A 1 381 ? -21.313 -3.453 -17.486 1.00 87.06 381 ARG A CA 1
ATOM 2817 C C . ARG A 1 381 ? -20.051 -3.520 -18.349 1.00 87.06 381 ARG A C 1
ATOM 2819 O O . ARG A 1 381 ? -20.108 -3.162 -19.522 1.00 87.06 381 ARG A O 1
ATOM 2826 N N . PHE A 1 382 ? -18.934 -3.922 -17.755 1.00 86.06 382 PHE A N 1
ATOM 2827 C CA . PHE A 1 382 ? -17.640 -4.035 -18.420 1.00 86.06 382 PHE A CA 1
ATOM 2828 C C . PHE A 1 382 ? -17.128 -5.473 -18.448 1.00 86.06 382 PHE A C 1
ATOM 2830 O O . PHE A 1 382 ? -15.960 -5.671 -18.745 1.00 86.06 382 PHE A O 1
ATOM 2837 N N . LEU A 1 383 ? -17.966 -6.460 -18.124 1.00 87.00 383 LEU A N 1
ATOM 2838 C CA . LEU A 1 383 ? -17.583 -7.862 -18.181 1.00 87.00 383 LEU A CA 1
ATOM 2839 C C . LEU A 1 383 ? -17.684 -8.325 -19.635 1.00 87.00 383 LEU A C 1
ATOM 2841 O O . LEU A 1 383 ? -18.776 -8.320 -20.206 1.00 87.00 383 LEU A O 1
ATOM 2845 N N . ASP A 1 384 ? -16.563 -8.741 -20.215 1.00 81.25 384 ASP A N 1
ATOM 2846 C CA . ASP A 1 384 ? -16.533 -9.395 -21.521 1.00 81.25 384 ASP A CA 1
ATOM 2847 C C . ASP A 1 384 ? -16.275 -10.899 -21.325 1.00 81.25 384 ASP A C 1
ATOM 2849 O O . ASP A 1 384 ? -15.150 -11.293 -21.011 1.00 81.25 384 ASP A O 1
ATOM 2853 N N . PRO A 1 385 ? -17.287 -11.770 -21.506 1.00 72.75 385 PRO A N 1
ATOM 2854 C CA . PRO A 1 385 ? -17.110 -13.214 -21.371 1.00 72.75 385 PRO A CA 1
ATOM 2855 C C . PRO A 1 385 ? -16.150 -13.814 -22.409 1.00 72.75 385 PRO A C 1
ATOM 2857 O O . PRO A 1 385 ? -15.629 -14.907 -22.195 1.00 72.75 385 PRO A O 1
ATOM 2860 N N . GLY A 1 386 ? -15.935 -13.129 -23.538 1.00 69.75 386 GLY A N 1
ATOM 2861 C CA . GLY A 1 386 ? -15.030 -13.544 -24.609 1.00 69.75 386 GLY A CA 1
ATOM 2862 C C . GLY A 1 386 ? -13.567 -13.169 -24.365 1.00 69.75 386 GLY A C 1
ATOM 2863 O O . GLY A 1 386 ? -12.689 -13.767 -24.983 1.00 69.75 386 GLY A O 1
ATOM 2864 N N . ALA A 1 387 ? -13.300 -12.242 -23.438 1.00 68.62 387 ALA A N 1
ATOM 2865 C CA . ALA A 1 387 ? -11.949 -11.847 -23.034 1.00 68.62 387 ALA A CA 1
ATOM 2866 C C . ALA A 1 387 ? -11.182 -12.969 -22.312 1.00 68.62 387 ALA A C 1
ATOM 2868 O O . ALA A 1 387 ? -9.957 -12.920 -22.210 1.00 68.62 387 ALA A O 1
ATOM 2869 N N . GLY A 1 388 ? -11.895 -13.985 -21.813 1.00 70.06 388 GLY A N 1
ATOM 2870 C CA . GLY A 1 388 ? -11.328 -14.972 -20.900 1.00 70.06 388 GLY A CA 1
ATOM 2871 C C . GLY A 1 388 ? -10.945 -14.343 -19.557 1.00 70.06 388 GLY A C 1
ATOM 2872 O O . GLY A 1 388 ? -11.336 -13.221 -19.251 1.00 70.06 388 GLY A O 1
ATOM 2873 N N . GLY A 1 389 ? -10.205 -15.094 -18.743 1.00 82.38 389 GLY A N 1
ATOM 2874 C CA . GLY A 1 389 ? -9.686 -14.632 -17.456 1.00 82.38 389 GLY A CA 1
ATOM 2875 C C . GLY A 1 389 ? -10.370 -15.238 -16.234 1.00 82.38 389 GLY A C 1
ATOM 2876 O O . GLY A 1 389 ? -11.357 -15.973 -16.336 1.00 82.38 389 GLY A O 1
ATOM 2877 N N . GLN A 1 390 ? -9.757 -14.986 -15.084 1.00 90.88 390 GLN A N 1
ATOM 2878 C CA . GLN A 1 390 ? -10.024 -15.663 -13.827 1.00 90.88 390 GLN A CA 1
ATOM 2879 C C . GLN A 1 390 ? -9.993 -14.689 -12.653 1.00 90.88 390 GLN A C 1
ATOM 2881 O O . GLN A 1 390 ? -9.127 -13.817 -12.598 1.00 90.88 390 GLN A O 1
ATOM 2886 N N . TRP A 1 391 ? -10.911 -14.876 -11.703 1.00 96.12 391 TRP A N 1
ATOM 2887 C CA . TRP A 1 391 ? -10.972 -14.111 -10.461 1.00 96.12 391 TRP A CA 1
ATOM 2888 C C . TRP A 1 391 ? -10.684 -15.008 -9.264 1.00 96.12 391 TRP A C 1
ATOM 2890 O O . TRP A 1 391 ? -11.253 -16.094 -9.142 1.00 96.12 391 TRP A O 1
ATOM 2900 N N . SER A 1 392 ? -9.815 -14.550 -8.369 1.00 96.69 392 SER A N 1
ATOM 2901 C CA . SER A 1 392 ? -9.405 -15.307 -7.183 1.00 96.69 392 SER A CA 1
ATOM 2902 C C . SER A 1 392 ? -9.421 -14.430 -5.941 1.00 96.69 392 SER A C 1
ATOM 2904 O O . SER A 1 392 ? -8.849 -13.340 -5.960 1.00 96.69 392 SER A O 1
ATOM 2906 N N . LEU A 1 393 ? -10.027 -14.926 -4.861 1.00 98.50 393 LEU A N 1
ATOM 2907 C CA . LEU A 1 393 ? -10.012 -14.272 -3.557 1.00 98.50 393 LEU A CA 1
ATOM 2908 C C . LEU A 1 393 ? -8.734 -14.648 -2.797 1.00 98.50 393 LEU A C 1
ATOM 2910 O O . LEU A 1 393 ? -8.427 -15.830 -2.624 1.00 98.50 393 LEU A O 1
ATOM 2914 N N . ARG A 1 394 ? -7.994 -13.640 -2.346 1.00 97.00 394 ARG A N 1
ATOM 2915 C CA . ARG A 1 394 ? -6.746 -13.764 -1.593 1.00 97.00 394 ARG A CA 1
ATOM 2916 C C . ARG A 1 394 ? -6.960 -13.303 -0.161 1.00 97.00 394 ARG A C 1
ATOM 2918 O O . ARG A 1 394 ? -7.481 -12.209 0.037 1.00 97.00 394 ARG A O 1
ATOM 2925 N N . LEU A 1 395 ? -6.547 -14.112 0.808 1.00 97.19 395 LEU A N 1
ATOM 2926 C CA . LEU A 1 395 ? -6.316 -13.655 2.176 1.00 97.19 395 LEU A CA 1
ATOM 2927 C C . LEU A 1 395 ? -4.930 -13.009 2.218 1.00 97.19 395 LEU A C 1
ATOM 2929 O O . LEU A 1 395 ? -3.953 -13.630 1.790 1.00 97.19 395 LEU A O 1
ATOM 2933 N N . LEU A 1 396 ? -4.869 -11.771 2.695 1.00 92.31 396 LEU A N 1
ATOM 2934 C CA . LEU A 1 396 ? -3.628 -11.012 2.802 1.00 92.31 396 LEU A CA 1
ATOM 2935 C C . LEU A 1 396 ? -2.989 -11.195 4.178 1.00 92.31 396 LEU A C 1
ATOM 2937 O O . LEU A 1 396 ? -3.700 -11.466 5.149 1.00 92.31 396 LEU A O 1
ATOM 2941 N N . ASP A 1 397 ? -1.671 -11.016 4.248 1.00 83.19 397 ASP A N 1
ATOM 2942 C CA . ASP A 1 397 ? -0.888 -10.975 5.487 1.00 83.19 397 ASP A CA 1
ATOM 2943 C C . ASP A 1 397 ? -1.414 -9.933 6.501 1.00 83.19 397 ASP A C 1
ATOM 2945 O O . ASP A 1 397 ? -1.947 -8.887 6.130 1.00 83.19 397 ASP A O 1
ATOM 2949 N N . SER A 1 398 ? -1.258 -10.210 7.804 1.00 76.44 398 SER A N 1
ATOM 2950 C CA . SER A 1 398 ? -1.836 -9.390 8.888 1.00 76.44 398 SER A CA 1
ATOM 2951 C C . SER A 1 398 ? -1.286 -7.975 8.946 1.00 76.44 398 SER A C 1
ATOM 2953 O O . SER A 1 398 ? -1.923 -7.105 9.539 1.00 76.44 398 SER A O 1
ATOM 2955 N N . SER A 1 399 ? -0.115 -7.723 8.360 1.00 74.94 399 SER A N 1
ATOM 2956 C CA . SER A 1 399 ? 0.496 -6.392 8.339 1.00 74.94 399 SER A CA 1
ATOM 2957 C C . SER A 1 399 ? -0.421 -5.324 7.737 1.00 74.94 399 SER A C 1
ATOM 2959 O O . SER A 1 399 ? -0.357 -4.169 8.158 1.00 74.94 399 SER A O 1
ATOM 2961 N N . VAL A 1 400 ? -1.325 -5.696 6.822 1.00 74.38 400 VAL A N 1
ATOM 2962 C CA . VAL A 1 400 ? -2.256 -4.749 6.193 1.00 74.38 400 VAL A CA 1
ATOM 2963 C C . VAL A 1 400 ? -3.476 -4.419 7.068 1.00 74.38 400 VAL A C 1
ATOM 2965 O O . VAL A 1 400 ? -4.177 -3.441 6.821 1.00 74.38 400 VAL A O 1
ATOM 2968 N N . ASP A 1 401 ? -3.755 -5.208 8.111 1.00 77.75 401 ASP A N 1
ATOM 2969 C CA . ASP A 1 401 ? -5.030 -5.138 8.834 1.00 77.75 401 ASP A CA 1
ATOM 2970 C C . ASP A 1 401 ? -5.223 -3.825 9.606 1.00 77.75 401 ASP A C 1
ATOM 2972 O O . ASP A 1 401 ? -6.337 -3.295 9.657 1.00 77.75 401 ASP A O 1
ATOM 2976 N N . LEU A 1 402 ? -4.153 -3.308 10.219 1.00 71.88 402 LEU A N 1
ATOM 2977 C CA . LEU A 1 402 ? -4.205 -2.111 11.068 1.00 71.88 402 LEU A CA 1
ATOM 2978 C C . LEU A 1 402 ? -4.306 -0.817 10.255 1.00 71.88 402 LEU A C 1
ATOM 2980 O O . LEU A 1 402 ? -4.952 0.129 10.695 1.00 71.88 402 LEU A O 1
ATOM 2984 N N . PHE A 1 403 ? -3.718 -0.797 9.059 1.00 68.44 403 PHE A N 1
ATOM 2985 C CA . PHE A 1 403 ? -3.660 0.386 8.195 1.00 68.44 403 PHE A CA 1
ATOM 2986 C C . PHE A 1 403 ? -4.650 0.329 7.034 1.00 68.44 403 PHE A C 1
ATOM 2988 O O . PHE A 1 403 ? -4.684 1.232 6.208 1.00 68.44 403 PHE A O 1
ATOM 2995 N N . TRP A 1 404 ? -5.502 -0.697 6.990 1.00 84.19 404 TRP A N 1
ATOM 2996 C CA . TRP A 1 404 ? -6.379 -0.999 5.863 1.00 84.19 404 TRP A CA 1
ATOM 2997 C C . TRP A 1 404 ? -7.118 0.213 5.280 1.00 84.19 404 TRP A C 1
ATOM 2999 O O . TRP A 1 404 ? -7.163 0.388 4.067 1.00 84.19 404 TRP A O 1
ATOM 3009 N N . ARG A 1 405 ? -7.670 1.084 6.135 1.00 80.75 405 ARG A N 1
ATOM 3010 C CA . ARG A 1 405 ? -8.420 2.279 5.705 1.00 80.75 405 ARG A CA 1
ATOM 3011 C C . ARG A 1 405 ? -7.575 3.292 4.937 1.00 80.75 405 ARG A C 1
ATOM 3013 O O . ARG A 1 405 ? -8.114 3.984 4.078 1.00 80.75 405 ARG A O 1
ATOM 3020 N N . SER A 1 406 ? -6.288 3.394 5.246 1.00 69.19 406 SER A N 1
ATOM 3021 C CA . SER A 1 406 ? -5.341 4.280 4.567 1.00 69.19 406 SER A CA 1
ATOM 3022 C C . SER A 1 406 ? -4.498 3.557 3.515 1.00 69.19 406 SER A C 1
ATOM 3024 O O . SER A 1 406 ? -3.876 4.222 2.693 1.00 69.19 406 SER A O 1
ATOM 3026 N N . SER A 1 407 ? -4.512 2.221 3.497 1.00 71.50 407 SER A N 1
ATOM 3027 C CA . SER A 1 407 ? -3.759 1.399 2.552 1.00 71.50 407 SER A CA 1
ATOM 3028 C C . SER A 1 407 ? -4.216 1.617 1.108 1.00 71.50 407 SER A C 1
ATOM 3030 O O . SER A 1 407 ? -5.400 1.478 0.791 1.00 71.50 407 SER A O 1
ATOM 3032 N N . GLY A 1 408 ? -3.275 1.957 0.227 1.00 67.38 408 GLY A N 1
ATOM 3033 C CA . GLY A 1 408 ? -3.498 2.144 -1.206 1.00 67.38 408 GLY A CA 1
ATOM 3034 C C . GLY A 1 408 ? -3.241 0.875 -2.021 1.00 67.38 408 GLY A C 1
ATOM 3035 O O . GLY A 1 408 ? -3.051 -0.217 -1.484 1.00 67.38 408 GLY A O 1
ATOM 3036 N N . TYR A 1 409 ? -3.201 1.011 -3.350 1.00 76.06 409 TYR A N 1
ATOM 3037 C CA . TYR A 1 409 ? -2.807 -0.090 -4.238 1.00 76.06 409 TYR A CA 1
ATOM 3038 C C . TYR A 1 409 ? -1.420 -0.634 -3.886 1.00 76.06 409 TYR A C 1
ATOM 3040 O O . TYR A 1 409 ? -1.215 -1.841 -3.919 1.00 76.06 409 TYR A O 1
ATOM 3048 N N . TRP A 1 410 ? -0.482 0.237 -3.517 1.00 59.97 410 TRP A N 1
ATOM 3049 C CA . TRP A 1 410 ? 0.867 -0.157 -3.132 1.00 59.97 410 TRP A CA 1
ATOM 3050 C C . TRP A 1 410 ? 0.864 -1.125 -1.944 1.00 59.97 410 TRP A C 1
ATOM 3052 O O . TRP A 1 410 ? 1.391 -2.233 -2.036 1.00 59.97 410 TRP A O 1
ATOM 3062 N N . ASP A 1 411 ? 0.176 -0.755 -0.867 1.00 64.06 411 ASP A N 1
ATOM 3063 C CA . ASP A 1 411 ? 0.109 -1.558 0.352 1.00 64.06 411 ASP A CA 1
ATOM 3064 C C . ASP A 1 411 ? -0.655 -2.867 0.121 1.00 64.06 411 ASP A C 1
ATOM 3066 O O . ASP A 1 411 ? -0.193 -3.937 0.501 1.00 64.06 411 ASP A O 1
ATOM 3070 N N . ILE A 1 412 ? -1.808 -2.795 -0.552 1.00 77.81 412 ILE A N 1
ATOM 3071 C CA . ILE A 1 412 ? -2.735 -3.925 -0.703 1.00 77.81 412 ILE A CA 1
ATOM 3072 C C . ILE A 1 412 ? -2.299 -4.890 -1.805 1.00 77.81 412 ILE A C 1
ATOM 3074 O O . ILE A 1 412 ? -2.566 -6.089 -1.706 1.00 77.81 412 ILE A O 1
ATOM 3078 N N . VAL A 1 413 ? -1.690 -4.393 -2.884 1.00 77.25 413 VAL A N 1
ATOM 3079 C CA . VAL A 1 413 ? -1.334 -5.199 -4.062 1.00 77.25 413 VAL A CA 1
ATOM 3080 C C . VAL A 1 413 ? 0.127 -5.610 -4.052 1.00 77.25 413 VAL A C 1
ATOM 3082 O O . VAL A 1 413 ? 0.422 -6.765 -4.363 1.00 77.25 413 VAL A O 1
ATOM 3085 N N . VAL A 1 414 ? 1.020 -4.677 -3.721 1.00 61.97 414 VAL A N 1
ATOM 3086 C CA . VAL A 1 414 ? 2.458 -4.851 -3.933 1.00 61.97 414 VAL A CA 1
ATOM 3087 C C . VAL A 1 414 ? 3.180 -5.308 -2.671 1.00 61.97 414 VAL A C 1
ATOM 3089 O O . VAL A 1 414 ? 3.989 -6.228 -2.753 1.00 61.97 414 VAL A O 1
ATOM 3092 N N . LEU A 1 415 ? 2.882 -4.705 -1.517 1.00 59.06 415 LEU A N 1
ATOM 3093 C CA . LEU A 1 415 ? 3.544 -5.041 -0.252 1.00 59.06 415 LEU A CA 1
ATOM 3094 C C . LEU A 1 415 ? 2.881 -6.205 0.486 1.00 59.06 415 LEU A C 1
ATOM 3096 O O . LEU A 1 415 ? 3.583 -7.057 1.027 1.00 59.06 415 LEU A O 1
ATOM 3100 N N . ALA A 1 416 ? 1.548 -6.245 0.529 1.00 66.31 416 ALA A N 1
ATOM 3101 C CA . ALA A 1 416 ? 0.833 -7.288 1.251 1.00 66.31 416 ALA A 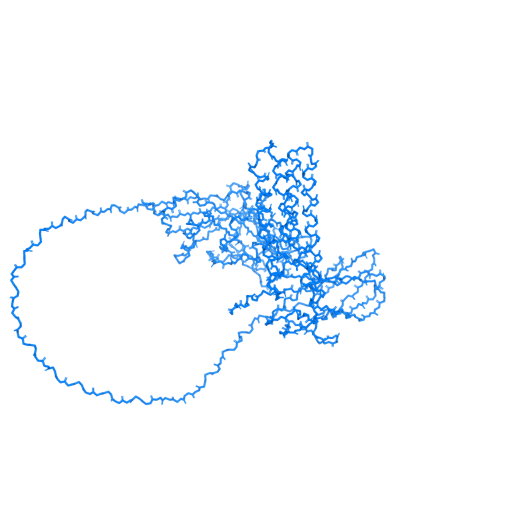CA 1
ATOM 3102 C C . ALA A 1 416 ? 1.029 -8.655 0.583 1.00 66.31 416 ALA A C 1
ATOM 3104 O O . ALA A 1 416 ? 0.529 -8.917 -0.519 1.00 66.31 416 ALA A O 1
ATOM 3105 N N . GLU A 1 417 ? 1.727 -9.548 1.285 1.00 73.75 417 GLU A N 1
ATOM 3106 C CA . GLU A 1 417 ? 1.872 -10.934 0.866 1.00 73.75 417 GLU A CA 1
ATOM 3107 C C . GLU A 1 417 ? 0.514 -11.647 0.871 1.00 73.75 417 GLU A C 1
ATOM 3109 O O . GLU A 1 417 ? -0.367 -11.397 1.698 1.00 73.75 417 GLU A O 1
ATOM 3114 N N . VAL A 1 418 ? 0.342 -12.563 -0.081 1.00 88.19 418 VAL A N 1
ATOM 3115 C CA . VAL A 1 418 ? -0.824 -13.444 -0.135 1.00 88.19 418 VAL A CA 1
ATOM 3116 C C . VAL A 1 418 ? -0.529 -14.668 0.718 1.00 88.19 418 VAL A C 1
ATOM 3118 O O . VAL A 1 418 ? 0.281 -15.508 0.329 1.00 88.19 418 VAL A O 1
ATOM 3121 N N . GLU A 1 419 ? -1.220 -14.803 1.847 1.00 77.94 419 GLU A N 1
ATOM 3122 C CA . GLU A 1 419 ? -1.104 -15.998 2.685 1.00 77.94 419 GLU A CA 1
ATOM 3123 C C . GLU A 1 419 ? -1.845 -17.182 2.071 1.00 77.94 419 GLU A C 1
ATOM 3125 O O . GLU A 1 419 ? -1.332 -18.297 2.026 1.00 77.94 419 GLU A O 1
ATOM 3130 N N . GLU A 1 420 ? -3.073 -16.946 1.602 1.00 91.75 420 GLU A N 1
ATOM 3131 C CA . GLU A 1 420 ? -3.955 -18.008 1.132 1.00 91.75 420 GLU A CA 1
ATOM 3132 C C . GLU A 1 420 ? -4.809 -17.570 -0.053 1.00 91.75 420 GLU A C 1
ATOM 3134 O O . GLU A 1 420 ? -5.178 -16.408 -0.217 1.00 91.75 420 GLU A O 1
ATOM 3139 N N . THR A 1 421 ? -5.192 -18.549 -0.870 1.00 95.25 421 THR A N 1
ATOM 3140 C CA . THR A 1 421 ? -6.229 -18.384 -1.897 1.00 95.25 421 THR A CA 1
ATOM 3141 C C . THR A 1 421 ? -7.476 -19.124 -1.456 1.00 95.25 421 THR A C 1
ATOM 3143 O O . THR A 1 421 ? -7.424 -20.336 -1.236 1.00 95.25 421 THR A O 1
ATOM 3146 N N . ILE A 1 422 ? -8.586 -18.409 -1.298 1.00 96.31 422 ILE A N 1
ATOM 3147 C CA . ILE A 1 422 ? -9.809 -18.949 -0.701 1.00 96.31 422 ILE A CA 1
ATOM 3148 C C . ILE A 1 422 ? -10.813 -19.302 -1.794 1.00 96.31 422 ILE A C 1
ATOM 3150 O O . ILE A 1 422 ? -11.097 -18.493 -2.674 1.00 96.31 422 ILE A O 1
ATOM 3154 N N . GLY A 1 423 ? -11.397 -20.497 -1.697 1.00 88.44 423 GLY A N 1
ATOM 3155 C CA . GLY A 1 423 ? -12.471 -20.932 -2.583 1.00 88.44 423 GLY A CA 1
ATOM 3156 C C . GLY A 1 423 ? -12.068 -21.154 -4.049 1.00 88.44 423 GLY A C 1
ATOM 3157 O O . GLY A 1 423 ? -10.883 -21.261 -4.376 1.00 88.44 423 GLY A O 1
ATOM 3158 N N . PRO A 1 424 ? -13.062 -21.308 -4.946 1.00 93.75 424 PRO A N 1
ATOM 3159 C CA . PRO A 1 424 ? -12.799 -21.578 -6.350 1.00 93.75 424 PRO A CA 1
ATOM 3160 C C . PRO A 1 424 ? -12.268 -20.333 -7.065 1.00 93.75 424 PRO A C 1
ATOM 3162 O O . PRO A 1 424 ? -12.674 -19.205 -6.787 1.00 93.75 424 PRO A O 1
ATOM 3165 N N . VAL A 1 425 ? -11.412 -20.563 -8.056 1.00 93.38 425 VAL A N 1
ATOM 3166 C CA . VAL A 1 425 ? -11.083 -19.548 -9.057 1.00 93.38 425 VAL A CA 1
ATOM 3167 C C . VAL A 1 425 ? -12.270 -19.433 -10.011 1.00 93.38 425 VAL A C 1
ATOM 3169 O O . VAL A 1 425 ? -12.648 -20.418 -10.645 1.00 93.38 425 VAL A O 1
ATOM 3172 N N . LEU A 1 426 ? -12.867 -18.248 -10.091 1.00 95.44 426 LEU A N 1
ATOM 3173 C CA . LEU A 1 426 ? -14.067 -17.995 -10.886 1.00 95.44 426 LEU A CA 1
ATOM 3174 C C . LEU A 1 426 ? -13.699 -17.649 -12.325 1.00 95.44 426 LEU A C 1
ATOM 3176 O O . LEU A 1 426 ? -12.730 -16.931 -12.562 1.00 95.44 426 LEU A O 1
ATOM 3180 N N . GLY A 1 427 ? -14.498 -18.105 -13.283 1.00 91.31 427 GLY A N 1
ATOM 3181 C CA . GLY A 1 427 ? -14.493 -17.604 -14.655 1.00 91.31 427 GLY A CA 1
ATOM 3182 C C . GLY A 1 427 ? -15.679 -16.676 -14.917 1.00 91.31 427 GLY A C 1
ATOM 3183 O O . GLY A 1 427 ? -16.610 -16.580 -14.123 1.00 91.31 427 GLY A O 1
ATOM 3184 N N . ALA A 1 428 ? -15.702 -16.034 -16.086 1.00 90.31 428 ALA A N 1
ATOM 3185 C CA . ALA A 1 428 ? -16.776 -15.102 -16.448 1.00 90.31 428 ALA A CA 1
ATOM 3186 C C . ALA A 1 428 ? -18.185 -15.738 -16.446 1.00 90.31 428 ALA A C 1
ATOM 3188 O O . ALA A 1 428 ? -19.174 -15.033 -16.264 1.00 90.31 428 ALA A O 1
ATOM 3189 N N . ALA A 1 429 ? -18.287 -17.060 -16.632 1.00 91.88 429 ALA A N 1
ATOM 3190 C CA . ALA A 1 429 ? -19.553 -17.796 -16.585 1.00 91.88 429 ALA A CA 1
ATOM 3191 C C . ALA A 1 429 ? -20.142 -17.921 -15.166 1.00 91.88 429 ALA A C 1
ATOM 3193 O O . ALA A 1 429 ? -21.341 -18.156 -15.031 1.00 91.88 429 ALA A O 1
ATOM 3194 N N . ASP A 1 430 ? -19.316 -17.748 -14.131 1.00 94.69 430 ASP A N 1
ATOM 3195 C CA . ASP A 1 430 ? -19.721 -17.814 -12.724 1.00 94.69 430 ASP A CA 1
ATOM 3196 C C . ASP A 1 430 ? -20.206 -16.451 -12.191 1.00 94.69 430 ASP A C 1
ATOM 3198 O O . ASP A 1 430 ? -20.660 -16.347 -11.049 1.00 94.69 430 ASP A O 1
ATOM 3202 N N . LEU A 1 431 ? -20.091 -15.391 -13.001 1.00 95.75 431 LEU A N 1
ATOM 3203 C CA . LEU A 1 431 ? -20.336 -14.006 -12.609 1.00 95.75 431 LEU A CA 1
ATOM 3204 C C . LEU A 1 431 ? -21.657 -13.477 -13.178 1.00 95.75 431 LEU A C 1
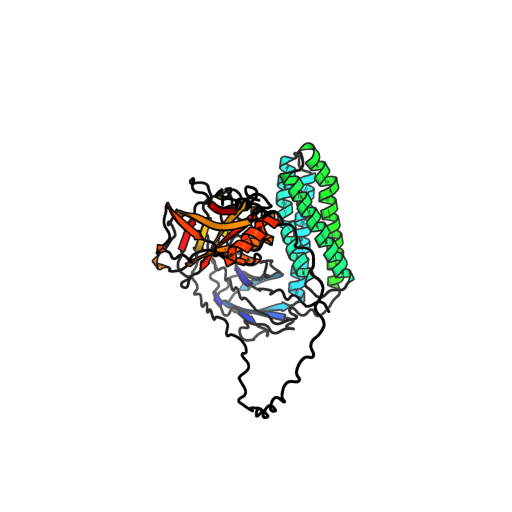ATOM 3206 O O . LEU A 1 431 ? -22.035 -13.748 -14.318 1.00 95.75 431 LEU A O 1
ATOM 3210 N N . GLY A 1 432 ? -22.355 -12.655 -12.396 1.00 93.88 432 GLY A N 1
ATOM 3211 C CA . GLY A 1 432 ? -23.595 -12.016 -12.826 1.00 93.88 432 GLY A CA 1
ATOM 3212 C C . GLY A 1 432 ? -24.196 -11.103 -11.764 1.00 93.88 432 GLY A C 1
ATOM 3213 O O . GLY A 1 432 ? -23.861 -11.188 -10.585 1.00 93.88 432 GLY A O 1
ATOM 3214 N N . VAL A 1 433 ? -25.106 -10.220 -12.179 1.00 94.81 433 VAL A N 1
ATOM 3215 C CA . VAL A 1 433 ? -25.840 -9.347 -11.248 1.00 94.81 433 VAL A CA 1
ATOM 3216 C C . VAL A 1 433 ? -26.757 -10.194 -10.359 1.00 94.81 433 VAL A C 1
ATOM 3218 O O . VAL A 1 433 ? -27.535 -11.001 -10.865 1.00 94.81 433 VAL A O 1
ATOM 3221 N N . GLY A 1 434 ? -26.669 -10.004 -9.042 1.00 93.69 434 GLY A N 1
ATOM 3222 C CA . GLY A 1 434 ? -27.418 -10.754 -8.032 1.00 93.69 434 GLY A CA 1
ATOM 3223 C C . GLY A 1 434 ? -26.915 -12.180 -7.789 1.00 93.69 434 GLY A C 1
ATOM 3224 O O . GLY A 1 434 ? -27.519 -12.905 -7.001 1.00 93.69 434 GLY A O 1
ATOM 3225 N N . ILE A 1 435 ? -25.833 -12.599 -8.451 1.00 96.25 435 ILE A N 1
ATOM 3226 C CA . ILE A 1 435 ? -25.196 -13.892 -8.197 1.00 96.25 435 ILE A CA 1
ATOM 3227 C C . ILE A 1 435 ? -24.308 -13.764 -6.962 1.00 96.25 435 ILE A C 1
ATOM 3229 O O . ILE A 1 435 ? -23.473 -12.863 -6.888 1.00 96.25 435 ILE A O 1
ATOM 3233 N N . VAL A 1 436 ? -24.500 -14.669 -6.001 1.00 97.56 436 VAL A N 1
ATOM 3234 C CA . VAL A 1 436 ? -23.658 -14.783 -4.806 1.00 97.56 436 VAL A CA 1
ATOM 3235 C C . VAL A 1 436 ? -22.555 -15.795 -5.090 1.00 97.56 436 VAL A C 1
ATOM 3237 O O . VAL A 1 436 ? -22.828 -16.980 -5.288 1.00 97.56 436 VAL A O 1
ATOM 3240 N N . ASN A 1 437 ? -21.311 -15.330 -5.106 1.00 98.25 437 ASN A N 1
ATOM 3241 C CA . ASN A 1 437 ? -20.132 -16.179 -5.193 1.00 98.25 437 ASN A CA 1
ATOM 3242 C C . ASN A 1 437 ? -19.657 -16.532 -3.779 1.00 98.25 437 ASN A C 1
ATOM 3244 O O . ASN A 1 437 ? -19.461 -15.644 -2.949 1.00 98.25 437 ASN A O 1
ATOM 3248 N N . VAL A 1 438 ? -19.484 -17.829 -3.511 1.00 98.38 438 VAL A N 1
ATOM 3249 C CA . VAL A 1 438 ? -19.097 -18.356 -2.194 1.00 98.38 438 VAL A CA 1
ATOM 3250 C C . VAL A 1 438 ? -17.679 -18.911 -2.258 1.00 98.38 438 VAL A C 1
ATOM 3252 O O . VAL A 1 438 ? -17.380 -19.777 -3.082 1.00 98.38 438 VAL A O 1
ATOM 3255 N N . PHE A 1 439 ? -16.828 -18.441 -1.352 1.00 98.44 439 PHE A N 1
ATOM 3256 C CA . PHE A 1 439 ? -15.431 -18.830 -1.221 1.00 98.44 439 PHE A CA 1
ATOM 3257 C C . PHE A 1 439 ? -15.223 -19.549 0.122 1.00 98.44 439 PHE A C 1
ATOM 3259 O O . PHE A 1 439 ? -14.983 -18.891 1.138 1.00 98.44 439 PHE A O 1
ATOM 3266 N N . PRO A 1 440 ? -15.369 -20.886 0.170 1.00 98.00 440 PRO A N 1
ATOM 3267 C CA . PRO A 1 440 ? -15.175 -21.648 1.398 1.00 98.00 440 PRO A CA 1
ATOM 3268 C C . PRO A 1 440 ? -13.690 -21.787 1.749 1.00 98.00 440 PRO A C 1
ATOM 3270 O O . PRO A 1 440 ? -12.851 -22.002 0.869 1.00 98.00 440 PRO A O 1
ATOM 3273 N N . PHE A 1 441 ? -13.384 -21.722 3.043 1.00 98.00 441 PHE A N 1
ATOM 3274 C CA . PHE A 1 441 ? -12.073 -22.082 3.574 1.00 98.00 441 PHE A CA 1
ATOM 3275 C C . PHE A 1 441 ? -11.922 -23.601 3.582 1.00 98.00 441 PHE A C 1
ATOM 3277 O O . PHE A 1 441 ? -12.842 -24.334 3.954 1.00 98.00 441 PHE A O 1
ATOM 3284 N N . ARG A 1 442 ? -10.739 -24.078 3.200 1.00 96.81 442 ARG A N 1
ATOM 3285 C CA . ARG A 1 442 ? -10.339 -25.470 3.425 1.00 96.81 442 ARG A CA 1
ATOM 3286 C C . ARG A 1 442 ? -9.930 -25.660 4.888 1.00 96.81 442 ARG A C 1
ATOM 3288 O O . ARG A 1 442 ? -9.551 -24.698 5.553 1.00 96.81 442 ARG A O 1
ATOM 3295 N N . GLU A 1 443 ? -9.977 -26.895 5.385 1.00 93.62 443 GLU A N 1
ATOM 3296 C CA . GLU A 1 443 ? -9.616 -27.205 6.781 1.00 93.62 443 GLU A CA 1
ATOM 3297 C C . GLU A 1 443 ? -8.196 -26.734 7.142 1.00 93.62 443 GLU A C 1
ATOM 3299 O O . GLU A 1 443 ? -7.973 -26.251 8.246 1.00 93.62 443 GLU A O 1
ATOM 3304 N N . ASP A 1 444 ? -7.251 -26.800 6.198 1.00 95.12 444 ASP A N 1
ATOM 3305 C CA . ASP A 1 444 ? -5.870 -26.334 6.370 1.00 95.12 444 ASP A CA 1
ATOM 3306 C C . ASP A 1 444 ? -5.726 -24.802 6.393 1.00 95.12 444 ASP A C 1
ATOM 3308 O O . ASP A 1 444 ? -4.712 -24.297 6.867 1.00 95.12 444 ASP A O 1
ATOM 3312 N N . GLN A 1 445 ? -6.742 -24.061 5.940 1.00 96.50 445 GLN A N 1
ATOM 3313 C CA . GLN A 1 445 ? -6.743 -22.593 5.882 1.00 96.50 445 GLN A CA 1
ATOM 3314 C C . GLN A 1 445 ? -7.410 -21.950 7.103 1.00 96.50 445 GLN A C 1
ATOM 3316 O O . GLN A 1 445 ? -7.111 -20.805 7.440 1.00 96.50 445 GLN A O 1
ATOM 3321 N N . VAL A 1 446 ? -8.301 -22.673 7.792 1.00 97.75 446 VAL A N 1
ATOM 3322 C CA . VAL A 1 446 ? -8.992 -22.189 9.003 1.00 97.75 446 VAL A CA 1
ATOM 3323 C C . VAL A 1 446 ? -8.025 -21.678 10.087 1.00 97.75 446 VAL A C 1
ATOM 3325 O O . VAL A 1 446 ? -8.307 -20.619 10.656 1.00 97.75 446 VAL A O 1
ATOM 3328 N N . PRO A 1 447 ? -6.862 -22.317 10.345 1.00 96.00 447 PRO A N 1
ATOM 3329 C CA . PRO A 1 447 ? -5.895 -21.808 11.315 1.00 96.00 447 PRO A CA 1
ATOM 3330 C C . PRO A 1 447 ? -5.405 -20.376 11.049 1.00 96.00 447 PRO A C 1
ATOM 3332 O O . PRO A 1 447 ? -5.100 -19.675 12.008 1.00 96.00 447 PRO A O 1
ATOM 3335 N N . ARG A 1 448 ? -5.381 -19.903 9.792 1.00 92.88 448 ARG A N 1
ATOM 3336 C CA . ARG A 1 448 ? -5.020 -18.507 9.469 1.00 92.88 448 ARG A CA 1
ATOM 3337 C C . ARG A 1 448 ? -6.057 -17.517 9.976 1.00 92.88 448 ARG A C 1
ATOM 3339 O O . ARG A 1 448 ? -5.718 -16.489 10.550 1.00 92.88 448 ARG A O 1
ATOM 3346 N N . LEU A 1 449 ? -7.336 -17.858 9.848 1.00 95.44 449 LEU A N 1
ATOM 3347 C CA . LEU A 1 449 ? -8.408 -17.026 10.387 1.00 95.44 449 LEU A CA 1
ATOM 3348 C C . LEU A 1 449 ? -8.441 -17.065 11.924 1.00 95.44 449 LEU A C 1
ATOM 3350 O O . LEU A 1 449 ? -8.720 -16.047 12.556 1.00 95.44 449 LEU A O 1
ATOM 3354 N N . GLN A 1 450 ? -8.103 -18.208 12.533 1.00 96.50 450 GLN A N 1
ATOM 3355 C CA . GLN A 1 450 ? -7.910 -18.299 13.984 1.00 96.50 450 GLN A CA 1
ATOM 3356 C C . GLN A 1 450 ? -6.749 -17.411 14.454 1.00 96.50 450 GLN A C 1
ATOM 3358 O O . GLN A 1 450 ? -6.868 -16.723 15.465 1.00 96.50 450 GLN A O 1
ATOM 3363 N N . GLU A 1 451 ? -5.632 -17.407 13.725 1.00 89.81 451 GLU A N 1
ATOM 3364 C CA . GLU A 1 451 ? -4.487 -16.537 14.001 1.00 89.81 451 GLU A CA 1
ATOM 3365 C C . GLU A 1 451 ? -4.893 -15.060 13.954 1.00 89.81 451 GLU A C 1
ATOM 3367 O O . GLU A 1 451 ? -4.564 -14.312 14.875 1.00 89.81 451 GLU A O 1
ATOM 3372 N N . ARG A 1 452 ? -5.699 -14.655 12.965 1.00 89.81 452 ARG A N 1
ATOM 3373 C CA . ARG A 1 452 ? -6.278 -13.305 12.894 1.00 89.81 452 ARG A CA 1
ATOM 3374 C C . ARG A 1 452 ? -7.152 -12.956 14.093 1.00 89.81 452 ARG A C 1
ATOM 3376 O O . ARG A 1 452 ? -6.966 -11.891 14.677 1.00 89.81 452 ARG A O 1
ATOM 3383 N N . LEU A 1 453 ? -8.050 -13.851 14.513 1.00 93.69 453 LEU A N 1
ATOM 3384 C CA . LEU A 1 453 ? -8.870 -13.642 15.715 1.00 93.69 453 LEU A CA 1
ATOM 3385 C C . LEU A 1 453 ? -8.004 -13.417 16.966 1.00 93.69 453 LEU A C 1
ATOM 3387 O O . LEU A 1 453 ? -8.316 -12.560 17.787 1.00 93.69 453 LEU A O 1
ATOM 3391 N N . ASN A 1 454 ? -6.899 -14.156 17.082 1.00 86.50 454 ASN A N 1
ATOM 3392 C CA . ASN A 1 454 ? -5.995 -14.091 18.229 1.00 86.50 454 ASN A CA 1
ATOM 3393 C C . ASN A 1 454 ? -5.041 -12.882 18.201 1.00 86.50 454 ASN A C 1
ATOM 3395 O O . ASN A 1 454 ? -4.375 -12.622 19.205 1.00 86.50 454 ASN A O 1
ATOM 3399 N N . THR A 1 455 ? -4.921 -12.188 17.065 1.00 83.38 455 THR A N 1
ATOM 3400 C CA . THR A 1 455 ? -3.932 -11.120 16.850 1.00 83.38 455 THR A CA 1
ATOM 3401 C C . THR A 1 455 ? -4.600 -9.785 16.534 1.00 83.38 455 THR A C 1
ATOM 3403 O O . THR A 1 455 ? -4.878 -9.008 17.443 1.00 83.38 455 THR A O 1
ATOM 3406 N N . THR A 1 456 ? -4.855 -9.499 15.258 1.00 82.69 456 THR A N 1
ATOM 3407 C CA . THR A 1 456 ? -5.368 -8.207 14.781 1.00 82.69 456 THR A CA 1
ATOM 3408 C C . THR A 1 456 ? -6.871 -8.052 15.009 1.00 82.69 456 THR A C 1
ATOM 3410 O O . THR A 1 456 ? -7.393 -6.938 14.958 1.00 82.69 456 THR A O 1
ATOM 3413 N N . GLY A 1 457 ? -7.586 -9.160 15.230 1.00 90.50 457 GLY A N 1
ATOM 3414 C CA . GLY A 1 457 ? -9.046 -9.193 15.276 1.00 90.50 457 GLY A CA 1
ATOM 3415 C C . GLY A 1 457 ? -9.691 -8.845 13.931 1.00 90.50 457 GLY A C 1
ATOM 3416 O O . GLY A 1 457 ? -10.881 -8.540 13.888 1.00 90.50 457 GLY A O 1
ATOM 3417 N N . ARG A 1 458 ? -8.926 -8.856 12.832 1.00 92.00 458 ARG A N 1
ATOM 3418 C CA . ARG A 1 458 ? -9.354 -8.426 11.496 1.00 92.00 458 ARG A CA 1
ATOM 3419 C C . ARG A 1 458 ? -8.903 -9.434 10.447 1.00 92.00 458 ARG A C 1
ATOM 3421 O O . ARG A 1 458 ? -7.885 -10.088 10.612 1.00 92.00 458 ARG A O 1
ATOM 3428 N N . ALA A 1 459 ? -9.668 -9.572 9.370 1.00 97.00 459 ALA A N 1
ATOM 3429 C CA . ALA A 1 459 ? -9.270 -10.383 8.222 1.00 97.00 459 ALA A CA 1
ATOM 3430 C C . ALA A 1 459 ? -9.476 -9.595 6.928 1.00 97.00 459 ALA A C 1
ATOM 3432 O O . ALA A 1 459 ? -10.612 -9.241 6.597 1.00 97.00 459 ALA A O 1
ATOM 3433 N N . SER A 1 460 ? -8.381 -9.328 6.216 1.00 98.12 460 SER A N 1
ATOM 3434 C CA . SER A 1 460 ? -8.362 -8.508 5.002 1.00 98.12 460 SER A CA 1
ATOM 3435 C C . SER A 1 460 ? -8.163 -9.359 3.748 1.00 98.12 460 SER A C 1
ATOM 3437 O O . SER A 1 460 ? -7.307 -10.244 3.699 1.00 98.12 460 SER A O 1
ATOM 3439 N N . PHE A 1 461 ? -8.965 -9.089 2.720 1.00 98.56 461 PHE A N 1
ATOM 3440 C CA . PHE A 1 461 ? -8.985 -9.850 1.479 1.00 98.56 461 PHE A CA 1
ATOM 3441 C C . PHE A 1 461 ? -8.882 -8.950 0.257 1.00 98.56 461 PHE A C 1
ATOM 3443 O O . PHE A 1 461 ? -9.408 -7.835 0.225 1.00 98.56 461 PHE A O 1
ATOM 3450 N N . ARG A 1 462 ? -8.279 -9.506 -0.793 1.00 98.06 462 ARG A N 1
ATOM 3451 C CA . ARG A 1 462 ? -8.171 -8.900 -2.119 1.00 98.06 462 ARG A CA 1
ATOM 3452 C C . ARG A 1 462 ? -8.708 -9.844 -3.185 1.00 98.06 462 ARG A C 1
ATOM 3454 O O . ARG A 1 462 ? -8.438 -11.040 -3.156 1.00 98.06 462 ARG A O 1
ATOM 3461 N N . LEU A 1 463 ? -9.454 -9.318 -4.143 1.00 98.12 463 LEU A N 1
ATOM 3462 C CA . LEU A 1 463 ? -9.838 -10.011 -5.363 1.00 98.12 463 LEU A CA 1
ATOM 3463 C C . LEU A 1 463 ? -8.845 -9.663 -6.467 1.00 98.12 463 LEU A C 1
ATOM 3465 O O . LEU A 1 463 ? -8.697 -8.498 -6.831 1.00 98.12 463 LEU A O 1
ATOM 3469 N N . ASP A 1 464 ? -8.211 -10.689 -7.022 1.00 93.94 464 ASP A N 1
ATOM 3470 C CA . ASP A 1 464 ? -7.323 -10.558 -8.175 1.00 93.94 464 ASP A CA 1
ATOM 3471 C C . ASP A 1 464 ? -8.044 -10.947 -9.456 1.00 93.94 464 ASP A C 1
ATOM 3473 O O . ASP A 1 464 ? -8.890 -11.842 -9.450 1.00 93.94 464 ASP A O 1
ATOM 3477 N N . TYR A 1 465 ? -7.642 -10.322 -10.561 1.00 91.50 465 TYR A N 1
ATOM 3478 C CA . TYR A 1 465 ? -7.995 -10.744 -11.907 1.00 91.50 465 TYR A CA 1
ATOM 3479 C C . TYR A 1 465 ? -6.738 -11.159 -12.673 1.00 91.50 465 TYR A C 1
ATOM 3481 O O . TYR A 1 465 ? -5.762 -10.417 -12.730 1.00 91.50 465 TYR A O 1
ATOM 3489 N N . THR A 1 466 ? -6.765 -12.340 -13.285 1.00 80.12 466 THR A N 1
ATOM 3490 C CA . THR A 1 466 ? -5.697 -12.841 -14.162 1.00 80.12 466 THR A CA 1
ATOM 3491 C C . THR A 1 466 ? -6.257 -13.152 -15.537 1.00 80.12 466 THR A C 1
ATOM 3493 O O . THR A 1 466 ? -7.327 -13.741 -15.664 1.00 80.12 466 THR A O 1
ATOM 3496 N N . THR A 1 467 ? -5.536 -12.774 -16.589 1.00 73.31 467 THR A N 1
ATOM 3497 C CA . THR A 1 467 ? -5.948 -13.014 -17.975 1.00 73.31 467 THR A CA 1
ATOM 3498 C C . THR A 1 467 ? -4.800 -13.533 -18.816 1.00 73.31 467 THR A C 1
ATOM 3500 O O . THR A 1 467 ? -3.641 -13.228 -18.564 1.00 73.31 467 THR A O 1
ATOM 3503 N N . TRP A 1 468 ? -5.154 -14.297 -19.843 1.00 62.66 468 TRP A N 1
ATOM 3504 C CA . TRP A 1 468 ? -4.243 -14.750 -20.893 1.00 62.66 468 TRP A CA 1
ATOM 3505 C C . TRP A 1 468 ? -4.328 -13.850 -22.136 1.00 62.66 468 TRP A C 1
ATOM 3507 O O . TRP A 1 468 ? -3.605 -14.062 -23.103 1.00 62.66 468 TRP A O 1
ATOM 3517 N N . LEU A 1 469 ? -5.250 -12.877 -22.133 1.00 66.06 469 LEU A N 1
ATOM 3518 C CA . LEU A 1 469 ? -5.536 -11.956 -23.231 1.00 66.06 469 LEU A CA 1
ATOM 3519 C C . LEU A 1 469 ? -5.651 -10.524 -22.671 1.00 66.06 469 LEU A C 1
ATOM 3521 O O . LEU A 1 469 ? -6.761 -10.042 -22.428 1.00 66.06 469 LEU A O 1
ATOM 3525 N N . PRO A 1 470 ? -4.524 -9.830 -22.434 1.00 59.16 470 PRO A N 1
ATOM 3526 C CA . PRO A 1 470 ? -4.517 -8.544 -21.736 1.00 59.16 470 PRO A CA 1
ATOM 3527 C C . PRO A 1 470 ? -5.138 -7.401 -22.548 1.00 59.16 470 PRO A C 1
ATOM 3529 O O . P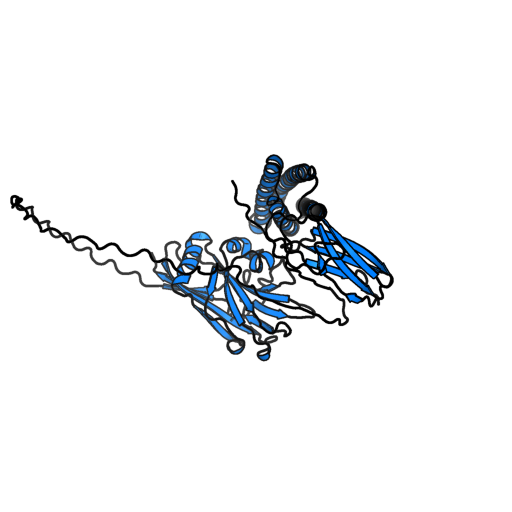RO A 1 470 ? -5.453 -6.366 -21.985 1.00 59.16 470 PRO A O 1
ATOM 3532 N N . HIS A 1 471 ? -5.381 -7.574 -23.850 1.00 63.47 471 HIS A N 1
ATOM 3533 C CA . HIS A 1 471 ? -5.895 -6.515 -24.729 1.00 63.47 471 HIS A CA 1
ATOM 3534 C C . HIS A 1 471 ? -7.405 -6.267 -24.633 1.00 63.47 471 HIS A C 1
ATOM 3536 O O . HIS A 1 471 ? -7.905 -5.305 -25.221 1.00 63.47 471 HIS A O 1
ATOM 3542 N N . PHE A 1 472 ? -8.145 -7.100 -23.901 1.00 67.94 472 PHE A N 1
ATOM 3543 C CA . PHE A 1 472 ? -9.582 -6.917 -23.723 1.00 67.94 472 PHE A CA 1
ATOM 3544 C C . PHE A 1 472 ? -9.885 -6.225 -22.400 1.00 67.94 472 PHE A C 1
ATOM 3546 O O . PHE A 1 472 ? -9.439 -6.651 -21.335 1.00 67.94 472 PHE A O 1
ATOM 3553 N N . LYS A 1 473 ? -10.693 -5.161 -22.467 1.00 80.94 473 LYS A N 1
ATOM 3554 C CA . LYS A 1 473 ? -11.272 -4.561 -21.268 1.00 80.94 473 LYS A CA 1
ATOM 3555 C C . LYS A 1 473 ? -12.250 -5.552 -20.660 1.00 80.94 473 LYS A C 1
ATOM 3557 O O . LYS A 1 473 ? -13.253 -5.879 -21.288 1.00 80.94 473 LYS A O 1
ATOM 3562 N N . THR A 1 474 ? -11.985 -5.965 -19.431 1.00 88.38 474 THR A N 1
ATOM 3563 C CA . THR A 1 474 ? -12.916 -6.799 -18.683 1.00 88.38 474 THR A CA 1
ATOM 3564 C C . THR A 1 474 ? -12.828 -6.489 -17.200 1.00 88.38 474 THR A C 1
ATOM 3566 O O . THR A 1 474 ? -11.773 -6.605 -16.582 1.00 88.38 474 THR A O 1
ATOM 3569 N N . ILE A 1 475 ? -13.936 -6.004 -16.644 1.00 90.31 475 ILE A N 1
ATOM 3570 C CA . ILE A 1 475 ? -14.071 -5.651 -15.231 1.00 90.31 475 ILE A CA 1
ATOM 3571 C C . ILE A 1 475 ? -15.434 -6.128 -14.746 1.00 90.31 475 ILE A C 1
ATOM 3573 O O . ILE A 1 475 ? -16.462 -5.859 -15.375 1.00 90.31 475 ILE A O 1
ATOM 3577 N N . PHE A 1 476 ? -15.438 -6.784 -13.592 1.00 94.88 476 PHE A N 1
ATOM 3578 C CA . PHE A 1 476 ? -16.646 -7.124 -12.857 1.00 94.88 476 PHE A CA 1
ATOM 3579 C C . PHE A 1 476 ? -16.746 -6.307 -11.564 1.00 94.88 476 PHE A C 1
ATOM 3581 O O . PHE A 1 476 ? -15.729 -5.896 -11.007 1.00 94.88 476 PHE A O 1
ATOM 3588 N N . ALA A 1 477 ? -17.973 -6.049 -11.107 1.00 93.81 477 ALA A N 1
ATOM 3589 C CA . ALA A 1 477 ? -18.237 -5.351 -9.852 1.00 93.81 477 ALA A CA 1
ATOM 3590 C C . ALA A 1 477 ? -19.055 -6.220 -8.898 1.00 93.81 477 ALA A C 1
ATOM 3592 O O . ALA A 1 477 ? -20.178 -6.621 -9.231 1.00 93.81 477 ALA A O 1
ATOM 3593 N N . TRP A 1 478 ? -18.520 -6.419 -7.696 1.00 96.19 478 TRP A N 1
ATOM 3594 C CA . TRP A 1 478 ? -19.255 -6.932 -6.538 1.00 96.19 478 TRP A CA 1
ATOM 3595 C C . TRP A 1 478 ? -19.779 -5.785 -5.669 1.00 96.19 478 TRP A C 1
ATOM 3597 O O . TRP A 1 478 ? -19.245 -4.680 -5.700 1.00 96.19 478 TRP A O 1
ATOM 3607 N N . ASP A 1 479 ? -20.841 -6.030 -4.908 1.00 92.56 479 ASP A N 1
ATOM 3608 C CA . ASP A 1 479 ? -21.403 -5.070 -3.961 1.00 92.56 479 ASP A CA 1
ATOM 3609 C C . ASP A 1 479 ? -20.357 -4.733 -2.891 1.00 92.56 479 ASP A C 1
ATOM 3611 O O . ASP A 1 479 ? -19.785 -5.627 -2.267 1.00 92.56 479 ASP A O 1
ATOM 3615 N N . GLY A 1 480 ? -20.111 -3.438 -2.693 1.00 86.69 480 GLY A N 1
ATOM 3616 C CA . GLY A 1 480 ? -19.260 -2.924 -1.619 1.00 86.69 480 GLY A CA 1
ATOM 3617 C C . GLY A 1 480 ? -20.028 -2.585 -0.335 1.00 86.69 480 GLY A C 1
ATOM 3618 O O . GLY A 1 480 ? -19.440 -2.088 0.617 1.00 86.69 480 GLY A O 1
ATOM 3619 N N . GLY A 1 481 ? -21.345 -2.818 -0.304 1.00 77.44 481 GLY A N 1
ATOM 3620 C CA . GLY A 1 481 ? -22.229 -2.572 0.839 1.00 77.44 481 GLY A CA 1
ATOM 3621 C C . GLY A 1 481 ? -23.304 -1.500 0.628 1.00 77.44 481 GLY A C 1
ATOM 3622 O O . GLY A 1 481 ? -24.114 -1.282 1.530 1.00 77.44 481 GLY A O 1
ATOM 3623 N N . LEU A 1 482 ? -23.370 -0.852 -0.543 1.00 69.00 482 LEU A N 1
ATOM 3624 C CA . LEU A 1 482 ? -24.366 0.194 -0.837 1.00 69.00 482 LEU A CA 1
ATOM 3625 C C . LEU A 1 482 ? -25.701 -0.366 -1.366 1.00 69.00 482 LEU A C 1
ATOM 3627 O O . LEU A 1 482 ? -26.751 0.212 -1.079 1.00 69.00 482 LEU A O 1
ATOM 3631 N N . ASP A 1 483 ? -25.694 -1.510 -2.063 1.00 60.84 483 ASP A N 1
ATOM 3632 C CA . ASP A 1 483 ? -26.886 -2.113 -2.694 1.00 60.84 483 ASP A CA 1
ATOM 3633 C C . ASP A 1 483 ? -27.526 -3.238 -1.848 1.00 60.84 483 ASP A C 1
ATOM 3635 O O . ASP A 1 483 ? -28.280 -4.090 -2.335 1.00 60.84 483 ASP A O 1
ATOM 3639 N N . ARG A 1 484 ? -27.326 -3.155 -0.523 1.00 69.94 484 ARG A N 1
ATOM 3640 C CA . ARG A 1 484 ? -27.926 -3.995 0.536 1.00 69.94 484 ARG A CA 1
ATOM 3641 C C . ARG A 1 484 ? -27.397 -5.429 0.649 1.00 69.94 484 ARG A C 1
ATOM 3643 O O . ARG A 1 484 ? -27.925 -6.164 1.484 1.00 69.94 484 ARG A O 1
ATOM 3650 N N . HIS A 1 485 ? -26.375 -5.821 -0.110 1.00 86.69 485 HIS A N 1
ATOM 3651 C CA . HIS A 1 485 ? -25.745 -7.140 0.008 1.00 86.69 485 HIS A CA 1
ATOM 3652 C C . HIS A 1 485 ? -24.232 -6.990 0.230 1.00 86.69 485 HIS A C 1
ATOM 3654 O O . HIS A 1 485 ? -23.458 -7.391 -0.640 1.00 86.69 485 HIS A O 1
ATOM 3660 N N . PRO A 1 486 ? -23.795 -6.406 1.369 1.00 91.94 486 PRO A N 1
ATOM 3661 C CA . PRO A 1 486 ? -22.372 -6.245 1.655 1.00 91.94 486 PRO A CA 1
ATOM 3662 C C . PRO A 1 486 ? -21.654 -7.597 1.604 1.00 91.94 486 PRO A C 1
ATOM 3664 O O . PRO A 1 486 ? -22.297 -8.629 1.830 1.00 91.94 486 PRO A O 1
ATOM 3667 N N . PRO A 1 487 ? -20.333 -7.613 1.369 1.00 97.62 487 PRO A N 1
ATOM 3668 C CA . PRO A 1 487 ? -19.537 -8.811 1.584 1.00 97.62 487 PRO A CA 1
ATOM 3669 C C . PRO A 1 487 ? -19.816 -9.397 2.969 1.00 97.62 487 PRO A C 1
ATOM 3671 O O . PRO A 1 487 ? -19.913 -8.654 3.950 1.00 97.62 487 PRO A O 1
ATOM 3674 N N . VAL A 1 488 ? -19.938 -10.720 3.060 1.00 98.12 488 VAL A N 1
ATOM 3675 C CA . VAL A 1 488 ? -20.191 -11.414 4.330 1.00 98.12 488 VAL A CA 1
ATOM 3676 C C . VAL A 1 488 ? -19.133 -12.478 4.557 1.00 98.12 488 VAL A C 1
ATOM 3678 O O . VAL A 1 488 ? -18.931 -13.342 3.709 1.00 98.12 488 VAL A O 1
ATOM 3681 N N . LEU A 1 489 ? -18.509 -12.463 5.731 1.00 98.62 489 LEU A N 1
ATOM 3682 C CA . LEU A 1 489 ? -17.727 -13.579 6.244 1.00 98.62 489 LEU A CA 1
ATOM 3683 C C . LEU A 1 489 ? -18.621 -14.394 7.183 1.00 98.62 489 LEU A C 1
ATOM 3685 O O . LEU A 1 489 ? -19.047 -13.902 8.227 1.00 98.62 489 LEU A O 1
ATOM 3689 N N . ARG A 1 490 ? -18.935 -15.637 6.819 1.00 98.56 490 ARG A N 1
ATOM 3690 C CA . ARG A 1 490 ? -19.589 -16.584 7.731 1.00 98.56 490 ARG A CA 1
ATOM 3691 C C . ARG A 1 490 ? -18.531 -17.384 8.459 1.00 98.56 490 ARG A C 1
ATOM 3693 O O . ARG A 1 490 ? -17.641 -17.931 7.811 1.00 98.56 490 ARG A O 1
ATOM 3700 N N . VAL A 1 491 ? -18.650 -17.477 9.776 1.00 98.44 491 VAL A N 1
ATOM 3701 C CA . VAL A 1 491 ? -17.715 -18.209 10.632 1.00 98.44 491 VAL A CA 1
ATOM 3702 C C . VAL A 1 491 ? -18.484 -19.196 11.494 1.00 98.44 491 VAL A C 1
ATOM 3704 O O . VAL A 1 491 ? -19.490 -18.842 12.107 1.00 98.44 491 VAL A O 1
ATOM 3707 N N . VAL A 1 492 ? -17.995 -20.431 11.546 1.00 98.06 492 VAL A N 1
ATOM 3708 C CA . VAL A 1 492 ? -18.462 -21.478 12.452 1.00 98.06 492 VAL A CA 1
ATOM 3709 C C . VAL A 1 492 ? -17.388 -21.691 13.510 1.00 98.06 492 VAL A C 1
ATOM 3711 O O . VAL A 1 492 ? -16.238 -21.971 13.174 1.00 98.06 492 VAL A O 1
ATOM 3714 N N . TYR A 1 493 ? -17.754 -21.575 14.782 1.00 97.31 493 TYR A N 1
ATOM 3715 C CA . TYR A 1 493 ? -16.829 -21.730 15.902 1.00 97.31 493 TYR A CA 1
ATOM 3716 C C . TYR A 1 493 ? -17.453 -22.532 17.046 1.00 97.31 493 TYR A C 1
ATOM 3718 O O . TYR A 1 493 ? -18.675 -22.565 17.210 1.00 97.31 493 TYR A O 1
ATOM 3726 N N . THR A 1 494 ? -16.627 -23.181 17.862 1.00 96.12 494 THR A N 1
ATOM 3727 C CA . THR A 1 494 ? -17.056 -23.732 19.151 1.00 96.12 494 THR A CA 1
ATOM 3728 C C . THR A 1 494 ? -16.825 -22.700 20.253 1.00 96.12 494 THR A C 1
ATOM 3730 O O . THR A 1 494 ? -15.710 -22.188 20.370 1.00 96.12 494 THR A O 1
ATOM 3733 N N . PRO A 1 495 ? -17.857 -22.359 21.047 1.00 87.06 495 PRO A N 1
ATOM 3734 C CA . PRO A 1 495 ? -17.697 -21.448 22.174 1.00 87.06 495 PRO A CA 1
ATOM 3735 C C . PRO A 1 495 ? -16.801 -22.067 23.266 1.00 87.06 495 PRO A C 1
ATOM 3737 O O . PRO A 1 495 ? -16.713 -23.300 23.325 1.00 87.06 495 PRO A O 1
ATOM 3740 N N . PRO A 1 496 ? -16.173 -21.228 24.110 1.00 79.44 496 PRO A N 1
ATOM 3741 C CA . PRO A 1 496 ? -15.287 -21.661 25.197 1.00 79.44 496 PRO A CA 1
ATOM 3742 C C . PRO A 1 496 ? -15.942 -22.560 26.255 1.00 79.44 496 PRO A C 1
ATOM 3744 O O . PRO A 1 496 ? -17.187 -22.503 26.433 1.00 79.44 496 PRO A O 1
#